Protein AF-A0ABD3PXM9-F1 (afdb_monomer_lite)

InterPro domains:
  IPR012942 SRR1-like domain [PF07985] (111-359)
  IPR040044 SRR1-like protein [PTHR28626] (2-364)

Secondary structure (DSSP, 8-state):
--------------------------------------------------STTTT--HHHHHHHHHHHHHHHHHHHHHHHHHT-HHHHHHHHHHHHHTT----TTS-----EEEEEEE---PPPSSTT-HHHHHHHHHHHHHHHHH-S-HHHHHT---S--SHHHHHHHHHHHHHHHHHSPEEEE-TT--HHHHHHHHHTS--EE-S--GGGT--HHHHHHHHHHHS---SS----TTGGG-EEEEEETT--HHHHHHHHHHTHHHHS----S----SS---------------EEEEEE-HHHHHHH---HHHHH-TT-HHHHHGGGEEEEE----TT-TT--GGGTTHHHHSTTEEEEEE--TTSPPPPPPPPP---SSTTTTTT--

Sequence (389 aa):
MSELWTFVSRGGATKNNRRNRNRNTAGECPSLYQSANSFEYRTHHKGTRRRDHQDMDESRVKELIERAVLECLDSLECQFQSGEGFAFRLSEALATSTHMFPSKSEGRCLSIREIVVYGIGNFSDEPHSAPMLQLAGALLLRKLATTSKLSDIINECGEDAINCHKNSINNAFWRDQQETPIFYYEPCILPLEKEMLEKVFCVHVLEGNDSGKLKVEDMRKQWYSKSSPPSANPTEHNLHQTHTLFYMPHCPMRLYCNILWSHWEHFAPFVLTRTQNNGSSERVEENGSVSSNPIIIFGNSFHAYDERTISSEQRLDPTNGIFRIVHFANETSVYIAAENKNAGDALKMLERAFNDCNVISFSMNGCLVPDKPGEYFPSEDPQENGELL

Organism: NCBI:txid29204

Foldseek 3Di:
DDDDDDDPDDDDDDDDDDDDDDDDDDDDDDDDPPDPDDPDPPPPPPDDDDPPPVPPPLVVLLVQLLVLLVVLLVLLVVCCVVCHFLNVLVLVQQLVQLVVDPPPDFDSARLAQEEEEDDLDEDDSDGLDLSSNLVSSVLNNLVSNPCRDPVVVVPPDDDDDDPVVQVVQQVSLLSSCVRYAYEYEDPPYDPSNVCCCCRRNVHHYDPDCPLQQRDPVVVVVVVCVPPDHDPDDPPPPPPQRGAYEYEAQDAFQLSVLNNCQNLVCLQDVDPPPDPPDDDDDDPPPPPPPPRRRHYKYWYAQLVVVVVVVPDPVQLPQLSRSSNQFVVQKDWADSDGDPPPVVRPPSCPCVCVNRPRITIIGGDPPPHDRGDRGDDDDADPDPVRNSRSD

Radius of gyration: 24.19 Å; chains: 1; bounding box: 64×58×81 Å

Structure (mmCIF, N/CA/C/O backbone):
data_AF-A0ABD3PXM9-F1
#
_entry.id   AF-A0ABD3PXM9-F1
#
loop_
_atom_site.group_PDB
_atom_site.id
_atom_site.type_symbol
_atom_site.label_atom_id
_atom_site.label_alt_id
_atom_site.label_comp_id
_atom_site.label_asym_id
_atom_site.label_entity_id
_atom_site.label_seq_id
_atom_site.pdbx_PDB_ins_code
_atom_site.Cartn_x
_atom_site.Cartn_y
_atom_site.Cartn_z
_atom_site.occupancy
_atom_site.B_iso_or_equiv
_atom_site.auth_seq_id
_atom_site.auth_comp_id
_atom_site.auth_asym_id
_atom_site.auth_atom_id
_atom_site.pdbx_PDB_model_num
ATOM 1 N N . MET A 1 1 ? -2.706 -14.762 -30.714 1.00 26.08 1 MET A N 1
ATOM 2 C CA . MET A 1 1 ? -3.961 -15.212 -30.090 1.00 26.08 1 MET A CA 1
ATOM 3 C C . MET A 1 1 ? -3.671 -15.367 -28.603 1.00 26.08 1 MET A C 1
ATOM 5 O O . MET A 1 1 ? -3.441 -16.478 -28.157 1.00 26.08 1 MET A O 1
ATOM 9 N N . SER A 1 2 ? -3.311 -14.326 -27.844 1.00 28.95 2 SER A N 1
ATOM 10 C CA . SER A 1 2 ? -3.955 -13.016 -27.616 1.00 28.95 2 SER A CA 1
ATOM 11 C C . SER A 1 2 ? -5.387 -13.155 -27.094 1.00 28.95 2 SER A C 1
ATOM 13 O O . SER A 1 2 ? -6.222 -13.707 -27.800 1.00 28.95 2 SER A O 1
ATOM 15 N N . GLU A 1 3 ? -5.574 -12.620 -25.878 1.00 34.69 3 GLU A N 1
ATOM 16 C CA . GLU A 1 3 ? -6.817 -12.348 -25.135 1.00 34.69 3 GLU A CA 1
ATOM 17 C C . GLU A 1 3 ? -7.537 -13.529 -24.467 1.00 34.69 3 GLU A C 1
ATOM 19 O O . GLU A 1 3 ? -8.269 -14.270 -25.109 1.00 34.69 3 GLU A O 1
ATOM 24 N N . LEU A 1 4 ? -7.396 -13.627 -23.137 1.00 23.41 4 LEU A N 1
ATOM 25 C CA . LEU A 1 4 ? -8.507 -13.961 -22.237 1.00 23.41 4 LEU A CA 1
ATOM 26 C C . LEU A 1 4 ? -8.170 -13.496 -20.806 1.00 23.41 4 LEU A C 1
ATOM 28 O O . LEU A 1 4 ? -7.697 -14.256 -19.970 1.00 23.41 4 LEU A O 1
ATOM 32 N N . TRP A 1 5 ? -8.388 -12.205 -20.558 1.00 28.34 5 TRP A N 1
ATOM 33 C CA . TRP A 1 5 ? -8.635 -11.671 -19.220 1.00 28.34 5 TRP A CA 1
ATOM 34 C C . TRP A 1 5 ? -10.094 -1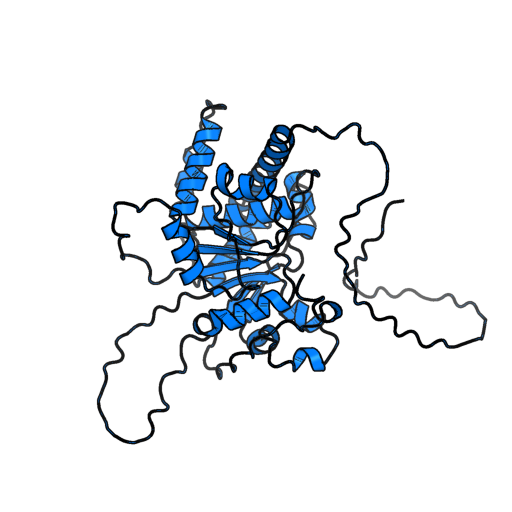1.237 -19.211 1.00 28.34 5 TRP A C 1
ATOM 36 O O . TRP A 1 5 ? -10.497 -10.393 -20.014 1.00 28.34 5 TRP A O 1
ATOM 46 N N . THR A 1 6 ? -10.905 -11.856 -18.363 1.00 24.20 6 THR A N 1
ATOM 47 C CA . THR A 1 6 ? -12.323 -11.530 -18.242 1.00 24.20 6 THR A CA 1
ATOM 48 C C . THR A 1 6 ? -12.457 -10.200 -17.506 1.00 24.20 6 THR A C 1
ATOM 50 O O . THR A 1 6 ? -12.534 -10.145 -16.284 1.00 24.20 6 THR A O 1
ATOM 53 N N . PHE A 1 7 ? -12.481 -9.105 -18.264 1.00 27.97 7 PHE A N 1
ATOM 54 C CA . PHE A 1 7 ? -13.093 -7.865 -17.807 1.00 27.97 7 PHE A CA 1
ATOM 55 C C . PHE A 1 7 ? -14.599 -8.105 -17.687 1.00 27.97 7 PHE A C 1
ATOM 57 O O . PHE A 1 7 ? -15.268 -8.352 -18.690 1.00 27.97 7 PHE A O 1
ATOM 64 N N . VAL A 1 8 ? -15.154 -7.998 -16.480 1.00 28.42 8 VAL A N 1
ATOM 65 C CA . VAL A 1 8 ? -16.590 -7.745 -16.336 1.00 28.42 8 VAL A CA 1
ATOM 66 C C . VAL A 1 8 ? -16.763 -6.236 -16.420 1.00 28.42 8 VAL A C 1
ATOM 68 O O . VAL A 1 8 ? -16.488 -5.499 -15.477 1.00 28.42 8 VAL A O 1
ATOM 71 N N . SER A 1 9 ? -17.145 -5.770 -17.607 1.00 26.97 9 SER A N 1
ATOM 72 C CA . SER A 1 9 ? -17.477 -4.372 -17.857 1.00 26.97 9 SER A CA 1
ATOM 73 C C . SER A 1 9 ? -18.556 -3.913 -16.873 1.00 26.97 9 SER A C 1
ATOM 75 O O . SER A 1 9 ? -19.607 -4.548 -16.769 1.00 26.97 9 SER A O 1
ATOM 77 N N . ARG A 1 10 ? -18.329 -2.786 -16.183 1.00 32.09 10 ARG A N 1
ATOM 78 C CA . ARG A 1 10 ? -19.396 -2.075 -15.465 1.00 32.09 10 ARG A CA 1
ATOM 79 C C . ARG A 1 10 ? -20.542 -1.809 -16.447 1.00 32.09 10 ARG A C 1
ATOM 81 O O . ARG A 1 10 ? -20.310 -1.329 -17.557 1.00 32.09 10 ARG A O 1
ATOM 88 N N . GLY A 1 11 ? -21.763 -2.166 -16.048 1.00 30.53 11 GLY A N 1
ATOM 89 C CA . GLY A 1 11 ? -22.971 -2.041 -16.858 1.00 30.53 11 GLY A CA 1
ATOM 90 C C . GLY A 1 11 ? -23.134 -0.632 -17.425 1.00 30.53 11 GLY A C 1
ATOM 91 O O . GLY A 1 11 ? -23.455 0.311 -16.706 1.00 30.53 11 GLY A O 1
ATOM 92 N N . GLY A 1 12 ? -22.909 -0.500 -18.731 1.00 31.22 12 GLY A N 1
ATOM 93 C CA . GLY A 1 12 ? -23.207 0.713 -19.476 1.00 31.22 12 GLY A CA 1
ATOM 94 C C . GLY A 1 12 ? -24.715 0.950 -19.535 1.00 31.22 12 GLY A C 1
ATOM 95 O O . GLY A 1 12 ? -25.497 0.026 -19.760 1.00 31.22 12 GLY A O 1
ATOM 96 N N . ALA A 1 13 ? -25.103 2.209 -19.337 1.00 35.78 13 ALA A N 1
ATOM 97 C CA . ALA A 1 13 ? -26.471 2.700 -19.399 1.00 35.78 13 ALA A CA 1
ATOM 98 C C . ALA A 1 13 ? -27.267 2.133 -20.591 1.00 35.78 13 ALA A C 1
ATOM 100 O O . ALA A 1 13 ? -26.819 2.125 -21.741 1.00 35.78 13 ALA A O 1
ATOM 101 N N . THR A 1 14 ? -28.490 1.699 -20.297 1.00 32.56 14 THR A N 1
ATOM 102 C CA . THR A 1 14 ? -29.473 1.138 -21.222 1.00 32.56 14 THR A CA 1
ATOM 103 C C . THR A 1 14 ? -29.800 2.099 -22.368 1.00 32.56 14 THR A C 1
ATOM 105 O O . THR A 1 14 ? -30.637 2.993 -22.253 1.00 32.56 14 THR A O 1
ATOM 108 N N . LYS A 1 15 ? -29.200 1.871 -23.541 1.00 35.69 15 LYS A N 1
ATOM 109 C CA . LYS A 1 15 ? -29.751 2.356 -24.811 1.00 35.69 15 LYS A CA 1
ATOM 110 C C . LYS A 1 15 ? -30.625 1.268 -25.423 1.00 35.69 15 LYS A C 1
ATOM 112 O O . LYS A 1 15 ? -30.142 0.262 -25.932 1.00 35.69 15 LYS A O 1
ATOM 117 N N . ASN A 1 16 ? -31.932 1.515 -25.365 1.00 39.41 16 ASN A N 1
ATOM 118 C CA . ASN A 1 16 ? -32.960 0.827 -26.134 1.00 39.41 16 ASN A CA 1
ATOM 119 C C . ASN A 1 16 ? -32.533 0.679 -27.597 1.00 39.41 16 ASN A C 1
ATOM 121 O O . ASN A 1 16 ? -32.395 1.683 -28.297 1.00 39.41 16 ASN A O 1
ATOM 125 N N . ASN A 1 17 ? -32.441 -0.555 -28.094 1.00 33.16 17 ASN A N 1
ATOM 126 C CA . ASN A 1 17 ? -32.658 -0.781 -29.512 1.00 33.16 17 ASN A CA 1
ATOM 127 C C . ASN A 1 17 ? -33.395 -2.086 -29.813 1.00 33.16 17 ASN A C 1
ATOM 129 O O . ASN A 1 17 ? -33.183 -3.140 -29.222 1.00 33.16 17 ASN A O 1
ATOM 133 N N . ARG A 1 18 ? -34.349 -1.921 -30.725 1.00 34.22 18 ARG A N 1
ATOM 134 C CA . ARG A 1 18 ? -35.406 -2.839 -31.134 1.00 34.22 18 ARG A CA 1
ATOM 135 C C . ARG A 1 18 ? -34.874 -4.050 -31.905 1.00 34.22 18 ARG A C 1
ATOM 137 O O . ARG A 1 18 ? -34.073 -3.898 -32.813 1.00 34.22 18 ARG A O 1
ATOM 144 N N . ARG A 1 19 ? -35.531 -5.186 -31.637 1.00 38.19 19 ARG A N 1
ATOM 145 C CA . ARG A 1 19 ? -35.969 -6.248 -32.569 1.00 38.19 19 ARG A CA 1
ATOM 146 C C . ARG A 1 19 ? -34.971 -6.694 -33.653 1.00 38.19 19 ARG A C 1
ATOM 148 O O . ARG A 1 19 ? -34.876 -6.056 -34.692 1.00 38.19 19 ARG A O 1
ATOM 155 N N . ASN A 1 20 ? -34.574 -7.966 -33.580 1.00 35.00 20 ASN A N 1
ATOM 156 C CA . ASN A 1 20 ? -35.061 -8.905 -34.593 1.00 35.00 20 ASN A CA 1
ATOM 157 C C . ASN A 1 20 ? -35.188 -10.333 -34.041 1.00 35.00 20 ASN A C 1
ATOM 159 O O . ASN A 1 20 ? -34.258 -10.881 -33.463 1.00 35.00 20 ASN A O 1
ATOM 163 N N . ARG A 1 21 ? -36.387 -10.903 -34.199 1.00 40.50 21 ARG A N 1
ATOM 164 C CA . ARG A 1 21 ? -36.728 -12.295 -33.883 1.00 40.50 21 ARG A CA 1
ATOM 165 C C . ARG A 1 21 ? -36.207 -13.179 -35.010 1.00 40.50 21 ARG A C 1
ATOM 167 O O . ARG A 1 21 ? -36.576 -12.941 -36.156 1.00 40.50 21 ARG A O 1
ATOM 174 N N . ASN A 1 22 ? -35.516 -14.266 -34.682 1.00 40.72 22 ASN A N 1
ATOM 175 C CA . ASN A 1 22 ? -35.680 -15.479 -35.469 1.00 40.72 22 ASN A CA 1
ATOM 176 C C . ASN A 1 22 ? -35.558 -16.743 -34.612 1.00 40.72 22 ASN A C 1
ATOM 178 O O . ASN A 1 22 ? -35.037 -16.726 -33.504 1.00 40.72 22 ASN A O 1
ATOM 182 N N . ARG A 1 23 ? -36.217 -17.774 -35.125 1.00 39.19 23 ARG A N 1
ATOM 183 C CA . ARG A 1 23 ? -36.885 -18.893 -34.460 1.00 39.19 23 ARG A CA 1
ATOM 184 C C . ARG A 1 23 ? -36.003 -20.144 -34.334 1.00 39.19 23 ARG A C 1
ATOM 186 O O . ARG A 1 23 ? -35.173 -20.385 -35.198 1.00 39.19 23 ARG A O 1
ATOM 193 N N . ASN A 1 24 ? -36.415 -20.991 -33.384 1.00 36.03 24 ASN A N 1
ATOM 194 C CA . ASN A 1 24 ? -36.295 -22.457 -33.326 1.00 36.03 24 ASN A CA 1
ATOM 195 C C . ASN A 1 24 ? -34.919 -23.058 -33.001 1.00 36.03 24 ASN A C 1
ATOM 197 O O . ASN A 1 24 ? -34.058 -23.103 -33.863 1.00 36.03 24 ASN A O 1
ATOM 201 N N . THR A 1 25 ? -34.803 -23.681 -31.822 1.00 38.25 25 THR A N 1
ATOM 202 C CA . THR A 1 25 ? -34.880 -25.151 -31.664 1.00 38.25 25 THR A CA 1
ATOM 203 C C . THR A 1 25 ? -35.002 -25.518 -30.185 1.00 38.25 25 THR A C 1
ATOM 205 O O . THR A 1 25 ? -34.367 -24.912 -29.329 1.00 38.25 25 THR A O 1
ATOM 208 N N . ALA A 1 26 ? -35.879 -26.479 -29.909 1.00 38.88 26 ALA A N 1
ATOM 209 C CA . ALA A 1 26 ? -36.092 -27.098 -28.612 1.00 38.88 26 ALA A CA 1
ATOM 210 C C . ALA A 1 26 ? -35.006 -28.145 -28.331 1.00 38.88 26 ALA A C 1
ATOM 212 O O . ALA A 1 26 ? -34.559 -28.808 -29.265 1.00 38.88 26 ALA A O 1
ATOM 213 N N . GLY A 1 27 ? -34.674 -28.343 -27.057 1.00 34.69 27 GLY A N 1
ATOM 214 C CA . GLY A 1 27 ? -33.972 -29.540 -26.606 1.00 34.69 27 GLY A CA 1
ATOM 215 C C . GLY A 1 27 ? -32.951 -29.270 -25.512 1.00 34.69 27 GLY A C 1
ATOM 216 O O . GLY A 1 27 ? -31.923 -28.665 -25.775 1.00 34.69 27 GLY A O 1
ATOM 217 N N . GLU A 1 28 ? -33.254 -29.811 -24.333 1.00 32.06 28 GLU A N 1
ATOM 218 C CA . GLU A 1 28 ? -32.300 -30.254 -23.307 1.00 32.06 28 GLU A CA 1
ATOM 219 C C . GLU A 1 28 ? -31.739 -29.192 -22.346 1.00 32.06 28 GLU A C 1
ATOM 221 O O . GLU A 1 28 ? -30.912 -28.347 -22.672 1.00 32.06 28 GLU A O 1
ATOM 226 N N . CYS A 1 29 ? -32.203 -29.296 -21.096 1.00 41.78 29 CYS A N 1
ATOM 227 C CA . CYS A 1 29 ? -31.565 -28.746 -19.907 1.00 41.78 29 CYS A CA 1
ATOM 228 C C . CYS A 1 29 ? -30.334 -29.582 -19.531 1.00 41.78 29 CYS A C 1
ATOM 230 O O . CYS A 1 29 ? -30.489 -30.773 -19.254 1.00 41.78 29 CYS A O 1
ATOM 232 N N . PRO A 1 30 ? -29.177 -28.940 -19.319 1.00 35.66 30 PRO A N 1
ATOM 233 C CA . PRO A 1 30 ? -28.212 -29.391 -18.335 1.00 35.66 30 PRO A CA 1
ATOM 234 C C . PRO A 1 30 ? -28.099 -28.362 -17.205 1.00 35.66 30 PRO A C 1
ATOM 236 O O . PRO A 1 30 ? -27.943 -27.161 -17.434 1.00 35.66 30 PRO A O 1
ATOM 239 N N . SER A 1 31 ? -28.170 -28.842 -15.963 1.00 37.69 31 SER A N 1
ATOM 240 C CA . SER A 1 31 ? -27.843 -28.056 -14.777 1.00 37.69 31 SER A CA 1
ATOM 241 C C . SER A 1 31 ? -26.373 -27.629 -14.834 1.00 37.69 31 SER A C 1
ATOM 243 O O . SER A 1 31 ? -25.474 -28.453 -14.672 1.00 37.69 31 SER A O 1
ATOM 245 N N . LEU A 1 32 ? -26.134 -26.340 -15.060 1.00 28.09 32 LEU A N 1
ATOM 246 C CA . LEU A 1 32 ? -24.822 -25.704 -15.000 1.00 28.09 32 LEU A CA 1
ATOM 247 C C . LEU A 1 32 ? -24.720 -24.912 -13.693 1.00 28.09 32 LEU A C 1
ATOM 249 O O . LEU A 1 32 ? -25.020 -23.725 -13.651 1.00 28.09 32 LEU A O 1
ATOM 253 N N . TYR A 1 33 ? -24.280 -25.581 -12.630 1.00 29.59 33 TYR A N 1
ATOM 254 C CA . TYR A 1 33 ? -23.502 -24.932 -11.577 1.00 29.59 33 TYR A CA 1
ATOM 255 C C . TYR A 1 33 ? -22.040 -25.295 -11.840 1.00 29.59 33 TYR A C 1
ATOM 257 O O . TYR A 1 33 ? -21.523 -26.281 -11.322 1.00 29.59 33 TYR A O 1
ATOM 265 N N . GLN A 1 34 ? -21.386 -24.535 -12.719 1.00 28.42 34 GLN A N 1
ATOM 266 C CA . GLN A 1 34 ? -19.928 -24.512 -12.773 1.00 28.42 34 GLN A CA 1
ATOM 267 C C . GLN A 1 34 ? -19.461 -23.465 -11.767 1.00 28.42 34 GLN A C 1
ATOM 269 O O . GLN A 1 34 ? -19.572 -22.263 -11.993 1.00 28.42 34 GLN A O 1
ATOM 274 N N . SER A 1 35 ? -19.012 -23.976 -10.622 1.00 28.89 35 SER A N 1
ATOM 275 C CA . SER A 1 35 ? -18.282 -23.246 -9.594 1.00 28.89 35 SER A CA 1
ATOM 276 C C . SER A 1 35 ? -17.087 -22.532 -10.227 1.00 28.89 35 SER A C 1
ATOM 278 O O . SER A 1 35 ? -16.194 -23.168 -10.785 1.00 28.89 35 SER A O 1
ATOM 280 N N . ALA A 1 36 ? -17.097 -21.204 -10.165 1.00 30.20 36 ALA A N 1
ATOM 281 C CA . ALA A 1 36 ? -15.997 -20.346 -10.571 1.00 30.20 36 ALA A CA 1
ATOM 282 C C . ALA A 1 36 ? -15.034 -20.160 -9.391 1.00 30.20 36 ALA A C 1
ATOM 284 O O . ALA A 1 36 ? -14.884 -19.051 -8.909 1.00 30.20 36 ALA A O 1
ATOM 285 N N . ASN A 1 37 ? -14.421 -21.240 -8.903 1.00 31.58 37 ASN A N 1
ATOM 286 C CA . ASN A 1 37 ? -13.432 -21.183 -7.824 1.00 31.58 37 ASN A CA 1
ATOM 287 C C . ASN A 1 37 ? -12.277 -22.144 -8.118 1.00 31.58 37 ASN A C 1
ATOM 289 O O . ASN A 1 37 ? -12.328 -23.318 -7.768 1.00 31.58 37 ASN A O 1
ATOM 293 N N . SER A 1 38 ? -11.248 -21.618 -8.784 1.00 32.06 38 SER A N 1
ATOM 294 C CA . SER A 1 38 ? -9.849 -22.046 -8.655 1.00 32.06 38 SER A CA 1
ATOM 295 C C . SER A 1 38 ? -8.981 -21.047 -9.428 1.00 32.06 38 SER A C 1
ATOM 297 O O . SER A 1 38 ? -8.662 -21.251 -10.603 1.00 32.06 38 SER A O 1
ATOM 299 N N . PHE A 1 39 ? -8.640 -19.922 -8.799 1.00 33.38 39 PHE A N 1
ATOM 300 C CA . PHE A 1 39 ? -7.544 -19.080 -9.271 1.00 33.38 39 PHE A CA 1
ATOM 301 C C . PHE A 1 39 ? -6.237 -19.786 -8.892 1.00 33.38 39 PHE A C 1
ATOM 303 O O . PHE A 1 39 ? -5.629 -19.517 -7.867 1.00 33.38 39 PHE A O 1
ATOM 310 N N . GLU A 1 40 ? -5.808 -20.742 -9.717 1.00 29.02 40 GLU A N 1
ATOM 311 C CA . GLU A 1 40 ? -4.387 -21.067 -9.750 1.00 29.02 40 GLU A CA 1
ATOM 312 C C . GLU A 1 40 ? -3.679 -19.813 -10.275 1.00 29.02 40 GLU A C 1
ATOM 314 O O . GLU A 1 40 ? -3.856 -19.446 -11.443 1.00 29.02 40 GLU A O 1
ATOM 319 N N . TYR A 1 41 ? -2.832 -19.184 -9.456 1.00 33.50 41 TYR A N 1
ATOM 320 C CA . TYR A 1 41 ? -1.676 -18.447 -9.961 1.00 33.50 41 TYR A CA 1
ATOM 321 C C . TYR A 1 41 ? -0.790 -19.446 -10.721 1.00 33.50 41 TYR A C 1
ATOM 323 O O . TYR A 1 41 ? 0.253 -19.898 -10.256 1.00 33.50 41 TYR A O 1
ATOM 331 N N . ARG A 1 42 ? -1.213 -19.832 -11.929 1.00 33.69 42 ARG A N 1
ATOM 332 C CA . ARG A 1 42 ? -0.310 -20.415 -12.907 1.00 33.69 42 ARG A CA 1
ATOM 333 C C . ARG A 1 42 ? 0.612 -19.291 -13.322 1.00 33.69 42 ARG A C 1
ATOM 335 O O . ARG A 1 42 ? 0.313 -18.536 -14.247 1.00 33.69 42 ARG A O 1
ATOM 342 N N . THR A 1 43 ? 1.774 -19.230 -12.679 1.00 36.94 43 THR A N 1
ATOM 343 C CA . THR A 1 43 ? 2.977 -18.804 -13.381 1.00 36.94 43 THR A CA 1
ATOM 344 C C . THR A 1 43 ? 2.944 -19.533 -14.719 1.00 36.94 43 THR A C 1
ATOM 346 O O . THR A 1 43 ? 2.931 -20.764 -14.791 1.00 36.94 43 THR A O 1
ATOM 349 N N . HIS A 1 44 ? 2.756 -18.784 -15.805 1.00 37.50 44 HIS A N 1
ATOM 350 C CA . HIS A 1 44 ? 2.735 -19.351 -17.141 1.00 37.50 44 HIS A CA 1
ATOM 351 C C . HIS A 1 44 ? 4.149 -19.854 -17.452 1.00 37.50 44 HIS A C 1
ATOM 353 O O . HIS A 1 44 ? 4.904 -19.231 -18.194 1.00 37.50 44 HIS A O 1
ATOM 359 N N . HIS A 1 45 ? 4.501 -21.031 -16.935 1.00 40.25 45 HIS A N 1
ATOM 360 C CA . HIS A 1 45 ? 5.542 -21.880 -17.481 1.00 40.25 45 HIS A CA 1
ATOM 361 C C . HIS A 1 45 ? 5.041 -22.389 -18.833 1.00 40.25 45 HIS A C 1
ATOM 363 O O . HIS A 1 45 ? 4.635 -23.538 -19.005 1.00 40.25 45 HIS A O 1
ATOM 369 N N . LYS A 1 46 ? 5.019 -21.489 -19.823 1.00 42.19 46 LYS A N 1
ATOM 370 C CA . LYS A 1 46 ? 4.905 -21.869 -21.225 1.00 42.19 46 LYS A CA 1
ATOM 371 C C . LYS A 1 46 ? 6.088 -22.776 -21.529 1.00 42.19 46 LYS A C 1
ATOM 373 O O . LYS A 1 46 ? 7.243 -22.360 -21.482 1.00 42.19 46 LYS A O 1
ATOM 378 N N . GLY A 1 47 ? 5.760 -24.033 -21.800 1.00 46.84 47 GLY A N 1
ATOM 379 C CA . GLY A 1 47 ? 6.712 -25.074 -22.125 1.00 46.84 47 GLY A CA 1
ATOM 380 C C . GLY A 1 47 ? 7.697 -24.673 -23.226 1.00 46.84 47 GLY A C 1
ATOM 381 O O . GLY A 1 47 ? 7.351 -24.055 -24.233 1.00 46.84 47 GLY A O 1
ATOM 382 N N . THR A 1 48 ? 8.939 -25.097 -22.995 1.00 45.47 48 THR A N 1
ATOM 383 C CA . THR A 1 48 ? 9.843 -25.685 -23.995 1.00 45.47 48 THR A CA 1
ATOM 384 C C . THR A 1 48 ? 10.173 -24.871 -25.247 1.00 45.47 48 THR A C 1
ATOM 386 O O . THR A 1 48 ? 10.365 -25.436 -26.326 1.00 45.47 48 THR A O 1
ATOM 389 N N . ARG A 1 49 ? 10.403 -23.559 -25.115 1.00 46.75 49 ARG A N 1
ATOM 390 C CA . ARG A 1 49 ? 11.195 -22.820 -26.113 1.00 46.75 49 ARG A CA 1
ATOM 391 C C . ARG A 1 49 ? 12.392 -22.090 -25.497 1.00 46.75 49 ARG A C 1
ATOM 393 O O . ARG A 1 49 ? 12.240 -21.039 -24.898 1.00 46.75 49 ARG A O 1
ATOM 400 N N . ARG A 1 50 ? 13.568 -22.662 -25.798 1.00 46.72 50 ARG A N 1
ATOM 401 C CA . ARG A 1 50 ? 14.934 -22.098 -25.800 1.00 46.72 50 ARG A CA 1
ATOM 402 C C . ARG A 1 50 ? 15.591 -21.819 -24.442 1.00 46.72 50 ARG A C 1
ATOM 404 O O . ARG A 1 50 ? 15.435 -20.759 -23.858 1.00 46.72 50 ARG A O 1
ATOM 411 N N . ARG A 1 51 ? 16.456 -22.763 -24.051 1.00 51.72 51 ARG A N 1
ATOM 412 C CA . ARG A 1 51 ? 17.470 -22.675 -22.983 1.00 51.72 51 ARG A CA 1
ATOM 413 C C . ARG A 1 51 ? 18.686 -21.788 -23.335 1.00 51.72 51 ARG A C 1
ATOM 415 O O . ARG A 1 51 ? 19.671 -21.821 -22.617 1.00 51.72 51 ARG A O 1
ATOM 422 N N . ASP A 1 52 ? 18.625 -20.975 -24.391 1.00 53.47 52 ASP A N 1
ATOM 423 C CA . ASP A 1 52 ? 19.797 -20.225 -24.892 1.00 53.47 52 ASP A CA 1
ATOM 424 C C . ASP A 1 52 ? 19.806 -18.733 -24.486 1.00 53.47 52 ASP A C 1
ATOM 426 O O . ASP A 1 52 ? 20.557 -17.932 -25.038 1.00 53.47 52 ASP A O 1
ATOM 430 N N . HIS A 1 53 ? 18.970 -18.333 -23.523 1.00 55.00 53 HIS A N 1
ATOM 431 C CA . HIS A 1 53 ? 18.942 -16.970 -22.958 1.00 55.00 53 HIS A CA 1
ATOM 432 C C . HIS A 1 53 ? 19.163 -16.940 -21.440 1.00 55.00 53 HIS A C 1
ATOM 434 O O . HIS A 1 53 ? 18.819 -15.964 -20.783 1.00 55.00 53 HIS A O 1
ATOM 440 N N . GLN A 1 54 ? 19.719 -18.012 -20.872 1.00 55.06 54 GLN A N 1
ATOM 441 C CA . GLN A 1 54 ? 19.649 -18.250 -19.430 1.00 55.06 54 GLN A CA 1
ATOM 442 C C . GLN A 1 54 ? 20.642 -17.446 -18.572 1.00 55.06 54 GLN A C 1
ATOM 444 O O . GLN A 1 54 ? 20.583 -17.563 -17.359 1.00 55.06 54 GLN A O 1
ATOM 449 N N . ASP A 1 55 ? 21.436 -16.562 -19.177 1.00 61.28 55 ASP A N 1
ATOM 450 C CA . ASP A 1 55 ? 22.226 -15.558 -18.461 1.00 61.28 55 ASP A CA 1
ATOM 451 C C . ASP A 1 55 ? 21.910 -14.163 -19.020 1.00 61.28 55 ASP A C 1
ATOM 453 O O . ASP A 1 55 ? 22.793 -13.417 -19.449 1.00 61.28 55 ASP A O 1
ATOM 457 N N . MET A 1 56 ? 20.625 -13.786 -19.072 1.00 66.19 56 MET A N 1
ATOM 458 C CA . MET A 1 56 ? 20.345 -12.358 -18.941 1.00 66.19 56 MET A CA 1
ATOM 459 C C . MET A 1 56 ? 20.957 -11.940 -17.614 1.00 66.19 56 MET A C 1
ATOM 461 O O . MET A 1 56 ? 20.497 -12.380 -16.564 1.00 66.19 56 MET A O 1
ATOM 465 N N . ASP A 1 57 ? 22.032 -11.163 -17.712 1.00 89.12 57 ASP A N 1
ATOM 466 C CA . ASP A 1 57 ? 22.775 -10.638 -16.581 1.00 89.12 57 ASP A CA 1
ATOM 467 C C . ASP A 1 57 ? 21.782 -10.112 -15.542 1.00 89.12 57 ASP A C 1
ATOM 469 O O . ASP A 1 57 ? 21.017 -9.183 -15.814 1.00 89.12 57 ASP A O 1
ATOM 473 N N . GLU A 1 58 ? 21.750 -10.753 -14.375 1.00 91.06 58 GLU A N 1
ATOM 474 C CA . GLU A 1 58 ? 20.872 -10.393 -13.265 1.00 91.06 58 GLU A CA 1
ATOM 475 C C . GLU A 1 58 ? 21.006 -8.896 -12.941 1.00 91.06 58 GLU A C 1
ATOM 477 O O . GLU A 1 58 ? 20.013 -8.233 -12.641 1.00 91.06 58 GLU A O 1
ATOM 482 N N . SER A 1 59 ? 22.210 -8.333 -13.121 1.00 91.81 59 SER A N 1
ATOM 483 C CA . SER A 1 59 ? 22.476 -6.898 -12.997 1.00 91.81 59 SER A CA 1
ATOM 484 C C . SER A 1 59 ? 21.628 -6.062 -13.955 1.00 91.81 59 SER A C 1
ATOM 486 O O . SER A 1 59 ? 21.065 -5.042 -13.565 1.00 91.81 59 SER A O 1
ATOM 488 N N . ARG A 1 60 ? 21.465 -6.506 -15.204 1.00 92.69 60 ARG A N 1
ATOM 489 C CA . ARG A 1 60 ? 20.650 -5.805 -16.201 1.00 92.69 60 ARG A CA 1
ATOM 490 C C . ARG A 1 60 ? 19.167 -5.836 -15.841 1.00 92.69 60 ARG A C 1
ATOM 492 O O . ARG A 1 60 ? 18.471 -4.855 -16.083 1.00 92.69 60 ARG A O 1
ATOM 499 N N . VAL A 1 61 ? 18.677 -6.940 -15.275 1.00 92.44 61 VAL A N 1
ATOM 500 C CA . VAL A 1 61 ? 17.280 -7.030 -14.818 1.00 92.44 61 VAL A CA 1
ATOM 501 C C . VAL A 1 61 ? 17.054 -6.092 -13.632 1.00 92.44 61 VAL A C 1
ATOM 503 O O . VAL A 1 61 ? 16.094 -5.324 -13.662 1.00 92.44 61 VAL A O 1
ATOM 506 N N . LYS A 1 62 ? 17.978 -6.065 -12.657 1.00 93.88 62 LYS A N 1
ATOM 507 C CA . LYS A 1 62 ? 17.950 -5.107 -11.534 1.00 93.88 62 LYS A CA 1
ATOM 508 C C . LYS A 1 62 ? 17.861 -3.669 -12.033 1.00 93.88 62 LYS A C 1
ATOM 510 O O . LYS A 1 62 ? 16.965 -2.938 -11.629 1.00 93.88 62 LYS A O 1
ATOM 515 N N . GLU A 1 63 ? 18.735 -3.292 -12.965 1.00 93.81 63 GLU A N 1
ATOM 516 C CA . GLU A 1 63 ? 18.760 -1.944 -13.541 1.00 93.81 63 GLU A CA 1
ATOM 517 C C . GLU A 1 63 ? 17.469 -1.578 -14.284 1.00 93.81 63 GLU A C 1
ATOM 519 O O . GLU A 1 63 ? 17.054 -0.419 -14.262 1.00 93.81 63 GLU A O 1
ATOM 524 N N . LEU A 1 64 ? 16.839 -2.537 -14.971 1.00 94.44 64 LEU A N 1
ATOM 525 C CA . LEU A 1 64 ? 15.576 -2.306 -15.674 1.00 94.44 64 LEU A CA 1
ATOM 526 C C . LEU A 1 64 ? 14.425 -2.071 -14.697 1.00 94.44 64 LEU A C 1
ATOM 528 O O . LEU A 1 64 ? 13.674 -1.114 -14.882 1.00 94.44 64 LEU A O 1
ATOM 532 N N . ILE A 1 65 ? 14.309 -2.904 -13.660 1.00 95.06 65 ILE A N 1
ATOM 533 C CA . ILE A 1 65 ? 13.281 -2.747 -12.625 1.00 95.06 65 ILE A CA 1
ATOM 534 C C . ILE A 1 65 ? 13.517 -1.436 -11.859 1.00 95.06 65 ILE A C 1
ATOM 536 O O . ILE A 1 65 ? 12.580 -0.661 -11.687 1.00 95.06 65 ILE A O 1
ATOM 540 N N . GLU A 1 66 ? 14.761 -1.148 -11.456 1.00 95.44 66 GLU A N 1
ATOM 541 C CA . GLU A 1 66 ? 15.137 0.093 -10.763 1.00 95.44 66 GLU A CA 1
ATOM 542 C C . GLU A 1 66 ? 14.718 1.313 -11.582 1.00 95.44 66 GLU A C 1
ATOM 544 O O . GLU A 1 66 ? 13.983 2.171 -11.091 1.00 95.44 66 GLU A O 1
ATOM 549 N N . ARG A 1 67 ? 15.123 1.358 -12.857 1.00 95.12 67 ARG A N 1
ATOM 550 C CA . ARG A 1 67 ? 14.773 2.452 -13.763 1.00 95.12 67 ARG A CA 1
ATOM 551 C C . ARG A 1 67 ? 13.261 2.601 -13.909 1.00 95.12 67 ARG A C 1
ATOM 553 O O . ARG A 1 67 ? 12.761 3.712 -13.795 1.00 95.12 67 ARG A O 1
ATOM 560 N N . ALA A 1 68 ? 12.534 1.506 -14.126 1.00 95.50 68 ALA A N 1
ATOM 561 C CA . ALA A 1 68 ? 11.089 1.554 -14.326 1.00 95.50 68 ALA A CA 1
ATOM 562 C C . ALA A 1 68 ? 10.340 2.064 -13.083 1.00 95.50 68 ALA A C 1
ATOM 564 O O . ALA A 1 68 ? 9.411 2.860 -13.219 1.00 95.50 68 ALA A O 1
ATOM 565 N N . VAL A 1 69 ? 10.750 1.653 -11.877 1.00 96.38 69 VAL A N 1
ATOM 566 C CA . VAL A 1 69 ? 10.165 2.144 -10.617 1.00 96.38 69 VAL A CA 1
ATOM 567 C C . VAL A 1 69 ? 10.458 3.632 -10.425 1.00 96.38 69 VAL A C 1
ATOM 569 O O . VAL A 1 69 ? 9.549 4.382 -10.077 1.00 96.38 69 VAL A O 1
ATOM 572 N N . LEU A 1 70 ? 11.690 4.078 -10.692 1.00 95.38 70 LEU A N 1
ATOM 573 C CA . LEU A 1 70 ? 12.062 5.493 -10.583 1.00 95.38 70 LEU A CA 1
ATOM 574 C C . LEU A 1 70 ? 11.326 6.371 -11.606 1.00 95.38 70 LEU A C 1
ATOM 576 O O . LEU A 1 70 ? 10.855 7.444 -11.247 1.00 95.38 70 LEU A O 1
ATOM 580 N N . GLU A 1 71 ? 11.150 5.906 -12.845 1.00 94.88 71 GLU A N 1
ATOM 581 C CA . GLU A 1 71 ? 10.347 6.604 -13.862 1.00 94.88 71 GLU A CA 1
ATOM 582 C C . GLU A 1 71 ? 8.865 6.704 -13.458 1.00 94.88 71 GLU A C 1
ATOM 584 O O . GLU A 1 71 ? 8.226 7.740 -13.667 1.00 94.88 71 GLU A O 1
ATOM 589 N N . CYS A 1 72 ? 8.308 5.648 -12.852 1.00 95.75 72 CYS A N 1
ATOM 590 C CA . CYS A 1 72 ? 6.956 5.682 -12.290 1.00 95.75 72 CYS A CA 1
ATOM 591 C C . CYS A 1 72 ? 6.857 6.688 -11.139 1.00 95.75 72 CYS A C 1
ATOM 593 O O . CYS A 1 72 ? 5.901 7.460 -11.092 1.00 95.75 72 CYS A O 1
ATOM 595 N N . LEU A 1 73 ? 7.836 6.689 -10.230 1.00 95.88 73 LEU A N 1
ATOM 596 C CA . LEU A 1 73 ? 7.886 7.597 -9.087 1.00 95.88 73 LEU A CA 1
ATOM 597 C C . LEU A 1 73 ? 7.949 9.056 -9.546 1.00 95.88 73 LEU A C 1
ATOM 599 O O . LEU A 1 73 ? 7.108 9.846 -9.133 1.00 95.88 73 LEU A O 1
ATOM 603 N N . ASP A 1 74 ? 8.863 9.389 -10.456 1.00 93.56 74 ASP A N 1
ATOM 604 C CA . ASP A 1 74 ? 8.998 10.733 -11.031 1.00 93.56 74 ASP A CA 1
ATOM 605 C C . ASP A 1 74 ? 7.699 11.197 -11.715 1.00 93.56 74 ASP A C 1
ATOM 607 O O . ASP A 1 74 ? 7.199 12.300 -11.485 1.00 93.56 74 ASP A O 1
ATOM 611 N N . SER A 1 75 ? 7.063 10.301 -12.476 1.00 93.56 75 SER A N 1
ATOM 612 C CA . SER A 1 75 ? 5.781 10.590 -13.125 1.00 93.56 75 SER A CA 1
ATOM 613 C C . SER A 1 75 ? 4.651 10.840 -12.115 1.00 93.56 75 SER A C 1
ATOM 615 O O . SER A 1 75 ? 3.803 11.713 -12.329 1.00 93.56 75 SER A O 1
ATOM 617 N N . LEU A 1 76 ? 4.613 10.084 -11.012 1.00 94.44 76 LEU A N 1
ATOM 618 C CA . LEU A 1 76 ? 3.656 10.293 -9.923 1.00 94.44 76 LEU A CA 1
ATOM 619 C C . LEU A 1 76 ? 3.939 11.601 -9.166 1.00 94.44 76 LEU A C 1
ATOM 621 O O . LEU A 1 76 ? 2.996 12.312 -8.816 1.00 94.44 76 LEU A O 1
ATOM 625 N N . GLU A 1 77 ? 5.208 11.953 -8.954 1.00 93.25 77 GLU A N 1
ATOM 626 C CA . GLU A 1 77 ? 5.616 13.226 -8.348 1.00 93.25 77 GLU A CA 1
ATOM 627 C C . GLU A 1 77 ? 5.182 14.416 -9.205 1.00 93.25 77 GLU A C 1
ATOM 629 O O . GLU A 1 77 ? 4.595 15.367 -8.687 1.00 93.25 77 GLU A O 1
ATOM 634 N N . CYS A 1 78 ? 5.364 14.331 -10.522 1.00 91.25 78 CYS A N 1
ATOM 635 C CA . CYS A 1 78 ? 4.881 15.334 -11.465 1.00 91.25 78 CYS A CA 1
ATOM 636 C C . CYS A 1 78 ? 3.351 15.498 -11.409 1.00 91.25 78 CYS A C 1
ATOM 638 O O . CYS A 1 78 ? 2.857 16.627 -11.383 1.00 91.25 78 CYS A O 1
ATOM 640 N N . GLN A 1 79 ? 2.581 14.399 -11.330 1.00 91.75 79 GLN A N 1
ATOM 641 C CA . GLN A 1 79 ? 1.130 14.491 -11.106 1.00 91.75 79 GLN A CA 1
ATOM 642 C C . GLN A 1 79 ? 0.818 15.204 -9.789 1.00 91.75 79 GLN A C 1
ATOM 644 O O . GLN A 1 79 ? 0.049 16.163 -9.777 1.00 91.75 79 GLN A O 1
ATOM 649 N N . PHE A 1 80 ? 1.460 14.796 -8.695 1.00 91.25 80 PHE A N 1
ATOM 650 C CA . PHE A 1 80 ? 1.260 15.421 -7.392 1.00 91.25 80 PHE A CA 1
ATOM 651 C C . PHE A 1 80 ? 1.525 16.938 -7.423 1.00 91.25 80 PHE A C 1
ATOM 653 O O . PHE A 1 80 ? 0.684 17.717 -6.976 1.00 91.25 80 PHE A O 1
ATOM 660 N N . GLN A 1 81 ? 2.646 17.363 -8.014 1.00 89.50 81 GLN A N 1
ATOM 661 C CA . GLN A 1 81 ? 3.027 18.774 -8.141 1.00 89.50 81 GLN A CA 1
ATOM 662 C C . GLN A 1 81 ? 2.077 19.576 -9.037 1.00 89.50 81 GLN A C 1
ATOM 664 O O . GLN A 1 81 ? 1.836 20.753 -8.773 1.00 89.50 81 GLN A O 1
ATOM 669 N N . SER A 1 82 ? 1.508 18.949 -10.070 1.00 90.31 82 SER A N 1
ATOM 670 C CA . SER A 1 82 ? 0.533 19.600 -10.953 1.00 90.31 82 SER A CA 1
ATOM 671 C C . SER A 1 82 ? -0.794 19.941 -10.262 1.00 90.31 82 SER A C 1
ATOM 673 O O . SER A 1 82 ? -1.587 20.700 -10.813 1.00 90.31 82 SER A O 1
ATOM 675 N N . GLY A 1 83 ? -1.044 19.401 -9.061 1.00 90.19 83 GLY A N 1
ATOM 676 C CA . GLY A 1 83 ? -2.322 19.558 -8.366 1.00 90.19 83 GLY A CA 1
ATOM 677 C C . GLY A 1 83 ? -3.448 18.710 -8.966 1.00 90.19 83 GLY A C 1
ATOM 678 O O . GLY A 1 83 ? -4.619 18.934 -8.668 1.00 90.19 83 GLY A O 1
ATOM 679 N N . GLU A 1 84 ? -3.112 17.751 -9.831 1.00 90.88 84 GLU A N 1
ATOM 680 C CA . GLU A 1 84 ? -4.065 16.915 -10.556 1.00 90.88 84 GLU A CA 1
ATOM 681 C C . GLU A 1 84 ? -3.597 15.448 -10.622 1.00 90.88 84 GLU A C 1
ATOM 683 O O . GLU A 1 84 ? -2.532 15.063 -10.145 1.00 90.88 84 GLU A O 1
ATOM 688 N N . GLY A 1 85 ? -4.421 14.575 -11.203 1.00 92.00 85 GLY A N 1
ATOM 689 C CA . GLY A 1 85 ? -4.078 13.161 -11.376 1.00 92.00 85 GLY A CA 1
ATOM 690 C C . GLY A 1 85 ? -4.263 12.297 -10.125 1.00 92.00 85 GLY A C 1
ATOM 691 O O . GLY A 1 85 ? -4.914 12.681 -9.153 1.00 92.00 85 GLY A O 1
ATOM 692 N N . PHE A 1 86 ? -3.745 11.072 -10.199 1.00 94.31 86 PHE A N 1
ATOM 693 C CA . PHE A 1 86 ? -3.941 10.039 -9.182 1.00 94.31 86 PHE A CA 1
ATOM 694 C C . PHE A 1 86 ? -3.183 10.371 -7.894 1.00 94.31 86 PHE A C 1
ATOM 696 O O . PHE A 1 86 ? -3.773 10.362 -6.817 1.00 94.31 86 PHE A O 1
ATOM 703 N N . ALA A 1 87 ? -1.900 10.725 -8.010 1.00 94.62 87 ALA A N 1
ATOM 704 C CA . ALA A 1 87 ? -1.032 10.993 -6.866 1.00 94.62 87 ALA A CA 1
ATOM 705 C C . ALA A 1 87 ? -1.541 12.150 -5.988 1.00 94.62 87 ALA A C 1
ATOM 707 O O . ALA A 1 87 ? -1.582 12.037 -4.762 1.00 94.62 87 ALA A O 1
ATOM 708 N N . PHE A 1 88 ? -1.996 13.241 -6.613 1.00 93.00 88 PHE A N 1
ATOM 709 C CA . PHE A 1 88 ? -2.604 14.366 -5.903 1.00 93.00 88 PHE A CA 1
ATOM 710 C C . PHE A 1 88 ? -3.874 13.951 -5.150 1.00 93.00 88 PHE A C 1
ATOM 712 O O . PHE A 1 88 ? -3.993 14.202 -3.952 1.00 93.00 88 PHE A O 1
ATOM 719 N N . ARG A 1 89 ? -4.799 13.250 -5.822 1.00 94.69 89 ARG A N 1
ATOM 720 C CA . ARG A 1 89 ? -6.058 12.781 -5.214 1.00 94.69 89 ARG A CA 1
ATOM 721 C C . ARG A 1 89 ? -5.823 11.801 -4.071 1.00 94.69 89 ARG A C 1
ATOM 723 O O . ARG A 1 89 ? -6.524 11.868 -3.068 1.00 94.69 89 ARG A O 1
ATOM 730 N N . LEU A 1 90 ? -4.840 10.912 -4.213 1.00 96.00 90 LEU A N 1
ATOM 731 C CA . LEU A 1 90 ? -4.435 9.986 -3.159 1.00 96.00 90 LEU A CA 1
ATOM 732 C C . LEU A 1 90 ? -3.973 10.752 -1.916 1.00 96.00 90 LEU A C 1
ATOM 734 O O . LEU A 1 90 ? -4.427 10.468 -0.810 1.00 96.00 90 LEU A O 1
ATOM 738 N N . SER A 1 91 ? -3.119 11.759 -2.104 1.00 94.31 91 SER A N 1
ATOM 739 C CA . SER A 1 91 ? -2.669 12.618 -1.009 1.00 94.31 91 SER A CA 1
ATOM 740 C C . SER A 1 91 ? -3.824 13.395 -0.364 1.00 94.31 91 SER A C 1
ATOM 742 O O . SER A 1 91 ? -3.908 13.435 0.861 1.00 94.31 91 SER A O 1
ATOM 744 N N . GLU A 1 92 ? -4.759 13.951 -1.145 1.00 93.00 92 GLU A N 1
ATOM 745 C CA . GLU A 1 92 ? -5.943 14.635 -0.596 1.00 93.00 92 GLU A CA 1
ATOM 746 C C . GLU A 1 92 ? -6.852 13.701 0.207 1.00 93.00 92 GLU A C 1
ATOM 748 O O . GLU A 1 92 ? -7.327 14.068 1.286 1.00 93.00 92 GLU A O 1
ATOM 753 N N . ALA A 1 93 ? -7.073 12.484 -0.290 1.00 95.00 93 ALA A N 1
ATOM 754 C CA . ALA A 1 93 ? -7.861 11.471 0.398 1.00 95.00 93 ALA A CA 1
ATOM 755 C C . ALA A 1 93 ? -7.209 11.048 1.728 1.00 95.00 93 ALA A C 1
ATOM 757 O O . ALA A 1 93 ? -7.898 10.934 2.747 1.00 95.00 93 ALA A O 1
ATOM 758 N N . LEU A 1 94 ? -5.881 10.886 1.748 1.00 94.56 94 LEU A N 1
ATOM 759 C CA . LEU A 1 94 ? -5.119 10.607 2.968 1.00 94.56 94 LEU A CA 1
ATOM 760 C C . LEU A 1 94 ? -5.171 11.778 3.953 1.00 94.56 94 LEU A C 1
ATOM 762 O O . LEU A 1 94 ? -5.493 11.561 5.116 1.00 94.56 94 LEU A O 1
ATOM 766 N N . ALA A 1 95 ? -4.937 13.010 3.498 1.00 91.50 95 ALA A N 1
ATOM 767 C CA . ALA A 1 95 ? -4.995 14.203 4.345 1.00 91.50 95 ALA A CA 1
ATOM 768 C C . ALA A 1 95 ? -6.387 14.415 4.970 1.00 91.50 95 ALA A C 1
ATOM 770 O O . ALA A 1 95 ? -6.510 14.828 6.122 1.00 91.50 95 ALA A O 1
ATOM 771 N N . THR A 1 96 ? -7.445 14.090 4.221 1.00 90.81 96 THR A N 1
ATOM 772 C CA . THR A 1 96 ? -8.825 14.111 4.731 1.00 90.81 96 THR A CA 1
ATOM 773 C C . THR A 1 96 ? -9.024 13.055 5.820 1.00 90.81 96 THR A C 1
ATOM 775 O O . THR A 1 96 ? -9.638 13.331 6.850 1.00 90.81 96 THR A O 1
ATOM 778 N N . SER A 1 97 ? -8.471 11.859 5.612 1.00 90.94 97 SER A N 1
ATOM 779 C CA . SER A 1 97 ? -8.593 10.718 6.528 1.00 90.94 97 SER A CA 1
ATOM 780 C C . SER A 1 97 ? -7.785 10.880 7.817 1.00 90.94 97 SER A C 1
ATOM 782 O O . SER A 1 97 ? -8.175 10.344 8.847 1.00 90.94 97 SER A O 1
ATOM 784 N N . THR A 1 98 ? -6.692 11.646 7.794 1.00 87.69 98 THR A N 1
ATOM 785 C CA . THR A 1 98 ? -5.879 11.947 8.984 1.00 87.69 98 THR A CA 1
ATOM 786 C C . THR A 1 98 ? -6.441 13.097 9.830 1.00 87.69 98 THR A C 1
ATOM 788 O O . THR A 1 98 ? -5.788 13.527 10.780 1.00 87.69 98 THR A O 1
ATOM 791 N N . HIS A 1 99 ? -7.631 13.625 9.500 1.00 76.94 99 HIS A N 1
ATOM 792 C CA . HIS A 1 99 ? -8.248 14.794 10.146 1.00 76.94 99 HIS A CA 1
ATOM 793 C C . HIS A 1 99 ? -7.346 16.038 10.200 1.00 76.94 99 HIS A C 1
ATOM 795 O O . HIS A 1 99 ? -7.541 16.928 11.035 1.00 76.94 99 HIS A O 1
ATOM 801 N N . MET A 1 100 ? -6.377 16.147 9.289 1.00 59.78 100 MET A N 1
ATOM 802 C CA . MET A 1 100 ? -5.591 17.362 9.150 1.00 59.78 100 MET A CA 1
ATOM 803 C C . MET A 1 100 ? -6.474 18.419 8.498 1.00 59.78 100 MET A C 1
ATOM 805 O O . MET A 1 100 ? -6.631 18.469 7.279 1.00 59.78 100 MET A O 1
ATOM 809 N N . PHE A 1 101 ? -7.099 19.260 9.328 1.00 53.62 101 PHE A N 1
ATOM 810 C CA . PHE A 1 101 ? -7.791 20.440 8.830 1.00 53.62 101 PHE A CA 1
ATOM 811 C C . PHE A 1 101 ? -6.794 21.245 7.992 1.00 53.62 101 PHE A C 1
ATOM 813 O O . PHE A 1 101 ? -5.725 21.581 8.507 1.00 53.62 101 PHE A O 1
ATOM 820 N N . PRO A 1 102 ? -7.108 21.561 6.724 1.00 54.25 102 PRO A N 1
ATOM 821 C CA . PRO A 1 102 ? -6.216 22.344 5.891 1.00 54.25 102 PRO A CA 1
ATOM 822 C C . PRO A 1 102 ? -6.107 23.745 6.496 1.00 54.25 102 PRO A C 1
ATOM 824 O O . PRO A 1 102 ? -6.956 24.612 6.268 1.00 54.25 102 PRO A O 1
ATOM 827 N N . SER A 1 103 ? -5.061 23.977 7.291 1.00 53.91 103 SER A N 1
ATOM 828 C CA . SER A 1 103 ? -4.620 25.334 7.569 1.00 53.91 103 SER A CA 1
ATOM 829 C C . SER A 1 103 ? -4.196 25.904 6.212 1.00 53.91 103 SER A C 1
ATOM 831 O O . SER A 1 103 ? -3.495 25.262 5.431 1.00 53.91 103 SER A O 1
ATOM 833 N N . LYS A 1 104 ? -4.729 27.071 5.846 1.00 59.19 104 LYS A N 1
ATOM 834 C CA . LYS A 1 104 ? -4.658 27.604 4.473 1.00 59.19 104 LYS A CA 1
ATOM 835 C C . LYS A 1 104 ? -3.238 27.969 3.996 1.00 59.19 104 LYS A C 1
ATOM 837 O O . LYS A 1 104 ? -3.118 28.546 2.920 1.00 59.19 104 LYS A O 1
ATOM 842 N N . SER A 1 105 ? -2.182 27.694 4.763 1.00 54.69 105 SER A N 1
ATOM 843 C CA . SER A 1 105 ? -0.847 28.243 4.494 1.00 54.69 105 SER A CA 1
ATOM 844 C C . SER A 1 105 ? 0.345 27.361 4.861 1.00 54.69 105 SER A C 1
ATOM 846 O O . SER A 1 105 ? 1.464 27.754 4.545 1.00 54.69 105 SER A O 1
ATOM 848 N N . GLU A 1 106 ? 0.164 26.206 5.499 1.00 59.59 106 GLU A N 1
ATOM 849 C CA . GLU A 1 106 ? 1.290 25.344 5.882 1.00 59.59 106 GLU A CA 1
ATOM 850 C C . GLU A 1 106 ? 1.205 24.015 5.129 1.00 59.59 106 GLU A C 1
ATOM 852 O O . GLU A 1 106 ? 0.120 23.471 4.927 1.00 59.59 106 GLU A O 1
ATOM 857 N N . GLY A 1 107 ? 2.347 23.558 4.607 1.00 64.88 107 GLY A N 1
ATOM 858 C CA . GLY A 1 107 ? 2.439 22.424 3.689 1.00 64.88 107 GLY A CA 1
ATOM 859 C C . GLY A 1 107 ? 1.684 21.189 4.184 1.00 64.88 107 GLY A C 1
ATOM 860 O O . GLY A 1 107 ? 1.684 20.872 5.371 1.00 64.88 107 GLY A O 1
ATOM 861 N N . ARG A 1 108 ? 1.037 20.483 3.252 1.00 66.38 108 ARG A N 1
ATOM 862 C CA . ARG A 1 108 ? 0.311 19.237 3.520 1.00 66.38 108 ARG A CA 1
ATOM 863 C C . ARG A 1 108 ? 1.312 18.107 3.798 1.00 66.38 108 ARG A C 1
ATOM 865 O O . ARG A 1 108 ? 1.640 17.354 2.890 1.00 66.38 108 ARG A O 1
ATOM 872 N N . CYS A 1 109 ? 1.825 18.017 5.021 1.00 75.69 109 CYS A N 1
ATOM 873 C CA . CYS A 1 109 ? 2.574 16.844 5.468 1.00 75.69 109 CYS A CA 1
ATOM 874 C C . CYS A 1 109 ? 1.580 15.751 5.874 1.00 75.69 109 CYS A C 1
ATOM 876 O O . CYS A 1 109 ? 0.621 16.037 6.590 1.00 75.69 109 CYS A O 1
ATOM 878 N N . LEU A 1 110 ? 1.769 14.516 5.407 1.00 85.88 110 LEU A N 1
ATOM 879 C CA . LEU A 1 110 ? 0.936 13.398 5.846 1.00 85.88 110 LEU A CA 1
ATOM 880 C C . LEU A 1 110 ? 1.419 12.931 7.224 1.00 85.88 110 LEU A C 1
ATOM 882 O O . LEU A 1 110 ? 2.557 12.498 7.355 1.00 85.88 110 LEU A O 1
ATOM 886 N N . SER A 1 111 ? 0.555 12.961 8.244 1.00 89.75 111 SER A N 1
ATOM 887 C CA . SER A 1 111 ? 0.879 12.423 9.577 1.00 89.75 111 SER A CA 1
ATOM 888 C C . SER A 1 111 ? 0.856 10.885 9.590 1.00 89.75 111 SER A C 1
ATOM 890 O O . SER A 1 111 ? -0.006 10.259 10.217 1.00 89.75 111 SER A O 1
ATOM 892 N N . ILE A 1 112 ? 1.775 10.272 8.844 1.00 92.62 112 ILE A N 1
ATOM 893 C CA . ILE A 1 112 ? 1.968 8.825 8.732 1.00 92.62 112 ILE A CA 1
ATOM 894 C C . ILE A 1 112 ? 3.270 8.470 9.442 1.00 92.62 112 ILE A C 1
ATOM 896 O O . ILE A 1 112 ? 4.331 8.997 9.130 1.00 92.62 112 ILE A O 1
ATOM 900 N N . ARG A 1 113 ? 3.178 7.559 10.406 1.00 92.81 113 ARG A N 1
ATOM 901 C CA . ARG A 1 113 ? 4.322 7.057 11.164 1.00 92.81 113 ARG A CA 1
ATOM 902 C C . ARG A 1 113 ? 5.121 6.048 10.365 1.00 92.81 113 ARG A C 1
ATOM 904 O O . ARG A 1 113 ? 6.341 6.066 10.368 1.00 92.81 113 ARG A O 1
ATOM 911 N N . GLU A 1 114 ? 4.402 5.104 9.780 1.00 95.31 114 GLU A N 1
ATOM 912 C CA . GLU A 1 114 ? 4.942 3.908 9.160 1.00 95.31 114 GLU A CA 1
ATOM 913 C C . GLU A 1 114 ? 3.938 3.373 8.142 1.00 95.31 114 GLU A C 1
ATOM 915 O O . GLU A 1 114 ? 2.724 3.591 8.263 1.00 95.31 114 GLU A O 1
ATOM 920 N N . ILE A 1 115 ? 4.460 2.688 7.130 1.00 97.44 115 ILE A N 1
ATOM 921 C CA . ILE A 1 115 ? 3.680 2.118 6.037 1.00 97.44 115 ILE A CA 1
ATOM 922 C C . ILE A 1 115 ? 3.908 0.609 6.029 1.00 97.44 115 ILE A C 1
ATOM 924 O O . ILE A 1 115 ? 5.046 0.148 5.993 1.00 97.44 115 ILE A O 1
ATOM 928 N N . VAL A 1 116 ? 2.830 -0.166 6.037 1.00 97.56 116 VAL A N 1
ATOM 929 C CA . VAL A 1 116 ? 2.870 -1.625 5.925 1.00 97.56 116 VAL A CA 1
ATOM 930 C C . VAL A 1 116 ? 2.317 -2.014 4.561 1.00 97.56 116 VAL A C 1
ATOM 932 O O . VAL A 1 116 ? 1.160 -1.735 4.261 1.00 97.56 116 VAL A O 1
ATOM 935 N N . VAL A 1 117 ? 3.145 -2.619 3.718 1.00 98.00 117 VAL A N 1
ATOM 936 C CA . VAL A 1 117 ? 2.848 -2.904 2.312 1.00 98.00 117 VAL A CA 1
ATOM 937 C C . VAL A 1 117 ? 2.588 -4.392 2.110 1.00 98.00 117 VAL A C 1
ATOM 939 O O . VAL A 1 117 ? 3.414 -5.228 2.487 1.00 98.00 117 VAL A O 1
ATOM 942 N N . TYR A 1 118 ? 1.471 -4.699 1.450 1.00 97.00 118 TYR A N 1
ATOM 943 C CA . TYR A 1 118 ? 1.075 -6.048 1.053 1.00 97.00 118 TYR A CA 1
ATOM 944 C C . TYR A 1 118 ? 0.551 -6.088 -0.389 1.00 97.00 118 TYR A C 1
ATOM 946 O O . TYR A 1 118 ? -0.027 -5.115 -0.877 1.00 97.00 118 TYR A O 1
ATOM 954 N N . GLY A 1 119 ? 0.684 -7.248 -1.041 1.00 90.94 119 GLY A N 1
ATOM 955 C CA . GLY A 1 119 ? -0.033 -7.567 -2.282 1.00 90.94 119 GLY A CA 1
ATOM 956 C C . GLY A 1 119 ? 0.366 -6.719 -3.489 1.00 90.94 119 GLY A C 1
ATOM 957 O O . GLY A 1 119 ? -0.490 -6.379 -4.305 1.00 90.94 119 GLY A O 1
ATOM 958 N N . ILE A 1 120 ? 1.648 -6.354 -3.587 1.00 93.75 120 ILE A N 1
ATOM 959 C CA . ILE A 1 120 ? 2.211 -5.748 -4.803 1.00 93.75 120 ILE A CA 1
ATOM 960 C C . ILE A 1 120 ? 2.498 -6.832 -5.858 1.00 93.75 120 ILE A C 1
ATOM 962 O O . ILE A 1 120 ? 2.409 -6.568 -7.056 1.00 93.75 120 ILE A O 1
ATOM 966 N N . GLY A 1 121 ? 2.764 -8.074 -5.435 1.00 91.50 121 GLY A N 1
ATOM 967 C CA . GLY A 1 121 ? 3.134 -9.166 -6.329 1.00 91.50 121 GLY A CA 1
ATOM 968 C C . GLY A 1 121 ? 4.539 -9.010 -6.917 1.00 91.50 121 GLY A C 1
ATOM 969 O O . GLY A 1 121 ? 5.297 -8.105 -6.569 1.00 91.50 121 GLY A O 1
ATOM 970 N N . ASN A 1 122 ? 4.885 -9.921 -7.824 1.00 92.88 122 ASN A N 1
ATOM 971 C CA . ASN A 1 122 ? 6.238 -10.023 -8.370 1.00 92.88 122 ASN A CA 1
ATOM 972 C C . ASN A 1 122 ? 6.477 -9.017 -9.504 1.00 92.88 122 ASN A C 1
ATOM 974 O O . ASN A 1 122 ? 5.609 -8.785 -10.352 1.00 92.88 122 ASN A O 1
ATOM 978 N N . PHE A 1 123 ? 7.683 -8.463 -9.564 1.00 93.38 123 PHE A N 1
ATOM 979 C CA . PHE A 1 123 ? 8.129 -7.582 -10.631 1.00 93.38 123 PHE A CA 1
ATOM 980 C C . PHE A 1 123 ? 8.325 -8.386 -11.919 1.00 93.38 123 PHE A C 1
ATOM 982 O O . PHE A 1 123 ? 9.054 -9.378 -11.968 1.00 93.38 123 PHE A O 1
ATOM 989 N N . SER A 1 124 ? 7.663 -7.952 -12.989 1.00 88.12 124 SER A N 1
ATOM 990 C CA . SER A 1 124 ? 7.863 -8.522 -14.320 1.00 88.12 124 SER A CA 1
ATOM 991 C C . SER A 1 124 ? 9.082 -7.922 -15.018 1.00 88.12 124 SER A C 1
ATOM 993 O O . SER A 1 124 ? 9.572 -6.853 -14.663 1.00 88.12 124 SER A O 1
ATOM 995 N N . ASP A 1 125 ? 9.516 -8.580 -16.087 1.00 85.44 125 ASP A N 1
ATOM 996 C CA . ASP A 1 125 ? 10.442 -8.034 -17.080 1.00 85.44 125 ASP A CA 1
ATOM 997 C C . ASP A 1 125 ? 9.806 -6.935 -17.953 1.00 85.44 125 ASP A C 1
ATOM 999 O O . ASP A 1 125 ? 10.519 -6.144 -18.574 1.00 85.44 125 ASP A O 1
ATOM 1003 N N . GLU A 1 126 ? 8.472 -6.854 -17.984 1.00 90.31 126 GLU A N 1
ATOM 1004 C CA . GLU A 1 126 ? 7.752 -5.750 -18.618 1.00 90.31 126 GLU A CA 1
ATOM 1005 C C . GLU A 1 126 ? 7.945 -4.439 -17.824 1.00 90.31 126 GLU A C 1
ATOM 1007 O O . GLU A 1 126 ? 7.638 -4.400 -16.625 1.00 90.31 126 GLU A O 1
ATOM 1012 N N . PRO A 1 127 ? 8.426 -3.358 -18.470 1.00 89.88 127 PRO A N 1
ATOM 1013 C CA . PRO A 1 127 ? 8.564 -2.058 -17.827 1.00 89.88 127 PRO A CA 1
ATOM 1014 C C . PRO A 1 127 ? 7.193 -1.491 -17.449 1.00 89.88 127 PRO A C 1
ATOM 1016 O O . PRO A 1 127 ? 6.199 -1.719 -18.141 1.00 89.88 127 PRO A O 1
ATOM 1019 N N . HIS A 1 128 ? 7.158 -0.730 -16.351 1.00 90.50 128 HIS A N 1
ATOM 1020 C CA . HIS A 1 128 ? 5.959 -0.030 -15.862 1.00 90.50 128 HIS A CA 1
ATOM 1021 C C . HIS A 1 128 ? 4.770 -0.961 -15.588 1.00 90.50 128 HIS A C 1
ATOM 1023 O O . HIS A 1 128 ? 3.602 -0.589 -15.733 1.00 90.50 128 HIS A O 1
ATOM 1029 N N . SER A 1 129 ? 5.065 -2.197 -15.190 1.00 94.69 129 SER A N 1
ATOM 1030 C CA . SER A 1 129 ? 4.049 -3.144 -14.750 1.00 94.69 129 SER A CA 1
ATOM 1031 C C . SER A 1 129 ? 3.303 -2.629 -13.514 1.00 94.69 129 SER A C 1
ATOM 1033 O O . SER A 1 129 ? 3.787 -1.767 -12.776 1.00 94.69 129 SER A O 1
ATOM 1035 N N . ALA A 1 130 ? 2.103 -3.165 -13.273 1.00 94.94 130 ALA A N 1
ATOM 1036 C CA . ALA A 1 130 ? 1.298 -2.777 -12.116 1.00 94.94 130 ALA A CA 1
ATOM 1037 C C . ALA A 1 130 ? 2.063 -2.893 -10.774 1.00 94.94 130 ALA A C 1
ATOM 1039 O O . ALA A 1 130 ? 2.029 -1.918 -10.024 1.00 94.94 130 ALA A O 1
ATOM 1040 N N . PRO A 1 131 ? 2.832 -3.970 -10.503 1.00 96.25 131 PRO A N 1
ATOM 1041 C CA . PRO A 1 131 ? 3.662 -4.071 -9.299 1.00 96.25 131 PRO A CA 1
ATOM 1042 C C . PRO A 1 131 ? 4.690 -2.937 -9.144 1.00 96.25 131 PRO A C 1
ATOM 1044 O O . PRO A 1 131 ? 4.863 -2.383 -8.059 1.00 96.25 131 PRO A O 1
ATOM 1047 N N . MET A 1 132 ? 5.344 -2.522 -10.235 1.00 96.56 132 MET A N 1
ATOM 1048 C CA . MET A 1 132 ? 6.308 -1.412 -10.202 1.00 96.56 132 MET A CA 1
ATOM 1049 C C . MET A 1 132 ? 5.625 -0.077 -9.890 1.00 96.56 132 MET A C 1
ATOM 1051 O O . MET A 1 132 ? 6.148 0.715 -9.107 1.00 96.56 132 MET A O 1
ATOM 1055 N N . LEU A 1 133 ? 4.441 0.160 -10.464 1.00 96.31 133 LEU A N 1
ATOM 1056 C CA . LEU A 1 133 ? 3.629 1.345 -10.175 1.00 96.31 133 LEU A CA 1
ATOM 1057 C C . LEU A 1 133 ? 3.129 1.376 -8.732 1.00 96.31 133 LEU A C 1
ATOM 1059 O O . LEU A 1 133 ? 3.117 2.436 -8.109 1.00 96.31 133 LEU A O 1
ATOM 1063 N N . GLN A 1 134 ? 2.729 0.227 -8.195 1.00 97.19 134 GLN A N 1
ATOM 1064 C CA . GLN A 1 134 ? 2.325 0.084 -6.798 1.00 97.19 134 GLN A CA 1
ATOM 1065 C C . GLN A 1 134 ? 3.490 0.360 -5.851 1.00 97.19 134 GLN A C 1
ATOM 1067 O O . GLN A 1 134 ? 3.331 1.110 -4.889 1.00 97.19 134 GLN A O 1
ATOM 1072 N N . LEU A 1 135 ? 4.684 -0.159 -6.152 1.00 97.88 135 LEU A N 1
ATOM 1073 C CA . LEU A 1 135 ? 5.868 0.154 -5.357 1.00 97.88 135 LEU A CA 1
ATOM 1074 C C . LEU A 1 135 ? 6.188 1.651 -5.427 1.00 97.88 135 LEU A C 1
ATOM 1076 O O . LEU A 1 135 ? 6.387 2.279 -4.390 1.00 97.88 135 LEU A O 1
ATOM 1080 N N . ALA A 1 136 ? 6.173 2.241 -6.624 1.00 97.75 136 ALA A N 1
ATOM 1081 C CA . ALA A 1 136 ? 6.379 3.676 -6.800 1.00 97.75 136 ALA A CA 1
ATOM 1082 C C . ALA A 1 136 ? 5.348 4.510 -6.018 1.00 97.75 136 ALA A C 1
ATOM 1084 O O . ALA A 1 136 ? 5.707 5.503 -5.390 1.00 97.75 136 ALA A O 1
ATOM 1085 N N . GLY A 1 137 ? 4.085 4.077 -5.979 1.00 97.62 137 GLY A N 1
ATOM 1086 C CA . GLY A 1 137 ? 3.042 4.694 -5.163 1.00 97.62 137 GLY A CA 1
ATOM 1087 C C . GLY A 1 137 ? 3.353 4.645 -3.664 1.00 97.62 137 GLY A C 1
ATOM 1088 O O . GLY A 1 137 ? 3.243 5.667 -2.991 1.00 97.62 137 GLY A O 1
ATOM 1089 N N . ALA A 1 138 ? 3.788 3.497 -3.139 1.00 98.00 138 ALA A N 1
ATOM 1090 C CA . ALA A 1 138 ? 4.191 3.370 -1.736 1.00 98.00 138 ALA A CA 1
ATOM 1091 C C . ALA A 1 138 ? 5.411 4.250 -1.395 1.00 98.00 138 ALA A C 1
ATOM 1093 O O . ALA A 1 138 ? 5.423 4.919 -0.360 1.00 98.00 138 ALA A O 1
ATOM 1094 N N . LEU A 1 139 ? 6.412 4.300 -2.284 1.00 97.56 139 LEU A N 1
ATOM 1095 C CA . LEU A 1 139 ? 7.599 5.147 -2.126 1.00 97.56 139 LEU A CA 1
ATOM 1096 C C . LEU A 1 139 ? 7.244 6.639 -2.135 1.00 97.56 139 LEU A C 1
ATOM 1098 O O . LEU A 1 139 ? 7.757 7.388 -1.303 1.00 97.56 139 LEU A O 1
ATOM 1102 N N . LEU A 1 140 ? 6.328 7.060 -3.014 1.00 96.38 140 LEU A N 1
ATOM 1103 C CA . LEU A 1 140 ? 5.814 8.427 -3.021 1.00 96.38 140 LEU A CA 1
ATOM 1104 C C . LEU A 1 140 ? 5.145 8.771 -1.687 1.00 96.38 140 LEU A C 1
ATOM 1106 O O . LEU A 1 140 ? 5.416 9.826 -1.122 1.00 96.38 140 LEU A O 1
ATOM 1110 N N . LEU A 1 141 ? 4.287 7.892 -1.160 1.00 96.25 141 LEU A N 1
ATOM 1111 C CA . LEU A 1 141 ? 3.615 8.138 0.118 1.00 96.25 141 LEU A CA 1
ATOM 1112 C C . LEU A 1 141 ? 4.599 8.272 1.280 1.00 96.25 141 LEU A C 1
ATOM 1114 O O . LEU A 1 141 ? 4.406 9.148 2.120 1.00 96.25 141 LEU A O 1
ATOM 1118 N N . ARG A 1 142 ? 5.668 7.462 1.296 1.00 96.06 142 ARG A N 1
ATOM 1119 C CA . ARG A 1 142 ? 6.766 7.621 2.258 1.00 96.06 142 ARG A CA 1
ATOM 1120 C C . ARG A 1 142 ? 7.383 9.014 2.143 1.00 96.06 142 ARG A C 1
ATOM 1122 O O . ARG A 1 142 ? 7.431 9.728 3.135 1.00 96.06 142 ARG A O 1
ATOM 1129 N N . LYS A 1 143 ? 7.759 9.437 0.934 1.00 94.06 143 LYS A N 1
ATOM 1130 C CA . LYS A 1 143 ? 8.333 10.771 0.685 1.00 94.06 143 LYS A CA 1
ATOM 1131 C C . LYS A 1 143 ? 7.402 11.904 1.142 1.00 94.06 143 LYS A C 1
ATOM 1133 O O . LYS A 1 143 ? 7.846 12.884 1.735 1.00 94.06 143 LYS A O 1
ATOM 1138 N N . LEU A 1 144 ? 6.096 11.780 0.896 1.00 91.88 144 LEU A N 1
ATOM 1139 C CA . LEU A 1 144 ? 5.094 12.770 1.316 1.00 91.88 144 LEU A CA 1
ATOM 1140 C C . LEU A 1 144 ? 4.869 12.810 2.839 1.00 91.88 144 LEU A C 1
ATOM 1142 O O . LEU A 1 144 ? 4.409 13.831 3.352 1.00 91.88 144 LEU A O 1
ATOM 1146 N N . ALA A 1 145 ? 5.167 11.724 3.553 1.00 91.62 145 ALA A N 1
ATOM 1147 C CA . ALA A 1 145 ? 5.091 11.665 5.011 1.00 91.62 145 ALA A CA 1
ATOM 1148 C C . ALA A 1 145 ? 6.321 12.283 5.700 1.00 91.62 145 ALA A C 1
ATOM 1150 O O . ALA A 1 145 ? 6.193 12.868 6.772 1.00 91.62 145 ALA A O 1
ATOM 1151 N N . THR A 1 146 ? 7.500 12.204 5.075 1.00 89.69 146 THR A N 1
ATOM 1152 C CA . THR A 1 146 ? 8.764 12.734 5.629 1.00 89.69 146 THR A CA 1
ATOM 1153 C C . THR A 1 146 ? 8.967 14.211 5.307 1.00 89.69 146 THR A C 1
ATOM 1155 O O . THR A 1 146 ? 9.509 14.992 6.096 1.00 89.69 146 THR A O 1
ATOM 1158 N N . THR A 1 147 ? 8.469 14.651 4.151 1.00 81.62 147 THR A N 1
ATOM 1159 C CA . THR A 1 147 ? 8.677 16.016 3.673 1.00 81.62 147 THR A CA 1
ATOM 1160 C C . THR A 1 147 ? 7.843 17.023 4.473 1.00 81.62 147 THR A C 1
ATOM 1162 O O . THR A 1 147 ? 6.742 17.416 4.092 1.00 81.62 147 THR A O 1
ATOM 1165 N N . SER A 1 148 ? 8.423 17.528 5.562 1.00 64.69 148 SER A N 1
ATOM 1166 C CA . SER A 1 148 ? 7.833 18.580 6.403 1.00 64.69 148 SER A CA 1
ATOM 1167 C C . SER A 1 148 ? 7.636 19.911 5.655 1.00 64.69 148 SER A C 1
ATOM 1169 O O . SER A 1 148 ? 6.852 20.759 6.084 1.00 64.69 148 SER A O 1
ATOM 1171 N N . LYS A 1 149 ? 8.342 20.116 4.532 1.00 60.44 149 LYS A N 1
ATOM 1172 C CA . LYS A 1 149 ? 8.259 21.310 3.681 1.00 60.44 149 LYS A CA 1
ATOM 1173 C C . LYS A 1 149 ? 8.417 20.939 2.212 1.00 60.44 149 LYS A C 1
ATOM 1175 O O . LYS A 1 149 ? 9.524 20.813 1.703 1.00 60.44 149 LYS A O 1
ATOM 1180 N N . LEU A 1 150 ? 7.295 20.818 1.506 1.00 55.50 150 LEU A N 1
ATOM 1181 C CA . LEU A 1 150 ? 7.273 20.555 0.061 1.00 55.50 150 LEU A CA 1
ATOM 1182 C C . LEU A 1 150 ? 8.097 21.583 -0.748 1.00 55.50 150 LEU A C 1
ATOM 1184 O O . LEU A 1 150 ? 8.607 21.273 -1.819 1.00 55.50 150 LEU A O 1
ATOM 1188 N N . SER A 1 151 ? 8.268 22.794 -0.209 1.00 57.78 151 SER A N 1
ATOM 1189 C CA . SER A 1 151 ? 9.105 23.852 -0.779 1.00 57.78 151 SER A CA 1
ATOM 1190 C C . SER A 1 151 ? 10.588 23.498 -0.873 1.00 57.78 151 SER A C 1
ATOM 1192 O O . SER A 1 151 ? 11.272 24.029 -1.745 1.00 57.78 151 SER A O 1
ATOM 1194 N N . ASP A 1 152 ? 11.091 22.629 0.005 1.00 62.78 152 ASP A N 1
ATOM 1195 C CA . ASP A 1 152 ? 12.520 22.314 0.071 1.00 62.78 152 ASP A CA 1
ATOM 1196 C C . ASP A 1 152 ? 12.912 21.354 -1.066 1.00 62.78 152 ASP A C 1
ATOM 1198 O O . ASP A 1 152 ? 14.005 21.463 -1.611 1.00 62.78 152 ASP A O 1
ATOM 1202 N N . ILE A 1 153 ? 11.971 20.521 -1.533 1.00 57.91 153 ILE A N 1
ATOM 1203 C CA . ILE A 1 153 ? 12.154 19.648 -2.706 1.00 57.91 153 ILE A CA 1
ATOM 1204 C C . ILE A 1 153 ? 12.336 20.465 -3.996 1.00 57.91 153 ILE A C 1
ATOM 1206 O O . ILE A 1 153 ? 13.135 20.103 -4.856 1.00 57.91 153 ILE A O 1
ATOM 1210 N N . ILE A 1 154 ? 11.605 21.573 -4.147 1.00 56.47 154 ILE A N 1
ATOM 1211 C CA . ILE A 1 154 ? 11.546 22.332 -5.409 1.00 56.47 154 ILE A CA 1
ATOM 1212 C C . ILE A 1 154 ? 12.858 23.093 -5.684 1.00 56.47 154 ILE A C 1
ATOM 1214 O O . ILE A 1 154 ? 13.188 23.352 -6.839 1.00 56.47 154 ILE A O 1
ATOM 1218 N N . ASN A 1 155 ? 13.634 23.424 -4.649 1.00 58.91 155 ASN A N 1
ATOM 1219 C CA . ASN A 1 155 ? 14.811 24.287 -4.785 1.00 58.91 155 ASN A CA 1
ATOM 1220 C C . ASN A 1 155 ? 16.134 23.542 -5.055 1.00 58.91 155 ASN A C 1
ATOM 1222 O O . ASN A 1 155 ? 17.135 24.200 -5.333 1.00 58.91 155 ASN A O 1
ATOM 1226 N N . GLU A 1 156 ? 16.174 22.205 -4.996 1.00 60.94 156 GLU A N 1
ATOM 1227 C CA . GLU A 1 156 ? 17.431 21.435 -5.107 1.00 60.94 156 GLU A CA 1
ATOM 1228 C C . GLU A 1 156 ? 17.770 20.919 -6.526 1.00 60.94 156 GLU A C 1
ATOM 1230 O O . GLU A 1 156 ? 18.827 20.318 -6.721 1.00 60.94 156 GLU A O 1
ATOM 1235 N N . CYS A 1 157 ? 16.951 21.181 -7.553 1.00 50.53 157 CYS A N 1
ATOM 1236 C CA . CYS A 1 157 ? 17.231 20.726 -8.926 1.00 50.53 157 CYS A CA 1
ATOM 1237 C C . CYS A 1 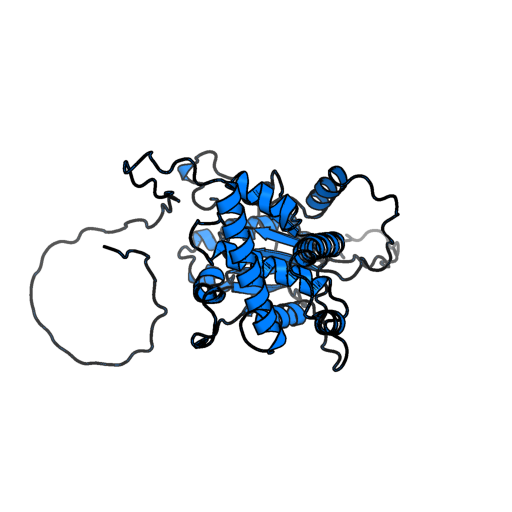157 ? 18.122 21.707 -9.721 1.00 50.53 157 CYS A C 1
ATOM 1239 O O . CYS A 1 157 ? 17.631 22.493 -10.529 1.00 50.53 157 CYS A O 1
ATOM 1241 N N . GLY A 1 158 ? 19.441 21.653 -9.504 1.00 56.34 158 GLY A N 1
ATOM 1242 C CA . GLY A 1 158 ? 20.462 22.259 -10.379 1.00 56.34 158 GLY A CA 1
ATOM 1243 C C . GLY A 1 158 ? 21.066 21.246 -11.372 1.00 56.34 158 GLY A C 1
ATOM 1244 O O . GLY A 1 158 ? 21.226 20.078 -11.033 1.00 56.34 158 GLY A O 1
ATOM 1245 N N . GLU A 1 159 ? 21.409 21.689 -12.590 1.00 53.81 159 GLU A N 1
ATOM 1246 C CA . GLU A 1 159 ? 21.632 20.853 -13.795 1.00 53.81 159 GLU A CA 1
ATOM 1247 C C . GLU A 1 159 ? 22.933 20.008 -13.867 1.00 53.81 159 GLU A C 1
ATOM 1249 O O . GLU A 1 159 ? 23.077 19.202 -14.785 1.00 53.81 159 GLU A O 1
ATOM 1254 N N . ASP A 1 160 ? 23.867 20.093 -12.916 1.00 52.16 160 ASP A N 1
ATOM 1255 C CA . ASP A 1 160 ? 25.202 19.477 -13.061 1.00 52.16 160 ASP A CA 1
ATOM 1256 C C . ASP A 1 160 ? 25.437 18.254 -12.148 1.00 52.16 160 ASP A C 1
ATOM 1258 O O . ASP A 1 160 ? 26.177 18.357 -11.169 1.00 52.16 160 ASP A O 1
ATOM 1262 N N . ALA A 1 161 ? 24.858 17.072 -12.435 1.00 50.44 161 ALA A N 1
ATOM 1263 C CA . ALA A 1 161 ? 25.250 15.820 -11.748 1.00 50.44 161 ALA A CA 1
ATOM 1264 C C . ALA A 1 161 ? 24.521 14.540 -12.217 1.00 50.44 161 ALA A C 1
ATOM 1266 O O . ALA A 1 161 ? 23.442 14.233 -11.728 1.00 50.44 161 ALA A O 1
ATOM 1267 N N . ILE A 1 162 ? 25.152 13.682 -13.031 1.00 56.19 162 ILE A N 1
ATOM 1268 C CA . ILE A 1 162 ? 24.605 12.331 -13.311 1.00 56.19 162 ILE A CA 1
ATOM 1269 C C . ILE A 1 162 ? 25.148 11.281 -12.320 1.00 56.19 162 ILE A C 1
ATOM 1271 O O . ILE A 1 162 ? 24.389 10.475 -11.791 1.00 56.19 162 ILE A O 1
ATOM 1275 N N . ASN A 1 163 ? 26.443 11.320 -11.972 1.00 57.25 163 ASN A N 1
ATOM 1276 C CA . ASN A 1 163 ? 27.027 10.350 -11.024 1.00 57.25 163 ASN A CA 1
ATOM 1277 C C . ASN A 1 163 ? 26.835 10.717 -9.542 1.00 57.25 163 ASN A C 1
ATOM 1279 O O . ASN A 1 163 ? 26.811 9.826 -8.698 1.00 57.25 163 ASN A O 1
ATOM 1283 N N . CYS A 1 164 ? 26.644 11.997 -9.206 1.00 62.03 164 CYS A N 1
ATOM 1284 C CA . CYS A 1 164 ? 26.242 12.393 -7.847 1.00 62.03 164 CYS A CA 1
ATOM 1285 C C . CYS A 1 164 ? 24.788 11.965 -7.548 1.00 62.03 164 CYS A C 1
ATOM 1287 O O . CYS A 1 164 ? 24.419 11.751 -6.395 1.00 62.03 164 CYS A O 1
ATOM 1289 N N . HIS A 1 165 ? 23.977 11.765 -8.593 1.00 71.19 165 HIS A N 1
ATOM 1290 C CA . HIS A 1 165 ? 22.543 11.522 -8.478 1.00 71.19 165 HIS A CA 1
ATOM 1291 C C . HIS A 1 165 ? 22.204 10.185 -7.803 1.00 71.19 165 HIS A C 1
ATOM 1293 O O . HIS A 1 165 ? 21.374 10.165 -6.902 1.00 71.19 165 HIS A O 1
ATOM 1299 N N . LYS A 1 166 ? 22.892 9.081 -8.143 1.00 74.38 166 LYS A N 1
ATOM 1300 C CA . LYS A 1 166 ? 22.600 7.757 -7.548 1.00 74.38 166 LYS A CA 1
ATOM 1301 C C . LYS A 1 166 ? 22.854 7.706 -6.040 1.00 74.38 166 LYS A C 1
ATOM 1303 O O . LYS A 1 166 ? 22.011 7.234 -5.285 1.00 74.38 166 LYS A O 1
ATOM 1308 N N . ASN A 1 167 ? 24.000 8.224 -5.593 1.00 77.19 167 ASN A N 1
ATOM 1309 C CA . ASN A 1 167 ? 24.302 8.298 -4.162 1.00 77.19 167 ASN A CA 1
ATOM 1310 C C . ASN A 1 167 ? 23.329 9.239 -3.443 1.00 77.19 167 ASN A C 1
ATOM 1312 O O . ASN A 1 167 ? 22.935 8.957 -2.316 1.00 77.19 167 ASN A O 1
ATOM 1316 N N . SER A 1 168 ? 22.919 10.329 -4.101 1.00 84.12 168 SER A N 1
ATOM 1317 C CA . SER A 1 168 ? 21.915 11.248 -3.564 1.00 84.12 168 SER A CA 1
ATOM 1318 C C . SER A 1 168 ? 20.561 10.558 -3.364 1.00 84.12 168 SER A C 1
ATOM 1320 O O . SER A 1 168 ? 20.009 10.622 -2.268 1.00 84.12 168 SER A O 1
ATOM 1322 N N . ILE A 1 169 ? 20.075 9.819 -4.369 1.00 85.19 169 ILE A N 1
ATOM 1323 C CA . ILE A 1 169 ? 18.802 9.085 -4.305 1.00 85.19 169 ILE A CA 1
ATOM 1324 C C . ILE A 1 169 ? 18.826 8.039 -3.187 1.00 85.19 169 ILE A C 1
ATOM 1326 O O . ILE A 1 169 ? 17.918 8.010 -2.360 1.00 85.19 169 ILE A O 1
ATOM 1330 N N . ASN A 1 170 ? 19.875 7.217 -3.110 1.00 85.06 170 ASN A N 1
ATOM 1331 C CA . ASN A 1 170 ? 19.969 6.191 -2.067 1.00 85.06 170 ASN A CA 1
ATOM 1332 C C . ASN A 1 170 ? 20.002 6.811 -0.663 1.00 85.06 170 ASN A C 1
ATOM 1334 O O . ASN A 1 170 ? 19.348 6.316 0.252 1.00 85.06 170 ASN A O 1
ATOM 1338 N N . ASN A 1 171 ? 20.717 7.927 -0.492 1.00 86.25 171 ASN A N 1
ATOM 1339 C CA . ASN A 1 171 ? 20.730 8.657 0.773 1.00 86.25 171 ASN A CA 1
ATOM 1340 C C . ASN A 1 171 ? 19.356 9.256 1.107 1.00 86.25 171 ASN A C 1
ATOM 1342 O O . ASN A 1 171 ? 18.981 9.278 2.279 1.00 86.25 171 ASN A O 1
ATOM 1346 N N . ALA A 1 172 ? 18.609 9.724 0.102 1.00 89.25 172 ALA A N 1
ATOM 1347 C CA . ALA A 1 172 ? 17.247 10.215 0.277 1.00 89.25 172 ALA A CA 1
ATOM 1348 C C . ALA A 1 172 ? 16.312 9.086 0.730 1.00 89.25 172 ALA A C 1
ATOM 1350 O O . ALA A 1 172 ? 15.678 9.222 1.770 1.00 89.25 172 ALA A O 1
ATOM 1351 N N . PHE A 1 173 ? 16.318 7.932 0.054 1.00 91.75 173 PHE A N 1
ATOM 1352 C CA . PHE A 1 173 ? 15.516 6.779 0.474 1.00 91.75 173 PHE A CA 1
ATOM 1353 C C . PHE A 1 173 ? 15.882 6.268 1.862 1.00 91.75 173 PHE A C 1
ATOM 1355 O O . PHE A 1 173 ? 14.997 5.882 2.624 1.00 91.75 173 PHE A O 1
ATOM 1362 N N . TRP A 1 174 ? 17.169 6.274 2.212 1.00 92.38 174 TRP A N 1
ATOM 1363 C CA . TRP A 1 174 ? 17.597 5.871 3.543 1.00 92.38 174 TRP A CA 1
ATOM 1364 C C . TRP A 1 174 ? 17.097 6.842 4.614 1.00 92.38 174 TRP A C 1
ATOM 1366 O O . TRP A 1 174 ? 16.566 6.394 5.628 1.00 92.38 174 TRP A O 1
ATOM 1376 N N . ARG A 1 175 ? 17.217 8.157 4.380 1.00 90.25 175 ARG A N 1
ATOM 1377 C CA . ARG A 1 175 ? 16.668 9.193 5.268 1.00 90.25 175 ARG A CA 1
ATOM 1378 C C . ARG A 1 175 ? 15.160 9.028 5.421 1.00 90.25 175 ARG A C 1
ATOM 1380 O O . ARG A 1 175 ? 14.676 8.951 6.546 1.00 90.25 175 ARG A O 1
ATOM 1387 N N . ASP A 1 176 ? 14.456 8.881 4.303 1.00 92.12 176 ASP A N 1
ATOM 1388 C CA . ASP A 1 176 ? 13.011 8.697 4.290 1.00 92.12 176 ASP A CA 1
ATOM 1389 C C . ASP A 1 176 ? 12.598 7.451 5.083 1.00 92.12 176 ASP A C 1
ATOM 1391 O O . ASP A 1 176 ? 11.638 7.486 5.846 1.00 92.12 176 ASP A O 1
ATOM 1395 N N . GLN A 1 177 ? 13.348 6.352 4.962 1.00 92.75 177 GLN A N 1
ATOM 1396 C CA . GLN A 1 177 ? 13.095 5.127 5.721 1.00 92.75 177 GLN A CA 1
ATOM 1397 C C . GLN A 1 177 ? 13.320 5.297 7.232 1.00 92.75 177 GLN A C 1
ATOM 1399 O O . GLN A 1 177 ? 12.651 4.624 8.014 1.00 92.75 177 GLN A O 1
ATOM 1404 N N . GLN A 1 178 ? 14.259 6.147 7.664 1.00 89.69 178 GLN A N 1
ATOM 1405 C CA . GLN A 1 178 ? 14.463 6.415 9.095 1.00 89.69 178 GLN A CA 1
ATOM 1406 C C . GLN A 1 178 ? 13.295 7.198 9.704 1.00 89.69 178 GLN A C 1
ATOM 1408 O O . GLN A 1 178 ? 12.972 6.996 10.874 1.00 89.69 178 GLN A O 1
ATOM 1413 N N . GLU A 1 179 ? 12.676 8.082 8.923 1.00 90.06 179 GLU A N 1
ATOM 1414 C CA . GLU A 1 179 ? 11.572 8.933 9.373 1.00 90.06 179 GLU A CA 1
ATOM 1415 C C . GLU A 1 179 ? 10.209 8.239 9.245 1.00 90.06 179 GLU A C 1
ATOM 1417 O O . GLU A 1 179 ? 9.415 8.259 10.186 1.00 90.06 179 GLU A O 1
ATOM 1422 N N . THR A 1 180 ? 9.948 7.580 8.114 1.00 93.19 180 THR A N 1
ATOM 1423 C CA . THR A 1 180 ? 8.718 6.824 7.850 1.00 93.19 180 THR A CA 1
ATOM 1424 C C . THR A 1 180 ? 9.073 5.453 7.271 1.00 93.19 180 THR A C 1
ATOM 1426 O O . THR A 1 180 ? 9.176 5.290 6.051 1.00 93.19 180 THR A O 1
ATOM 1429 N N . PRO A 1 181 ? 9.276 4.427 8.114 1.00 95.62 181 PRO A N 1
ATOM 1430 C CA . PRO A 1 181 ? 9.655 3.112 7.628 1.00 95.62 181 PRO A CA 1
ATOM 1431 C C . PRO A 1 181 ? 8.540 2.463 6.803 1.00 95.62 181 PRO A C 1
ATOM 1433 O O . PRO A 1 181 ? 7.369 2.466 7.190 1.00 95.62 181 PRO A O 1
ATOM 1436 N N . ILE A 1 182 ? 8.930 1.845 5.686 1.00 97.56 182 ILE A N 1
ATOM 1437 C CA . ILE A 1 182 ? 8.117 0.856 4.977 1.00 97.56 182 ILE A CA 1
ATOM 1438 C C . ILE A 1 182 ? 8.489 -0.545 5.472 1.00 97.56 182 ILE A C 1
ATOM 1440 O O . ILE A 1 182 ? 9.652 -0.951 5.362 1.00 97.56 182 ILE A O 1
ATOM 1444 N N . PHE A 1 183 ? 7.488 -1.279 5.954 1.00 97.31 183 PHE A N 1
ATOM 1445 C CA . PHE A 1 183 ? 7.523 -2.719 6.197 1.00 97.31 183 PHE A CA 1
ATOM 1446 C C . PHE A 1 183 ? 6.825 -3.426 5.040 1.00 97.31 183 PHE A C 1
ATOM 1448 O O . PHE A 1 183 ? 5.662 -3.153 4.763 1.00 97.31 183 PHE A O 1
ATOM 1455 N N . TYR A 1 184 ? 7.521 -4.323 4.355 1.00 97.44 184 TYR A N 1
ATOM 1456 C CA . TYR A 1 184 ? 7.013 -5.004 3.169 1.00 97.44 184 TYR A CA 1
ATOM 1457 C C . TYR A 1 184 ? 6.934 -6.505 3.409 1.00 97.44 184 TYR A C 1
ATOM 1459 O O . TYR A 1 184 ? 7.896 -7.108 3.889 1.00 97.44 184 TYR A O 1
ATOM 1467 N N . TYR A 1 185 ? 5.817 -7.123 3.036 1.00 96.19 185 TYR A N 1
ATOM 1468 C CA . TYR A 1 185 ? 5.682 -8.574 3.054 1.00 96.19 185 TYR A CA 1
ATOM 1469 C C . TYR A 1 185 ? 4.971 -9.076 1.803 1.00 96.19 185 TYR A C 1
ATOM 1471 O O . TYR A 1 185 ? 3.873 -8.634 1.467 1.00 96.19 185 TYR A O 1
ATOM 1479 N N . GLU A 1 186 ? 5.593 -10.062 1.172 1.00 93.94 186 GLU A N 1
ATOM 1480 C CA . GLU A 1 186 ? 5.069 -10.791 0.026 1.00 93.94 186 GLU A CA 1
ATOM 1481 C C . GLU A 1 186 ? 5.532 -12.250 0.173 1.00 93.94 186 GLU A C 1
ATOM 1483 O O . GLU A 1 186 ? 6.744 -12.496 0.162 1.00 93.94 186 GLU A O 1
ATOM 1488 N N . PRO A 1 187 ? 4.623 -13.224 0.373 1.00 88.81 187 PRO A N 1
ATOM 1489 C CA . PRO A 1 187 ? 4.994 -14.622 0.611 1.00 88.81 187 PRO A CA 1
ATOM 1490 C C . PRO A 1 187 ? 5.797 -15.246 -0.535 1.00 88.81 187 PRO A C 1
ATOM 1492 O O . PRO A 1 187 ? 6.552 -16.191 -0.308 1.00 88.81 187 PRO A O 1
ATOM 1495 N N . CYS A 1 188 ? 5.635 -14.742 -1.758 1.00 90.56 188 CYS A N 1
ATOM 1496 C CA . CYS A 1 188 ? 6.290 -15.268 -2.954 1.00 90.56 188 CYS A CA 1
ATOM 1497 C C . CYS A 1 188 ? 7.383 -14.345 -3.514 1.00 90.56 188 CYS A C 1
ATOM 1499 O O . CYS A 1 188 ? 7.724 -14.469 -4.694 1.00 90.56 188 CYS A O 1
ATOM 1501 N N . ILE A 1 189 ? 7.951 -13.465 -2.677 1.00 94.25 189 ILE A N 1
ATOM 1502 C CA . ILE A 1 189 ? 9.010 -12.543 -3.094 1.00 94.25 189 ILE A CA 1
ATOM 1503 C C . ILE A 1 189 ? 10.234 -13.294 -3.625 1.00 94.25 189 ILE A C 1
ATOM 1505 O O . ILE A 1 189 ? 10.768 -14.210 -2.989 1.00 94.25 189 ILE A O 1
ATOM 1509 N N . LEU A 1 190 ? 10.715 -12.890 -4.796 1.00 94.69 190 LEU A N 1
ATOM 1510 C CA . LEU A 1 190 ? 11.923 -13.457 -5.379 1.00 94.69 190 LEU A CA 1
ATOM 1511 C C . LEU A 1 190 ? 13.174 -12.884 -4.687 1.00 94.69 190 LEU A C 1
ATOM 1513 O O . LEU A 1 190 ? 13.186 -11.710 -4.309 1.00 94.69 190 LEU A O 1
ATOM 1517 N N . PRO A 1 191 ? 14.282 -13.647 -4.574 1.00 95.56 191 PRO A N 1
ATOM 1518 C CA . PRO A 1 191 ? 15.523 -13.151 -3.966 1.00 95.56 191 PRO A CA 1
ATOM 1519 C C . PRO A 1 191 ? 16.035 -11.848 -4.594 1.00 95.56 191 PRO A C 1
ATOM 1521 O O . PRO A 1 191 ? 16.496 -10.953 -3.889 1.00 95.56 191 PRO A O 1
ATOM 1524 N N . LEU A 1 192 ? 15.888 -11.738 -5.916 1.00 95.19 192 LEU A N 1
ATOM 1525 C CA . LEU A 1 192 ? 16.201 -10.553 -6.707 1.00 95.19 192 LEU A CA 1
ATOM 1526 C C . LEU A 1 192 ? 15.427 -9.313 -6.230 1.00 95.19 192 LEU A C 1
ATOM 1528 O O . LEU A 1 192 ? 16.007 -8.250 -6.017 1.00 95.19 192 LEU A O 1
ATOM 1532 N N . GLU A 1 193 ? 14.115 -9.461 -6.057 1.00 95.50 193 GLU A N 1
ATOM 1533 C CA . GLU A 1 193 ? 13.199 -8.390 -5.658 1.00 95.50 193 GLU A CA 1
ATOM 1534 C C . GLU A 1 193 ? 13.448 -7.982 -4.211 1.00 95.50 193 GLU A C 1
ATOM 1536 O O . GLU A 1 193 ? 13.515 -6.791 -3.911 1.00 95.50 193 GLU A O 1
ATOM 1541 N N . LYS A 1 194 ? 13.663 -8.967 -3.328 1.00 96.50 194 LYS A N 1
ATOM 1542 C CA . LYS A 1 194 ? 14.038 -8.731 -1.933 1.00 96.50 194 LYS A CA 1
ATOM 1543 C C . LYS A 1 194 ? 15.311 -7.901 -1.845 1.00 96.50 194 LYS A C 1
ATOM 1545 O O . LYS A 1 194 ? 15.332 -6.885 -1.156 1.00 96.50 194 LYS A O 1
ATOM 1550 N N . GLU A 1 195 ? 16.349 -8.296 -2.581 1.00 95.88 195 GLU A N 1
ATOM 1551 C CA . GLU A 1 195 ? 17.605 -7.553 -2.612 1.00 95.88 195 GLU A CA 1
ATOM 1552 C C . GLU A 1 195 ? 17.401 -6.116 -3.102 1.00 95.88 195 GLU A C 1
ATOM 1554 O O . GLU A 1 195 ? 17.949 -5.184 -2.513 1.00 95.88 195 GLU A O 1
ATOM 1559 N N . MET A 1 196 ? 16.610 -5.923 -4.158 1.00 96.00 196 MET A N 1
ATOM 1560 C CA . MET A 1 196 ? 16.302 -4.593 -4.675 1.00 96.00 196 MET A CA 1
ATOM 1561 C C . MET A 1 196 ? 15.560 -3.720 -3.660 1.00 96.00 196 MET A C 1
ATOM 1563 O O . MET A 1 196 ? 15.956 -2.577 -3.430 1.00 96.00 196 MET A O 1
ATOM 1567 N N . LEU A 1 197 ? 14.506 -4.249 -3.038 1.00 96.88 197 LEU A N 1
ATOM 1568 C CA . LEU A 1 197 ? 13.744 -3.539 -2.013 1.00 96.88 197 LEU A CA 1
ATOM 1569 C C . LEU A 1 197 ? 14.651 -3.107 -0.859 1.00 96.88 197 LEU A C 1
ATOM 1571 O O . LEU A 1 197 ? 14.649 -1.934 -0.493 1.00 96.88 197 LEU A O 1
ATOM 1575 N N . GLU A 1 198 ? 15.472 -4.017 -0.335 1.00 95.44 198 GLU A N 1
ATOM 1576 C CA . GLU A 1 198 ? 16.329 -3.745 0.821 1.00 95.44 198 GLU A CA 1
ATOM 1577 C C . GLU A 1 198 ? 17.497 -2.805 0.487 1.00 95.44 198 GLU A C 1
ATOM 1579 O O . GLU A 1 198 ? 17.768 -1.866 1.239 1.00 95.44 198 GLU A O 1
ATOM 1584 N N . LYS A 1 199 ? 18.203 -3.038 -0.628 1.00 95.31 199 LYS A N 1
ATOM 1585 C CA . LYS A 1 199 ? 19.457 -2.330 -0.938 1.00 95.31 199 LYS A CA 1
ATOM 1586 C C . LYS A 1 199 ? 19.271 -1.054 -1.747 1.00 95.31 199 LYS A C 1
ATOM 1588 O O . LYS A 1 199 ? 20.058 -0.129 -1.570 1.00 95.31 199 LYS A O 1
ATOM 1593 N N . VAL A 1 200 ? 18.287 -1.016 -2.646 1.00 94.88 200 VAL A N 1
ATOM 1594 C CA . VAL A 1 200 ? 18.082 0.116 -3.564 1.00 94.88 200 VAL A CA 1
ATOM 1595 C C . VAL A 1 200 ? 17.036 1.069 -2.998 1.00 94.88 200 VAL A C 1
ATOM 1597 O O . VAL A 1 200 ? 17.296 2.258 -2.859 1.00 94.88 200 VAL A O 1
ATOM 1600 N N . PHE A 1 201 ? 15.873 0.550 -2.600 1.00 96.12 201 PHE A N 1
ATOM 1601 C CA . PHE A 1 201 ? 14.757 1.381 -2.128 1.00 96.12 201 PHE A CA 1
ATOM 1602 C C . PHE A 1 201 ? 14.701 1.553 -0.603 1.00 96.12 201 PHE A C 1
ATOM 1604 O O . PHE A 1 201 ? 13.813 2.244 -0.086 1.00 96.12 201 PHE A O 1
ATOM 1611 N N . CYS A 1 202 ? 15.646 0.939 0.115 1.00 95.75 202 CYS A N 1
ATOM 1612 C CA . CYS A 1 202 ? 15.744 0.949 1.574 1.00 95.75 202 CYS A CA 1
ATOM 1613 C C . CYS A 1 202 ? 14.430 0.539 2.258 1.00 95.75 202 CYS A C 1
ATOM 1615 O O . CYS A 1 202 ? 14.005 1.172 3.215 1.00 95.75 202 CYS A O 1
ATOM 1617 N N . VAL A 1 203 ? 13.751 -0.486 1.749 1.00 96.00 203 VAL A N 1
ATOM 1618 C CA . VAL A 1 203 ? 12.505 -1.031 2.303 1.00 96.00 203 VAL A CA 1
ATOM 1619 C C . VAL A 1 203 ? 12.823 -2.212 3.220 1.00 96.00 203 VAL A C 1
ATOM 1621 O O . VAL A 1 203 ? 13.655 -3.055 2.888 1.00 96.00 203 VAL A O 1
ATOM 1624 N N . HIS A 1 204 ? 12.159 -2.304 4.375 1.00 96.25 204 HIS A N 1
ATOM 1625 C CA . HIS A 1 204 ? 12.350 -3.430 5.286 1.00 96.25 204 HIS A CA 1
ATOM 1626 C C . HIS A 1 204 ? 11.4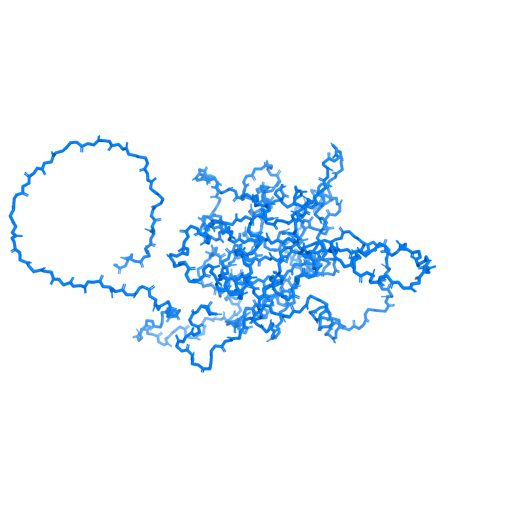60 -4.608 4.886 1.00 96.25 204 HIS A C 1
ATOM 1628 O O . HIS A 1 204 ? 10.248 -4.571 5.102 1.00 96.25 204 HIS A O 1
ATOM 1634 N N . VAL A 1 205 ? 12.057 -5.664 4.333 1.00 96.38 205 VAL A N 1
ATOM 1635 C CA . VAL A 1 205 ? 11.329 -6.885 3.969 1.00 96.38 205 VAL A CA 1
ATOM 1636 C C . VAL A 1 205 ? 11.207 -7.809 5.183 1.00 96.38 205 VAL A C 1
ATOM 1638 O O . VAL A 1 205 ? 12.200 -8.205 5.799 1.00 96.38 205 VAL A O 1
ATOM 1641 N N . LEU A 1 206 ? 9.968 -8.150 5.531 1.00 95.25 206 LEU A N 1
ATOM 1642 C CA . LEU A 1 206 ? 9.634 -9.070 6.613 1.00 95.25 206 LEU A CA 1
ATOM 1643 C C . LEU A 1 206 ? 9.834 -10.519 6.152 1.00 95.25 206 LEU A C 1
ATOM 1645 O O . LEU A 1 206 ? 9.394 -10.898 5.070 1.00 95.25 206 LEU A O 1
ATOM 1649 N N . GLU A 1 207 ? 10.454 -11.350 6.992 1.00 91.81 207 GLU A N 1
ATOM 1650 C CA . GLU A 1 207 ? 10.626 -12.788 6.697 1.00 91.81 207 GLU A CA 1
ATOM 1651 C C . GLU A 1 207 ? 9.319 -13.578 6.871 1.00 91.81 207 GLU A C 1
ATOM 1653 O O . GLU A 1 207 ? 9.128 -14.638 6.282 1.00 91.81 207 GLU A O 1
ATOM 1658 N N . GLY A 1 208 ? 8.418 -13.066 7.707 1.00 91.62 208 GLY A N 1
ATOM 1659 C CA . GLY A 1 208 ? 7.144 -13.676 8.055 1.00 91.62 208 GLY A CA 1
ATOM 1660 C C . GLY A 1 208 ? 6.184 -12.615 8.578 1.00 91.62 208 GLY A C 1
ATOM 1661 O O . GLY A 1 208 ? 6.612 -11.588 9.102 1.00 91.62 208 GLY A O 1
ATOM 1662 N N . ASN A 1 209 ? 4.887 -12.854 8.407 1.00 88.75 209 ASN A N 1
ATOM 1663 C CA . ASN A 1 209 ? 3.840 -11.901 8.783 1.00 88.75 209 ASN A CA 1
ATOM 1664 C C . ASN A 1 209 ? 2.553 -12.592 9.274 1.00 88.75 209 ASN A C 1
ATOM 1666 O O . ASN A 1 209 ? 1.509 -11.956 9.415 1.00 88.75 209 ASN A O 1
ATOM 1670 N N . ASP A 1 210 ? 2.602 -13.909 9.487 1.00 88.94 210 ASP A N 1
ATOM 1671 C CA . ASP A 1 210 ? 1.479 -14.711 9.984 1.00 88.94 210 ASP A CA 1
ATOM 1672 C C . ASP A 1 210 ? 0.166 -14.436 9.229 1.00 88.94 210 ASP A C 1
ATOM 1674 O O . ASP A 1 210 ? -0.904 -14.296 9.814 1.00 88.94 210 ASP A O 1
ATOM 1678 N N . SER A 1 211 ? 0.250 -14.313 7.898 1.00 87.31 211 SER A N 1
ATOM 1679 C CA . SER A 1 211 ? -0.884 -13.984 7.016 1.00 87.31 211 SER A CA 1
ATOM 1680 C C . SER A 1 211 ? -1.582 -12.645 7.328 1.00 87.31 211 SER A C 1
ATOM 1682 O O . SER A 1 211 ? -2.797 -12.540 7.187 1.00 87.31 211 SER A O 1
ATOM 1684 N N . GLY A 1 212 ? -0.851 -11.614 7.765 1.00 88.19 212 GLY A N 1
ATOM 1685 C CA . GLY A 1 212 ? -1.415 -10.300 8.129 1.00 88.19 212 GLY A CA 1
ATOM 1686 C C . GLY A 1 212 ? -1.681 -10.125 9.622 1.00 88.19 212 GLY A C 1
ATOM 1687 O O . GLY A 1 212 ? -2.248 -9.113 10.036 1.00 88.19 212 GLY A O 1
ATOM 1688 N N . LYS A 1 213 ? -1.305 -11.113 10.440 1.00 90.19 213 LYS A N 1
ATOM 1689 C CA . LYS A 1 213 ? -1.550 -11.095 11.885 1.00 90.19 213 LYS A CA 1
ATOM 1690 C C . LYS A 1 213 ? -0.400 -10.516 12.700 1.00 90.19 213 LYS A C 1
ATOM 1692 O O . LYS A 1 213 ? -0.604 -10.216 13.875 1.00 90.19 213 LYS A O 1
ATOM 1697 N N . LEU A 1 214 ? 0.783 -10.358 12.106 1.00 90.56 214 LEU A N 1
ATOM 1698 C CA . LEU A 1 214 ? 1.912 -9.749 12.797 1.00 90.56 214 LEU A CA 1
ATOM 1699 C C . LEU A 1 214 ? 1.566 -8.305 13.176 1.00 90.56 214 LEU A C 1
ATOM 1701 O O . LEU A 1 214 ? 1.105 -7.525 12.343 1.00 90.56 214 LEU A O 1
ATOM 1705 N N . LYS A 1 215 ? 1.793 -7.955 14.443 1.00 91.25 215 LYS A N 1
ATOM 1706 C CA . LYS A 1 215 ? 1.567 -6.597 14.931 1.00 91.25 215 LYS A CA 1
ATOM 1707 C C . LYS A 1 215 ? 2.691 -5.673 14.496 1.00 91.25 215 LYS A C 1
ATOM 1709 O O . LYS A 1 215 ? 3.862 -6.059 14.459 1.00 91.25 215 LYS A O 1
ATOM 1714 N N . VAL A 1 216 ? 2.343 -4.417 14.257 1.00 88.50 216 VAL A N 1
ATOM 1715 C CA . VAL A 1 216 ? 3.291 -3.372 13.856 1.00 88.50 216 VAL A CA 1
ATOM 1716 C C . VAL A 1 216 ? 4.402 -3.176 14.898 1.00 88.50 216 VAL A C 1
ATOM 1718 O O . VAL A 1 216 ? 5.565 -2.978 14.551 1.00 88.50 216 VAL A O 1
ATOM 1721 N N . GLU A 1 217 ? 4.097 -3.314 16.191 1.00 90.50 217 GLU A N 1
ATOM 1722 C CA . GLU A 1 217 ? 5.097 -3.273 17.265 1.00 90.50 217 GLU A CA 1
ATOM 1723 C C . GLU A 1 217 ? 6.168 -4.351 17.098 1.00 90.50 217 GLU A C 1
ATOM 1725 O O . GLU A 1 217 ? 7.344 -4.102 17.368 1.00 90.50 217 GLU A O 1
ATOM 1730 N N . ASP A 1 218 ? 5.775 -5.543 16.660 1.00 91.88 218 ASP A N 1
ATOM 1731 C CA . ASP A 1 218 ? 6.694 -6.657 16.470 1.00 91.88 218 ASP A CA 1
ATOM 1732 C C . ASP A 1 218 ? 7.510 -6.484 15.186 1.00 91.88 218 ASP A C 1
ATOM 1734 O O . ASP A 1 218 ? 8.710 -6.762 15.197 1.00 91.88 218 ASP A O 1
ATOM 1738 N N . MET A 1 219 ? 6.922 -5.913 14.128 1.00 92.06 219 MET A N 1
ATOM 1739 C CA . MET A 1 219 ? 7.665 -5.485 12.931 1.00 92.06 219 MET A CA 1
ATOM 1740 C C . MET A 1 219 ? 8.758 -4.468 13.288 1.00 92.06 219 MET A C 1
ATOM 1742 O O . MET A 1 219 ? 9.916 -4.630 12.896 1.00 92.06 219 MET A O 1
ATOM 1746 N N . ARG A 1 220 ? 8.433 -3.462 14.113 1.00 90.25 220 ARG A N 1
ATOM 1747 C CA . ARG A 1 220 ? 9.415 -2.487 14.612 1.00 90.25 220 ARG A CA 1
ATOM 1748 C C . ARG A 1 220 ? 10.537 -3.158 15.399 1.00 90.25 220 ARG A C 1
ATOM 1750 O O . ARG A 1 220 ? 11.705 -2.858 15.165 1.00 90.25 220 ARG A O 1
ATOM 1757 N N . LYS A 1 221 ? 10.215 -4.084 16.310 1.00 90.50 221 LYS A N 1
ATOM 1758 C CA . LYS A 1 221 ? 11.234 -4.839 17.067 1.00 90.50 221 LYS A CA 1
ATOM 1759 C C . LYS A 1 221 ? 12.162 -5.622 16.138 1.00 90.50 221 LYS A C 1
ATOM 1761 O O . LYS A 1 221 ? 13.375 -5.603 16.348 1.00 90.50 221 LYS A O 1
ATOM 1766 N N . GLN A 1 222 ? 11.617 -6.277 15.109 1.00 90.31 222 GLN A N 1
ATOM 1767 C CA . GLN A 1 222 ? 12.424 -6.978 14.106 1.00 90.31 222 GLN A CA 1
ATOM 1768 C C . GLN A 1 222 ? 13.372 -6.013 13.389 1.00 90.31 222 GLN A C 1
ATOM 1770 O O . GLN A 1 222 ? 14.565 -6.300 13.276 1.00 90.31 222 GLN A O 1
ATOM 1775 N N . TRP A 1 223 ? 12.885 -4.843 12.976 1.00 88.62 223 TRP A N 1
ATOM 1776 C CA . TRP A 1 223 ? 13.720 -3.837 12.327 1.00 88.62 223 TRP A CA 1
ATOM 1777 C C . TRP A 1 223 ? 14.842 -3.326 13.235 1.00 88.62 223 TRP A C 1
ATOM 1779 O O . TRP A 1 223 ? 16.007 -3.396 12.837 1.00 88.62 223 TRP A O 1
ATOM 1789 N N . TYR A 1 224 ? 14.525 -2.941 14.475 1.00 87.12 224 TYR A N 1
ATOM 1790 C CA . TYR A 1 224 ? 15.524 -2.478 15.444 1.00 87.12 224 TYR A CA 1
ATOM 1791 C C . TYR A 1 224 ? 16.580 -3.533 15.780 1.00 87.12 224 TYR A C 1
ATOM 1793 O O . TYR A 1 224 ? 17.712 -3.181 16.091 1.00 87.12 224 TYR A O 1
ATOM 1801 N N . SER A 1 225 ? 16.241 -4.823 15.701 1.00 87.94 225 SER A N 1
ATOM 1802 C CA . SER A 1 225 ? 17.216 -5.898 15.914 1.00 87.94 225 SER A CA 1
ATOM 1803 C C . SER A 1 225 ? 18.227 -6.039 14.767 1.00 87.94 225 SER A C 1
ATOM 1805 O O . SER A 1 225 ? 19.357 -6.465 15.004 1.00 87.94 225 SER A O 1
ATOM 1807 N N . LYS A 1 226 ? 17.840 -5.672 13.534 1.00 85.00 226 LYS A N 1
ATOM 1808 C CA . LYS A 1 226 ? 18.704 -5.733 12.342 1.00 85.00 226 LYS A CA 1
ATOM 1809 C C . LYS A 1 226 ? 19.506 -4.444 12.138 1.00 85.00 226 LYS A C 1
ATOM 1811 O O . LYS A 1 226 ? 20.631 -4.501 11.647 1.00 85.00 226 LYS A O 1
ATOM 1816 N N . SER A 1 227 ? 18.949 -3.283 12.487 1.00 80.25 227 SER A N 1
ATOM 1817 C CA . SER A 1 227 ? 19.676 -2.013 12.437 1.00 80.25 227 SER A CA 1
ATOM 1818 C C . SER A 1 227 ? 20.608 -1.909 13.643 1.00 80.25 227 SER A C 1
ATOM 1820 O O . SER A 1 227 ? 20.129 -1.869 14.774 1.00 80.25 227 SER A O 1
ATOM 1822 N N . SER A 1 228 ? 21.926 -1.856 13.419 1.00 65.75 228 SER A N 1
ATOM 1823 C CA . SER A 1 228 ? 22.915 -1.585 14.474 1.00 65.75 228 SER A CA 1
ATOM 1824 C C . SER A 1 228 ? 22.424 -0.451 15.384 1.00 65.75 228 SER A C 1
ATOM 1826 O O . SER A 1 228 ? 21.961 0.561 14.853 1.00 65.75 228 SER A O 1
ATOM 1828 N N . PRO A 1 229 ? 22.491 -0.606 16.720 1.00 55.12 229 PRO A N 1
ATOM 1829 C CA . PRO A 1 229 ? 21.789 0.265 17.650 1.00 55.12 229 PRO A CA 1
ATOM 1830 C C . PRO A 1 229 ? 22.168 1.727 17.389 1.00 55.12 229 PRO A C 1
ATOM 1832 O O . PRO A 1 229 ? 23.351 2.073 17.489 1.00 55.12 229 PRO A O 1
ATOM 1835 N N . PRO A 1 230 ? 21.203 2.599 17.050 1.00 55.25 230 PRO A N 1
ATOM 1836 C CA . PRO A 1 230 ? 21.478 4.016 16.987 1.00 55.25 230 PRO A CA 1
ATOM 1837 C C . PRO A 1 230 ? 21.827 4.479 18.403 1.00 55.25 230 PRO A C 1
ATOM 1839 O O . PRO A 1 230 ? 21.065 4.316 19.350 1.00 55.25 230 PRO A O 1
ATOM 1842 N N . SER A 1 231 ? 23.013 5.067 18.537 1.00 55.66 231 SER A N 1
ATOM 1843 C CA . SER A 1 231 ? 23.575 5.657 19.761 1.00 55.66 231 SER A CA 1
ATOM 1844 C C . SER A 1 231 ? 22.778 6.867 20.294 1.00 55.66 231 SER A C 1
ATOM 1846 O O . SER A 1 231 ? 23.279 7.620 21.129 1.00 55.66 231 SER A O 1
ATOM 1848 N N . ALA A 1 232 ? 21.555 7.092 19.825 1.00 57.88 232 ALA A N 1
ATOM 1849 C CA . ALA A 1 232 ? 20.712 8.200 20.228 1.00 57.88 232 ALA A CA 1
ATOM 1850 C C . ALA A 1 232 ? 19.379 7.644 20.722 1.00 57.88 232 ALA A C 1
ATOM 1852 O O . ALA A 1 232 ? 18.670 6.970 19.977 1.00 57.88 232 ALA A O 1
ATOM 1853 N N . ASN A 1 233 ? 19.050 7.936 21.982 1.00 60.22 233 ASN A N 1
ATOM 1854 C CA . ASN A 1 233 ? 17.706 7.737 22.506 1.00 60.22 233 ASN A CA 1
ATOM 1855 C C . ASN A 1 233 ? 16.725 8.397 21.525 1.00 60.22 233 ASN A C 1
ATOM 1857 O O . ASN A 1 233 ? 16.878 9.599 21.287 1.00 60.22 233 ASN A O 1
ATOM 1861 N N . PRO A 1 234 ? 15.773 7.657 20.927 1.00 58.94 234 PRO A N 1
ATOM 1862 C CA . PRO A 1 234 ? 14.768 8.256 20.068 1.00 58.94 234 PRO A CA 1
ATOM 1863 C C . PRO A 1 234 ? 14.043 9.296 20.909 1.00 58.94 234 PRO A C 1
ATOM 1865 O O . PRO A 1 234 ? 13.417 8.970 21.915 1.00 58.94 234 PRO A O 1
ATOM 1868 N N . THR A 1 235 ? 14.231 10.563 20.557 1.00 57.38 235 THR A N 1
ATOM 1869 C CA . THR A 1 235 ? 13.633 11.696 21.246 1.00 57.38 235 THR A CA 1
ATOM 1870 C C . THR A 1 235 ? 12.125 11.448 21.262 1.00 57.38 235 THR A C 1
ATOM 1872 O O . THR A 1 235 ? 11.493 11.511 20.212 1.00 57.38 235 THR A O 1
ATOM 1875 N N . GLU A 1 236 ? 11.545 11.134 22.425 1.00 62.03 236 GLU A N 1
ATOM 1876 C CA . GLU A 1 236 ? 10.128 10.752 22.626 1.00 62.03 236 GLU A CA 1
ATOM 1877 C C . GLU A 1 236 ? 9.107 11.822 22.172 1.00 62.03 236 GLU A C 1
ATOM 1879 O O . GLU A 1 236 ? 7.903 11.699 22.379 1.00 62.03 236 GLU A O 1
ATOM 1884 N N . HIS A 1 237 ? 9.558 12.905 21.546 1.00 49.22 237 HIS A N 1
ATOM 1885 C CA . HIS A 1 237 ? 8.901 14.196 21.597 1.00 49.22 237 HIS A CA 1
ATOM 1886 C C . HIS A 1 237 ? 7.774 14.451 20.586 1.00 49.22 237 HIS A C 1
ATOM 1888 O O . HIS A 1 237 ? 7.241 15.551 20.613 1.00 49.22 237 HIS A O 1
ATOM 1894 N N . ASN A 1 238 ? 7.345 13.499 19.747 1.00 56.41 238 ASN A N 1
ATOM 1895 C CA . ASN A 1 238 ? 6.174 13.707 18.865 1.00 56.41 238 ASN A CA 1
ATOM 1896 C C . ASN A 1 238 ? 5.432 12.417 18.456 1.00 56.41 238 ASN A C 1
ATOM 1898 O O . ASN A 1 238 ? 4.791 12.351 17.411 1.00 56.41 238 ASN A O 1
ATOM 1902 N N . LEU A 1 239 ? 5.482 11.370 19.282 1.00 58.72 239 LEU A N 1
ATOM 1903 C CA . LEU A 1 239 ? 4.885 10.067 18.949 1.00 58.72 239 LEU A CA 1
ATOM 1904 C C . LEU A 1 239 ? 3.346 10.032 18.969 1.00 58.72 239 LEU A C 1
ATOM 1906 O O . LEU A 1 239 ? 2.766 9.025 18.578 1.00 58.72 239 LEU A O 1
ATOM 1910 N N . HIS A 1 240 ? 2.668 11.088 19.423 1.00 57.66 240 HIS A N 1
ATOM 1911 C CA . HIS A 1 240 ? 1.282 10.961 19.881 1.00 57.66 240 HIS A CA 1
ATOM 1912 C C . HIS A 1 240 ? 0.174 11.107 18.827 1.00 57.66 240 HIS A C 1
ATOM 1914 O O . HIS A 1 240 ? -0.989 10.926 19.186 1.00 57.66 240 HIS A O 1
ATOM 1920 N N . GLN A 1 241 ? 0.475 11.414 17.559 1.00 63.62 241 GLN A N 1
ATOM 1921 C CA . GLN A 1 241 ? -0.570 11.687 16.550 1.00 63.62 241 GLN A CA 1
ATOM 1922 C C . GLN A 1 241 ? -0.256 11.171 15.140 1.00 63.62 241 GLN A C 1
ATOM 1924 O O . GLN A 1 241 ? -0.698 11.754 14.147 1.00 63.62 241 GLN A O 1
ATOM 1929 N N . THR A 1 242 ? 0.514 10.093 15.026 1.00 84.06 242 THR A N 1
ATOM 1930 C CA . THR A 1 242 ? 0.892 9.548 13.717 1.00 84.06 242 THR A CA 1
ATOM 1931 C C . THR A 1 242 ? 0.126 8.259 13.414 1.00 84.06 242 THR A C 1
ATOM 1933 O O . THR A 1 242 ? -0.137 7.445 14.298 1.00 84.06 242 THR A O 1
ATOM 1936 N N . HIS A 1 243 ? -0.289 8.106 12.158 1.00 92.12 243 HIS A N 1
ATOM 1937 C CA . HIS A 1 243 ? -1.113 6.990 11.696 1.00 92.12 243 HIS A CA 1
ATOM 1938 C C . HIS A 1 243 ? -0.241 5.849 11.180 1.00 92.12 243 HIS A C 1
ATOM 1940 O O . HIS A 1 243 ? 0.830 6.090 10.622 1.00 92.12 243 HIS A O 1
ATOM 1946 N N . THR A 1 244 ? -0.725 4.615 11.285 1.00 94.69 244 THR A N 1
ATOM 1947 C CA . THR A 1 244 ? -0.160 3.501 10.513 1.00 94.69 244 THR A CA 1
ATOM 1948 C C . THR A 1 244 ? -0.962 3.348 9.229 1.00 94.69 244 THR A C 1
ATOM 1950 O O . THR A 1 244 ? -2.183 3.181 9.277 1.00 94.69 244 THR A O 1
ATOM 1953 N N . LEU A 1 245 ? -0.281 3.404 8.084 1.00 97.25 245 LEU A N 1
ATOM 1954 C CA . LEU A 1 245 ? -0.902 3.187 6.781 1.00 97.25 245 LEU A CA 1
ATOM 1955 C C . LEU A 1 245 ? -0.676 1.745 6.320 1.00 97.25 245 LEU A C 1
ATOM 1957 O O . LEU A 1 245 ? 0.456 1.350 6.058 1.00 97.25 245 LEU A O 1
ATOM 1961 N N . PHE A 1 246 ? -1.748 0.984 6.131 1.00 97.81 246 PHE A N 1
ATOM 1962 C CA . PHE A 1 246 ? -1.703 -0.292 5.421 1.00 97.81 246 PHE A CA 1
ATOM 1963 C C . PHE A 1 246 ? -1.933 -0.058 3.928 1.00 97.81 246 PHE A C 1
ATOM 1965 O O . PHE A 1 246 ? -3.015 0.350 3.512 1.00 97.81 246 PHE A O 1
ATOM 1972 N N . TYR A 1 247 ? -0.910 -0.302 3.120 1.00 98.19 247 TYR A N 1
ATOM 1973 C CA . TYR A 1 247 ? -0.910 -0.141 1.672 1.00 98.19 247 TYR A CA 1
ATOM 1974 C C . TYR A 1 247 ? -1.145 -1.498 0.996 1.00 98.19 247 TYR A C 1
ATOM 1976 O O . TYR A 1 247 ? -0.287 -2.378 1.020 1.00 98.19 247 TYR A O 1
ATOM 1984 N N . MET A 1 248 ? -2.335 -1.672 0.431 1.00 97.50 248 MET A N 1
ATOM 1985 C CA . MET A 1 248 ? -2.914 -2.955 0.032 1.00 97.50 248 MET A CA 1
ATOM 1986 C C . MET A 1 248 ? -3.720 -2.836 -1.276 1.00 97.50 248 MET A C 1
ATOM 1988 O O . MET A 1 248 ? -4.924 -3.094 -1.272 1.00 97.50 248 MET A O 1
ATOM 1992 N N . PRO A 1 249 ? -3.124 -2.405 -2.401 1.00 94.75 249 PRO A N 1
ATOM 1993 C CA . PRO A 1 249 ? -3.878 -2.074 -3.612 1.00 94.75 249 PRO A CA 1
ATOM 1994 C C . PRO A 1 249 ? -4.606 -3.269 -4.252 1.00 94.75 249 PRO A C 1
ATOM 1996 O O . PRO A 1 249 ? -5.656 -3.067 -4.855 1.00 94.75 249 PRO A O 1
ATOM 1999 N N . HIS A 1 250 ? -4.092 -4.500 -4.114 1.00 89.81 250 HIS A N 1
ATOM 2000 C CA . HIS A 1 250 ? -4.698 -5.727 -4.659 1.00 89.81 250 HIS A CA 1
ATOM 2001 C C . HIS A 1 250 ? -4.577 -6.911 -3.699 1.00 89.81 250 HIS A C 1
ATOM 2003 O O . HIS A 1 250 ? -3.972 -7.935 -4.007 1.00 89.81 250 HIS A O 1
ATOM 2009 N N . CYS A 1 251 ? -5.142 -6.771 -2.508 1.00 93.50 251 CYS A N 1
ATOM 2010 C CA . CYS A 1 251 ? -5.125 -7.848 -1.523 1.00 93.50 251 CYS A CA 1
ATOM 2011 C C . CYS A 1 251 ? -6.434 -8.644 -1.546 1.00 93.50 251 CYS A C 1
ATOM 2013 O O . CYS A 1 251 ? -7.483 -8.058 -1.798 1.00 93.50 251 CYS A O 1
ATOM 2015 N N . PRO A 1 252 ? -6.426 -9.953 -1.245 1.00 92.25 252 PRO A N 1
ATOM 2016 C CA . PRO A 1 252 ? -7.661 -10.704 -1.055 1.00 92.25 252 PRO A CA 1
ATOM 2017 C C . PRO A 1 252 ? -8.397 -10.238 0.209 1.00 92.25 252 PRO A C 1
ATOM 2019 O O . PRO A 1 252 ? -7.778 -9.817 1.191 1.00 92.25 252 PRO A O 1
ATOM 2022 N N . MET A 1 253 ? -9.728 -10.386 0.221 1.00 92.31 253 MET A N 1
ATOM 2023 C CA . MET A 1 253 ? -10.599 -10.037 1.357 1.00 92.31 253 MET A CA 1
ATOM 2024 C C . MET A 1 253 ? -10.084 -10.610 2.687 1.00 92.31 253 MET A C 1
ATOM 2026 O O . MET A 1 253 ? -10.101 -9.939 3.719 1.00 92.31 253 MET A O 1
ATOM 2030 N N . ARG A 1 254 ? -9.575 -11.847 2.654 1.00 92.38 254 ARG A N 1
ATOM 2031 C CA . ARG A 1 254 ? -9.071 -12.551 3.834 1.00 92.38 254 ARG A CA 1
ATOM 2032 C C . ARG A 1 254 ? -7.911 -11.823 4.515 1.00 92.38 254 ARG A C 1
ATOM 2034 O O . ARG A 1 254 ? -7.861 -11.796 5.744 1.00 92.38 254 ARG A O 1
ATOM 2041 N N . LEU A 1 255 ? -7.019 -11.194 3.748 1.00 93.88 255 LEU A N 1
ATOM 2042 C CA . LEU A 1 255 ? -5.894 -10.449 4.312 1.00 93.88 255 LEU A CA 1
ATOM 2043 C C . LEU A 1 255 ? -6.370 -9.199 5.066 1.00 93.88 255 LEU A C 1
ATOM 2045 O O . LEU A 1 255 ? -5.877 -8.927 6.160 1.00 93.88 255 LEU A O 1
ATOM 2049 N N . TYR A 1 256 ? -7.385 -8.495 4.550 1.00 95.44 256 TYR A N 1
ATOM 2050 C CA . TYR A 1 256 ? -8.021 -7.400 5.290 1.00 95.44 256 TYR A CA 1
ATOM 2051 C C . TYR A 1 256 ? -8.622 -7.903 6.602 1.00 95.44 256 TYR A C 1
ATOM 2053 O O . TYR A 1 256 ? -8.361 -7.315 7.644 1.00 95.44 256 TYR A O 1
ATOM 2061 N N . CYS A 1 257 ? -9.368 -9.014 6.590 1.00 94.88 257 CYS A N 1
ATOM 2062 C CA . CYS A 1 257 ? -9.935 -9.590 7.814 1.00 94.88 257 CYS A CA 1
ATOM 2063 C C . CYS A 1 257 ? -8.860 -9.887 8.872 1.00 94.88 257 CYS A C 1
ATOM 2065 O O . CYS A 1 257 ? -9.064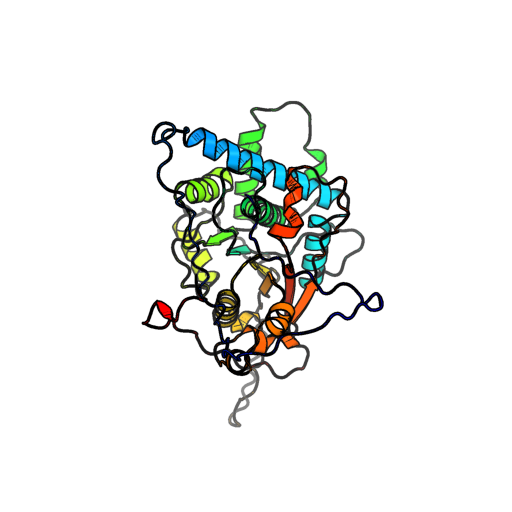 -9.576 10.045 1.00 94.88 257 CYS A O 1
ATOM 2067 N N . ASN A 1 258 ? -7.708 -10.428 8.464 1.00 95.38 258 ASN A N 1
ATOM 2068 C CA . ASN A 1 258 ? -6.603 -10.717 9.378 1.00 95.38 258 ASN A CA 1
ATOM 2069 C C . ASN A 1 258 ? -5.988 -9.444 9.973 1.00 95.38 258 ASN A C 1
ATOM 2071 O O . ASN A 1 258 ? -5.754 -9.409 11.179 1.00 95.38 258 ASN A O 1
ATOM 2075 N N . ILE A 1 259 ? -5.787 -8.397 9.166 1.00 95.19 259 ILE A N 1
ATOM 2076 C CA . ILE A 1 259 ? -5.268 -7.098 9.632 1.00 95.19 259 ILE A CA 1
ATOM 2077 C C . ILE A 1 259 ? -6.251 -6.425 10.590 1.00 95.19 259 ILE A C 1
ATOM 2079 O O . ILE A 1 259 ? -5.854 -5.932 11.647 1.00 95.19 259 ILE A O 1
ATOM 2083 N N . LEU A 1 260 ? -7.543 -6.444 10.251 1.00 94.75 260 LEU A N 1
ATOM 2084 C CA . LEU A 1 260 ? -8.607 -5.919 11.104 1.00 94.75 260 LEU A CA 1
ATOM 2085 C C . LEU A 1 260 ? -8.640 -6.649 12.448 1.00 94.75 260 LEU A C 1
ATOM 2087 O O . LEU A 1 260 ? -8.728 -6.022 13.500 1.00 94.75 260 LEU A O 1
ATOM 2091 N N . TRP A 1 261 ? -8.519 -7.975 12.427 1.00 94.69 261 TRP A N 1
ATOM 2092 C CA . TRP A 1 261 ? -8.481 -8.792 13.632 1.00 94.69 261 TRP A CA 1
ATOM 2093 C C . TRP A 1 261 ? -7.243 -8.523 14.505 1.00 94.69 261 TRP A C 1
ATOM 2095 O O . TRP A 1 261 ? -7.372 -8.383 15.728 1.00 94.69 261 TRP A O 1
ATOM 2105 N N . SER A 1 262 ? -6.051 -8.449 13.907 1.00 93.50 262 SER A N 1
ATOM 2106 C CA . SER A 1 262 ? -4.788 -8.291 14.641 1.00 93.50 262 SER A CA 1
ATOM 2107 C C . SER A 1 262 ? -4.615 -6.901 15.244 1.00 93.50 262 SER A C 1
ATOM 2109 O O . SER A 1 262 ? -3.952 -6.776 16.274 1.00 93.50 262 SER A O 1
ATOM 2111 N N . HIS A 1 263 ? -5.272 -5.898 14.658 1.00 92.81 263 HIS A N 1
ATOM 2112 C CA . HIS A 1 263 ? -5.194 -4.504 15.082 1.00 92.81 263 HIS A CA 1
ATOM 2113 C C . HIS A 1 263 ? -6.535 -3.936 15.571 1.00 92.81 263 HIS A C 1
ATOM 2115 O O . HIS A 1 263 ? -6.742 -2.723 15.546 1.00 92.81 263 HIS A O 1
ATOM 2121 N N . TRP A 1 264 ? -7.456 -4.792 16.024 1.00 91.62 264 TRP A N 1
ATOM 2122 C CA . TRP A 1 264 ? -8.810 -4.395 16.437 1.00 91.62 264 TRP A CA 1
ATOM 2123 C C . TRP A 1 264 ? -8.832 -3.223 17.432 1.00 91.62 264 TRP A C 1
ATOM 2125 O O . TRP A 1 264 ? -9.647 -2.306 17.323 1.00 91.62 264 TRP A O 1
ATOM 2135 N N . GLU A 1 265 ? -7.889 -3.225 18.373 1.00 88.12 265 GLU A N 1
ATOM 2136 C CA . GLU A 1 265 ? -7.699 -2.184 19.385 1.00 88.12 265 GLU A CA 1
ATOM 2137 C C . GLU A 1 265 ? -7.406 -0.785 18.812 1.00 88.12 265 GLU A C 1
ATOM 2139 O O . GLU A 1 265 ? -7.691 0.213 19.472 1.00 88.12 265 GLU A O 1
ATOM 2144 N N . HIS A 1 266 ? -6.884 -0.698 17.587 1.00 86.75 266 HIS A N 1
ATOM 2145 C CA . HIS A 1 266 ? -6.582 0.564 16.907 1.00 86.75 266 HIS A CA 1
ATOM 2146 C C . HIS A 1 266 ? -7.777 1.115 16.116 1.00 86.75 266 HIS A C 1
ATOM 2148 O O . HIS A 1 266 ? -7.819 2.311 15.832 1.00 86.75 266 HIS A O 1
ATOM 2154 N N . PHE A 1 267 ? -8.753 0.266 15.774 1.00 81.38 267 PHE A N 1
ATOM 2155 C CA . PHE A 1 267 ? -9.984 0.667 15.077 1.00 81.38 267 PHE A CA 1
ATOM 2156 C C . PHE A 1 267 ? -11.090 1.090 16.040 1.00 81.38 267 PHE A C 1
ATOM 2158 O O . PHE A 1 267 ? -11.871 1.991 15.739 1.00 81.38 267 PHE A O 1
ATOM 2165 N N . ALA A 1 268 ? -11.149 0.439 17.202 1.00 71.94 268 ALA A N 1
ATOM 2166 C CA . ALA A 1 268 ? -12.108 0.728 18.258 1.00 71.94 268 ALA A CA 1
ATOM 2167 C C . ALA A 1 268 ? -11.398 1.153 19.554 1.00 71.94 268 ALA A C 1
ATOM 2169 O O . ALA A 1 268 ? -11.537 0.481 20.586 1.00 71.94 268 ALA A O 1
ATOM 2170 N N . PRO A 1 269 ? -10.632 2.261 19.535 1.00 65.50 269 PRO A N 1
ATOM 2171 C CA . PRO A 1 269 ? -10.088 2.811 20.757 1.00 65.50 269 PRO A CA 1
ATOM 2172 C C . PRO A 1 269 ? -11.269 3.322 21.592 1.00 65.50 269 PRO A C 1
ATOM 2174 O O . PRO A 1 269 ? -11.818 4.379 21.310 1.00 65.50 269 PRO A O 1
ATOM 2177 N N . PHE A 1 270 ? -11.648 2.554 22.616 1.00 58.12 270 PHE A N 1
ATOM 2178 C CA . PHE A 1 270 ? -12.576 2.890 23.709 1.00 58.12 270 PHE A CA 1
ATOM 2179 C C . PHE A 1 270 ? -14.075 2.575 23.571 1.00 58.12 270 PHE A C 1
ATOM 2181 O O . PHE A 1 270 ? -14.882 3.442 23.256 1.00 58.12 270 PHE A O 1
ATOM 2188 N N . VAL A 1 271 ? -14.450 1.396 24.095 1.00 52.19 271 VAL A N 1
ATOM 2189 C CA . VAL A 1 271 ? -15.541 1.233 25.092 1.00 52.19 271 VAL A CA 1
ATOM 2190 C C . VAL A 1 271 ? -15.083 0.252 26.192 1.00 52.19 271 VAL A C 1
ATOM 2192 O O . VAL A 1 271 ? -15.746 -0.730 26.499 1.00 52.19 271 VAL A O 1
ATOM 2195 N N . LEU A 1 272 ? -13.893 0.451 26.776 1.00 54.19 272 LEU A N 1
ATOM 2196 C CA . LEU A 1 272 ? -13.479 -0.300 27.983 1.00 54.19 272 LEU A CA 1
ATOM 2197 C C . LEU A 1 272 ? -13.819 0.436 29.288 1.00 54.19 272 LEU A C 1
ATOM 2199 O O . LEU A 1 272 ? -13.584 -0.079 30.380 1.00 54.19 272 LEU A O 1
ATOM 2203 N N . THR A 1 273 ? -14.419 1.622 29.204 1.00 51.38 273 THR A N 1
ATOM 2204 C CA . THR A 1 273 ? -14.890 2.365 30.370 1.00 51.38 273 THR A CA 1
ATOM 2205 C C . THR A 1 273 ? -16.335 1.973 30.699 1.00 51.38 273 THR A C 1
ATOM 2207 O O . THR A 1 273 ? -17.253 2.179 29.914 1.00 51.38 273 THR A O 1
ATOM 2210 N N . ARG A 1 274 ? -16.528 1.451 31.918 1.00 48.53 274 ARG A N 1
ATOM 2211 C CA . ARG A 1 274 ? -17.805 1.165 32.611 1.00 48.53 274 ARG A CA 1
ATOM 2212 C C . ARG A 1 274 ? -18.518 -0.163 32.332 1.00 48.53 274 ARG A C 1
ATOM 2214 O O . ARG A 1 274 ? -19.708 -0.204 32.042 1.00 48.53 274 ARG A O 1
ATOM 2221 N N . THR A 1 275 ? -17.877 -1.241 32.757 1.00 52.62 275 THR A N 1
ATOM 2222 C CA . THR A 1 275 ? -18.572 -2.245 33.586 1.00 52.62 275 THR A CA 1
ATOM 2223 C C . THR A 1 275 ? -17.861 -2.374 34.930 1.00 52.62 275 THR A C 1
ATOM 2225 O O . THR A 1 275 ? -17.454 -3.450 35.355 1.00 52.62 275 THR A O 1
ATOM 2228 N N . GLN A 1 276 ? -17.696 -1.250 35.641 1.00 54.09 276 GLN A N 1
ATOM 2229 C CA . GLN A 1 276 ? -17.485 -1.327 37.085 1.00 54.09 276 GLN A CA 1
ATOM 2230 C C . GLN A 1 276 ? -18.813 -1.740 37.717 1.00 54.09 276 GLN A C 1
ATOM 2232 O O . GLN A 1 276 ? -19.700 -0.920 37.952 1.00 54.09 276 GLN A O 1
ATOM 2237 N N . ASN A 1 277 ? -18.950 -3.045 37.941 1.00 54.25 277 ASN A N 1
ATOM 2238 C CA . ASN A 1 277 ? -19.956 -3.593 38.832 1.00 54.25 277 ASN A CA 1
ATOM 2239 C C . ASN A 1 277 ? -19.827 -2.905 40.199 1.00 54.25 277 ASN A C 1
ATOM 2241 O O . ASN A 1 277 ? -18.759 -2.906 40.807 1.00 54.25 277 ASN A O 1
ATOM 2245 N N . ASN A 1 278 ? -20.933 -2.295 40.626 1.00 61.22 278 ASN A N 1
ATOM 2246 C CA . ASN A 1 278 ? -21.188 -1.682 41.927 1.00 61.22 278 ASN A CA 1
ATOM 2247 C C . ASN A 1 278 ? -20.332 -2.269 43.062 1.00 61.22 278 ASN A C 1
ATOM 2249 O O . ASN A 1 278 ? -20.553 -3.417 43.448 1.00 61.22 278 ASN A O 1
ATOM 2253 N N . GLY A 1 279 ? -19.413 -1.489 43.646 1.00 64.12 279 GLY A N 1
ATOM 2254 C CA . GLY A 1 279 ? -18.703 -2.006 44.816 1.00 64.12 279 GLY A CA 1
ATOM 2255 C C . GLY A 1 279 ? -17.718 -1.133 45.581 1.00 64.12 279 GLY A C 1
ATOM 2256 O O . GLY A 1 279 ? -17.538 -1.430 46.748 1.00 64.12 279 GLY A O 1
ATOM 2257 N N . SER A 1 280 ? -17.100 -0.083 45.036 1.00 61.44 280 SER A N 1
ATOM 2258 C CA . SER A 1 280 ? -16.293 0.845 45.857 1.00 61.44 280 SER A CA 1
ATOM 2259 C C . SER A 1 280 ? -15.816 2.038 45.040 1.00 61.44 280 SER A C 1
ATOM 2261 O O . SER A 1 280 ? -15.138 1.895 44.029 1.00 61.44 280 SER A O 1
ATOM 2263 N N . SER A 1 281 ? -16.195 3.223 45.504 1.00 55.12 281 SER A N 1
ATOM 2264 C CA . SER A 1 281 ? -15.906 4.527 44.918 1.00 55.12 281 SER A CA 1
ATOM 2265 C C . SER A 1 281 ? -14.445 4.941 45.154 1.00 55.12 281 SER A C 1
ATOM 2267 O O . SER A 1 281 ? -14.189 5.815 45.978 1.00 55.12 281 SER A O 1
ATOM 2269 N N . GLU A 1 282 ? -13.488 4.360 44.432 1.00 65.62 282 GLU A N 1
ATOM 2270 C CA . GLU A 1 282 ? -12.158 4.965 44.278 1.00 65.62 282 GLU A CA 1
ATOM 2271 C C . GLU A 1 282 ? -12.086 5.688 42.931 1.00 65.62 282 GLU A C 1
ATOM 2273 O O . GLU A 1 282 ? -12.150 5.085 41.861 1.00 65.62 282 GLU A O 1
ATOM 2278 N N . ARG A 1 283 ? -12.008 7.023 43.000 1.00 57.06 283 ARG A N 1
ATOM 2279 C CA . ARG A 1 283 ? -11.753 7.899 41.854 1.00 57.06 283 ARG A CA 1
ATOM 2280 C C . ARG A 1 283 ? -10.324 7.655 41.371 1.00 57.06 283 ARG A C 1
ATOM 2282 O O . ARG A 1 283 ? -9.401 8.309 41.841 1.00 57.06 283 ARG A O 1
ATOM 2289 N N . VAL A 1 284 ? -10.140 6.715 40.453 1.00 62.22 284 VAL A N 1
ATOM 2290 C CA . VAL A 1 284 ? -8.906 6.638 39.668 1.00 62.22 284 VAL A CA 1
ATOM 2291 C C . VAL A 1 284 ? -9.001 7.736 38.613 1.00 62.22 284 VAL A C 1
ATOM 2293 O O . VAL A 1 284 ? -9.890 7.707 37.766 1.00 62.22 284 VAL A O 1
ATOM 2296 N N . GLU A 1 285 ? -8.150 8.755 38.724 1.00 56.56 285 GLU A N 1
ATOM 2297 C CA . GLU A 1 285 ? -8.071 9.846 37.754 1.00 56.56 285 GLU A CA 1
ATOM 2298 C C . GLU A 1 285 ? -7.658 9.291 36.379 1.00 56.56 285 GLU A C 1
ATOM 2300 O O . GLU A 1 285 ? -6.511 8.905 36.158 1.00 56.56 285 GLU A O 1
ATOM 2305 N N . GLU A 1 286 ? -8.619 9.247 35.453 1.00 54.75 286 GLU A N 1
ATOM 2306 C CA . GLU A 1 286 ? -8.487 8.866 34.039 1.00 54.75 286 GLU A CA 1
ATOM 2307 C C . GLU A 1 286 ? -7.713 9.924 33.219 1.00 54.75 286 GLU A C 1
ATOM 2309 O O . GLU A 1 286 ? -8.179 10.396 32.187 1.00 54.75 286 GLU A O 1
ATOM 2314 N N . ASN A 1 287 ? -6.512 10.315 33.651 1.00 53.91 287 ASN A N 1
ATOM 2315 C CA . ASN A 1 287 ? -5.664 11.259 32.902 1.00 53.91 287 ASN A CA 1
ATOM 2316 C C . ASN A 1 287 ? -4.748 10.576 31.866 1.00 53.91 287 ASN A C 1
ATOM 2318 O O . ASN A 1 287 ? -3.908 11.224 31.241 1.00 53.91 287 ASN A O 1
ATOM 2322 N N . GLY A 1 288 ? -4.906 9.269 31.650 1.00 58.38 288 GLY A N 1
ATOM 2323 C CA . GLY A 1 288 ? -4.212 8.542 30.593 1.00 58.38 288 GLY A CA 1
ATOM 2324 C C . GLY A 1 288 ? -4.914 8.730 29.254 1.00 58.38 288 GLY A C 1
ATOM 2325 O O . GLY A 1 288 ? -5.756 7.916 28.887 1.00 58.38 288 GLY A O 1
ATOM 2326 N N . SER A 1 289 ? -4.558 9.780 28.511 1.00 62.06 289 SER A N 1
ATOM 2327 C CA . SER A 1 289 ? -4.849 9.873 27.077 1.00 62.06 289 SER A CA 1
ATOM 2328 C C . SER A 1 289 ? -4.192 8.679 26.381 1.00 62.06 289 SER A C 1
ATOM 2330 O O . SER A 1 289 ? -3.014 8.745 26.027 1.00 62.06 289 SER A O 1
ATOM 2332 N N . VAL A 1 290 ? -4.911 7.565 26.216 1.00 61.19 290 VAL A N 1
ATOM 2333 C CA . VAL A 1 290 ? -4.419 6.450 25.402 1.00 61.19 290 VAL A CA 1
ATOM 2334 C C . VAL A 1 290 ? -4.330 6.987 23.983 1.00 61.19 290 VAL A C 1
ATOM 2336 O O . VAL A 1 290 ? -5.336 7.235 23.324 1.00 61.19 290 VAL A O 1
ATOM 2339 N N . SER A 1 291 ? -3.098 7.241 23.562 1.00 59.09 291 SER A N 1
ATOM 2340 C CA . SER A 1 291 ? -2.747 7.638 22.209 1.00 59.09 291 SER A CA 1
ATOM 2341 C C . SER A 1 291 ? -3.102 6.472 21.291 1.00 59.09 291 SER A C 1
ATOM 2343 O O . SER A 1 291 ? -2.337 5.524 21.130 1.00 59.09 291 SER A O 1
ATOM 2345 N N . SER A 1 292 ? -4.323 6.485 20.761 1.00 67.56 292 SER A N 1
ATOM 2346 C CA . SER A 1 292 ? -4.730 5.548 19.729 1.00 67.56 292 SER A CA 1
ATOM 2347 C C . SER A 1 292 ? -4.088 6.006 18.429 1.00 67.56 292 SER A C 1
ATOM 2349 O O . SER A 1 292 ? -4.542 6.982 17.837 1.00 67.56 292 SER A O 1
ATOM 2351 N N . ASN A 1 293 ? -3.016 5.334 18.011 1.00 72.25 293 ASN A N 1
ATOM 2352 C CA . ASN A 1 293 ? -2.467 5.502 16.667 1.00 72.25 293 ASN A CA 1
ATOM 2353 C C . ASN A 1 293 ? -3.508 4.957 15.685 1.00 72.25 293 ASN A C 1
ATOM 2355 O O . ASN A 1 293 ? -3.709 3.735 15.670 1.00 72.25 293 ASN A O 1
ATOM 2359 N N . PRO A 1 294 ? -4.219 5.814 14.934 1.00 87.00 294 PRO A N 1
ATOM 2360 C CA . PRO A 1 294 ? -5.320 5.352 14.114 1.00 87.00 294 PRO A CA 1
ATOM 2361 C C . PRO A 1 294 ? -4.757 4.646 12.886 1.00 87.00 294 PRO A C 1
ATOM 2363 O O . PRO A 1 294 ? -3.720 5.033 12.335 1.00 87.00 294 PRO A O 1
ATOM 2366 N N . ILE A 1 295 ? -5.457 3.607 12.454 1.00 92.81 295 ILE A N 1
ATOM 2367 C CA . ILE A 1 295 ? -5.110 2.887 11.237 1.00 92.81 295 ILE A CA 1
ATOM 2368 C C . ILE A 1 295 ? -5.832 3.507 10.049 1.00 92.81 295 ILE A C 1
ATOM 2370 O O . ILE A 1 295 ? -7.033 3.774 10.099 1.00 92.81 295 ILE A O 1
ATOM 2374 N N . ILE A 1 296 ? -5.085 3.675 8.963 1.00 95.88 296 ILE A N 1
ATOM 2375 C CA . ILE A 1 296 ? -5.605 4.007 7.641 1.00 95.88 296 ILE A CA 1
ATOM 2376 C C . ILE A 1 296 ? -5.264 2.851 6.707 1.00 95.88 296 ILE A C 1
ATOM 2378 O O . ILE A 1 296 ? -4.179 2.277 6.792 1.00 95.88 296 ILE A O 1
ATOM 2382 N N . ILE A 1 297 ? -6.175 2.513 5.801 1.00 97.38 297 ILE A N 1
ATOM 2383 C CA . ILE A 1 297 ? -5.935 1.510 4.762 1.00 97.38 297 ILE A CA 1
ATOM 2384 C C . ILE A 1 297 ? -6.037 2.201 3.406 1.00 97.38 297 ILE A C 1
ATOM 2386 O O . ILE A 1 297 ? -7.027 2.865 3.127 1.00 97.38 297 ILE A O 1
ATOM 2390 N N . PHE A 1 298 ? -5.038 2.041 2.548 1.00 98.06 298 PHE A N 1
ATOM 2391 C CA . PHE A 1 298 ? -5.172 2.311 1.122 1.00 98.06 298 PHE A CA 1
ATOM 2392 C C . PHE A 1 298 ? -5.285 0.976 0.390 1.00 98.06 298 PHE A C 1
ATOM 2394 O O . PHE A 1 298 ? -4.315 0.227 0.335 1.00 98.06 298 PHE A O 1
ATOM 2401 N N . GLY A 1 299 ? -6.458 0.648 -0.146 1.00 97.38 299 GLY A N 1
ATOM 2402 C CA . GLY A 1 299 ? -6.695 -0.646 -0.785 1.00 97.38 299 GLY A CA 1
ATOM 2403 C C . GLY A 1 299 ? -8.089 -0.778 -1.380 1.00 97.38 299 GLY A C 1
ATOM 2404 O O . GLY A 1 299 ? -8.806 0.211 -1.493 1.00 97.38 299 GLY A O 1
ATOM 2405 N N . ASN A 1 300 ? -8.480 -1.987 -1.776 1.00 95.69 300 ASN A N 1
ATOM 2406 C CA . ASN A 1 300 ? -9.791 -2.269 -2.356 1.00 95.69 300 ASN A CA 1
ATOM 2407 C C . ASN A 1 300 ? -10.946 -1.765 -1.474 1.00 95.69 300 ASN A C 1
ATOM 2409 O O . ASN A 1 300 ? -10.953 -1.977 -0.262 1.00 95.69 300 ASN A O 1
ATOM 2413 N N . SER A 1 301 ? -11.968 -1.190 -2.110 1.00 95.56 301 SER A N 1
ATOM 2414 C CA . SER A 1 301 ? -13.225 -0.827 -1.450 1.00 95.56 301 SER A CA 1
ATOM 2415 C C . SER A 1 301 ? -13.883 -2.018 -0.738 1.00 95.56 301 SER A C 1
ATOM 2417 O O . SER A 1 301 ? -14.173 -3.049 -1.350 1.00 95.56 301 SER A O 1
ATOM 2419 N N . PHE A 1 302 ? -14.208 -1.834 0.540 1.00 94.81 302 PHE A N 1
ATOM 2420 C CA . PHE A 1 302 ? -15.025 -2.732 1.353 1.00 94.81 302 PHE A CA 1
ATOM 2421 C C . PHE A 1 302 ? -16.446 -2.853 0.807 1.00 94.81 302 PHE A C 1
ATOM 2423 O O . PHE A 1 302 ? -16.992 -3.955 0.777 1.00 94.81 302 PHE A O 1
ATOM 2430 N N . HIS A 1 303 ? -17.022 -1.763 0.291 1.00 92.44 303 HIS A N 1
ATOM 2431 C CA . HIS A 1 303 ? -18.315 -1.822 -0.398 1.00 92.44 303 HIS A CA 1
ATOM 2432 C C . HIS A 1 303 ? -18.236 -2.687 -1.654 1.00 92.44 303 HIS A C 1
ATOM 2434 O O . HIS A 1 303 ? -19.133 -3.482 -1.916 1.00 92.44 303 HIS A O 1
ATOM 2440 N N . ALA A 1 304 ? -17.134 -2.608 -2.401 1.00 90.38 304 ALA A N 1
ATOM 2441 C CA . ALA A 1 304 ? -16.962 -3.462 -3.565 1.00 90.38 304 ALA A CA 1
ATOM 2442 C C . ALA A 1 304 ? -16.766 -4.944 -3.192 1.00 90.38 304 ALA A C 1
ATOM 2444 O O . ALA A 1 304 ? -17.039 -5.801 -4.030 1.00 90.38 304 ALA A O 1
ATOM 2445 N N . TYR A 1 305 ? -16.309 -5.277 -1.978 1.00 87.81 305 TYR A N 1
ATOM 2446 C CA . TYR A 1 305 ? -16.396 -6.651 -1.468 1.00 87.81 305 TYR A CA 1
ATOM 2447 C C . TYR A 1 305 ? -17.839 -7.036 -1.158 1.00 87.81 305 TYR A C 1
ATOM 2449 O O . TYR A 1 305 ? -18.270 -8.094 -1.599 1.00 87.81 305 TYR A O 1
ATOM 2457 N N . ASP A 1 306 ? -18.616 -6.168 -0.505 1.00 82.56 306 ASP A N 1
ATOM 2458 C CA . ASP A 1 306 ? -20.040 -6.430 -0.249 1.00 82.56 306 ASP A CA 1
ATOM 2459 C C . ASP A 1 306 ? -20.825 -6.706 -1.531 1.00 82.56 306 ASP A C 1
ATOM 2461 O O . ASP A 1 306 ? -21.557 -7.693 -1.613 1.00 82.56 306 ASP A O 1
ATOM 2465 N N . GLU A 1 307 ? -20.607 -5.906 -2.571 1.00 83.38 307 GLU A N 1
ATOM 2466 C CA . GLU A 1 307 ? -21.249 -6.095 -3.874 1.00 83.38 307 GLU A CA 1
ATOM 2467 C C . GLU A 1 307 ? -20.817 -7.392 -4.577 1.00 83.38 307 GLU A C 1
ATOM 2469 O O . GLU A 1 307 ? -21.604 -7.983 -5.321 1.00 83.38 307 GLU A O 1
ATOM 2474 N N . ARG A 1 308 ? -19.574 -7.843 -4.354 1.00 81.88 308 ARG A N 1
ATOM 2475 C CA . ARG A 1 308 ? -18.990 -9.027 -5.006 1.00 81.88 308 ARG A CA 1
ATOM 2476 C C . ARG A 1 308 ? -19.199 -10.325 -4.228 1.00 81.88 308 ARG A C 1
ATOM 2478 O O . ARG A 1 308 ? -19.145 -11.388 -4.841 1.00 81.88 308 ARG A O 1
ATOM 2485 N N . THR A 1 309 ? -19.432 -10.284 -2.917 1.00 71.38 309 THR A N 1
ATOM 2486 C CA . THR A 1 309 ? -19.646 -11.484 -2.097 1.00 71.38 309 THR A CA 1
ATOM 2487 C C . THR A 1 309 ? -21.081 -11.986 -2.262 1.00 71.38 309 THR A C 1
ATOM 2489 O O . THR A 1 309 ? -22.035 -11.400 -1.751 1.00 71.38 309 THR A O 1
ATOM 2492 N N . ILE A 1 310 ? -21.218 -13.093 -2.999 1.00 58.34 310 ILE A N 1
ATOM 2493 C CA . ILE A 1 310 ? -22.498 -13.598 -3.526 1.00 58.34 310 ILE A CA 1
ATOM 2494 C C . ILE A 1 310 ? -23.274 -14.443 -2.498 1.00 58.34 310 ILE A C 1
ATOM 2496 O O . ILE A 1 310 ? -24.493 -14.565 -2.611 1.00 58.34 310 ILE A O 1
ATOM 2500 N N . SER A 1 311 ? -22.620 -15.014 -1.478 1.00 79.62 311 SER A N 1
ATOM 2501 C CA . SER A 1 311 ? -23.310 -15.854 -0.487 1.00 79.62 311 SER A CA 1
ATOM 2502 C C . SER A 1 311 ? -23.608 -15.105 0.814 1.00 79.62 311 SER A C 1
ATOM 2504 O O . SER A 1 311 ? -22.753 -14.433 1.392 1.00 79.62 311 SER A O 1
ATOM 2506 N N . SER A 1 312 ? -24.831 -15.261 1.323 1.00 81.25 312 SER A N 1
ATOM 2507 C CA . SER A 1 312 ? -25.205 -14.802 2.665 1.00 81.25 312 SER A CA 1
ATOM 2508 C C . SER A 1 312 ? -24.379 -15.479 3.763 1.00 81.25 312 SER A C 1
ATOM 2510 O O . SER A 1 312 ? -24.178 -14.897 4.821 1.00 81.25 312 SER A O 1
ATOM 2512 N N . GLU A 1 313 ? -23.880 -16.690 3.511 1.00 85.94 313 GLU A N 1
ATOM 2513 C CA . GLU A 1 313 ? -23.053 -17.461 4.444 1.00 85.94 313 GLU A CA 1
ATOM 2514 C C . GLU A 1 313 ? -21.701 -16.782 4.699 1.00 85.94 313 GLU A C 1
ATOM 2516 O O . GLU A 1 313 ? -21.349 -16.554 5.853 1.00 85.94 313 GLU A O 1
ATOM 2521 N N . GLN A 1 314 ? -20.992 -16.344 3.650 1.00 83.94 314 GLN A N 1
ATOM 2522 C CA . GLN A 1 314 ? -19.717 -15.619 3.790 1.00 83.94 314 GLN A CA 1
ATOM 2523 C C . GLN A 1 314 ? -19.864 -14.263 4.496 1.00 83.94 314 GLN A C 1
ATOM 2525 O O . GLN A 1 314 ? -18.918 -13.785 5.126 1.00 83.94 314 GLN A O 1
ATOM 2530 N N . ARG A 1 315 ? -21.044 -13.637 4.403 1.00 85.75 315 ARG A N 1
ATOM 2531 C CA . ARG A 1 315 ? -21.350 -12.394 5.128 1.00 85.75 315 ARG A CA 1
ATOM 2532 C C . ARG A 1 315 ? -21.549 -12.624 6.626 1.00 85.75 315 ARG A C 1
ATOM 2534 O O . ARG A 1 315 ? -21.254 -11.738 7.421 1.00 85.75 315 ARG A O 1
ATOM 2541 N N . LEU A 1 316 ? -22.055 -13.800 6.999 1.00 89.25 316 LEU A N 1
ATOM 2542 C CA . LEU A 1 316 ? -22.317 -14.194 8.385 1.00 89.25 316 LEU A CA 1
ATOM 2543 C C . LEU A 1 316 ? -21.128 -14.907 9.047 1.00 89.25 316 LEU A C 1
ATOM 2545 O O . LEU A 1 316 ? -21.193 -15.188 10.245 1.00 89.25 316 LEU A O 1
ATOM 2549 N N . ASP A 1 317 ? -20.054 -15.189 8.300 1.00 90.75 317 ASP A N 1
ATOM 2550 C CA . ASP A 1 317 ? -18.823 -15.777 8.833 1.00 90.75 317 ASP A CA 1
ATOM 2551 C C . ASP A 1 317 ? -18.296 -14.916 9.998 1.00 90.75 317 ASP A C 1
ATOM 2553 O O . ASP A 1 317 ? -17.997 -13.728 9.818 1.00 90.75 317 ASP A O 1
ATOM 2557 N N . PRO A 1 318 ? -18.159 -15.479 11.215 1.00 94.12 318 PRO A N 1
ATOM 2558 C CA . PRO A 1 318 ? -17.724 -14.715 12.371 1.00 94.12 318 PRO A CA 1
ATOM 2559 C C . PRO A 1 318 ? -16.307 -14.149 12.227 1.00 94.12 318 PRO A C 1
ATOM 2561 O O . PRO A 1 318 ? -15.997 -13.163 12.896 1.00 94.12 318 PRO A O 1
ATOM 2564 N N . THR A 1 319 ? -15.476 -14.730 11.360 1.00 94.19 319 THR A N 1
ATOM 2565 C CA . THR A 1 319 ? -14.107 -14.286 11.063 1.00 94.19 319 THR A CA 1
ATOM 2566 C C . THR A 1 319 ? -14.045 -13.158 10.030 1.00 94.19 319 THR A C 1
ATOM 2568 O O . THR A 1 319 ? -12.979 -12.585 9.798 1.00 94.19 319 THR A O 1
ATOM 2571 N N . ASN A 1 320 ? -15.177 -12.794 9.416 1.00 93.06 320 ASN A N 1
ATOM 2572 C CA . ASN A 1 320 ? -15.225 -11.725 8.431 1.00 93.06 320 ASN A CA 1
ATOM 2573 C C . ASN A 1 320 ? -15.221 -10.345 9.108 1.00 93.06 320 ASN A C 1
ATOM 2575 O O . ASN A 1 320 ? -16.251 -9.825 9.542 1.00 93.06 320 ASN A O 1
ATOM 2579 N N . GLY A 1 321 ? -14.032 -9.751 9.210 1.00 92.75 321 GLY A N 1
ATOM 2580 C CA . GLY A 1 321 ? -13.842 -8.426 9.793 1.00 92.75 321 GLY A CA 1
ATOM 2581 C C . GLY A 1 321 ? -14.454 -7.299 8.962 1.00 92.75 321 GLY A C 1
ATOM 2582 O O . GLY A 1 321 ? -14.960 -6.344 9.547 1.00 92.75 321 GLY A O 1
ATOM 2583 N N . ILE A 1 322 ? -14.462 -7.412 7.627 1.00 94.12 322 ILE A N 1
ATOM 2584 C CA . ILE A 1 322 ? -14.928 -6.333 6.741 1.00 94.12 322 ILE A CA 1
ATOM 2585 C C . ILE A 1 322 ? -16.412 -6.048 6.969 1.00 94.12 322 ILE A C 1
ATOM 2587 O O . ILE A 1 322 ? -16.773 -4.911 7.263 1.00 94.12 322 ILE A O 1
ATOM 2591 N N . PHE A 1 323 ? -17.282 -7.061 6.899 1.00 92.31 323 PHE A N 1
ATOM 2592 C CA . PHE A 1 323 ? -18.730 -6.837 7.033 1.00 92.31 323 PHE A CA 1
ATOM 2593 C C . PHE A 1 323 ? -19.153 -6.367 8.422 1.00 92.31 323 PHE A C 1
ATOM 2595 O O . PHE A 1 323 ? -20.181 -5.709 8.565 1.00 92.31 323 PHE A O 1
ATOM 2602 N N . ARG A 1 324 ? -18.338 -6.639 9.445 1.00 91.12 324 ARG A N 1
ATOM 2603 C CA . ARG A 1 324 ? -18.562 -6.120 10.798 1.00 91.12 324 ARG A CA 1
ATOM 2604 C C . ARG A 1 324 ? -18.291 -4.625 10.906 1.00 91.12 324 ARG A C 1
ATOM 2606 O O . ARG A 1 324 ? -18.907 -3.971 11.742 1.00 91.12 324 ARG A O 1
ATOM 2613 N N . ILE A 1 325 ? -17.382 -4.092 10.087 1.00 92.25 325 ILE A N 1
ATOM 2614 C CA . ILE A 1 325 ? -16.933 -2.701 10.200 1.00 92.25 325 ILE A CA 1
ATOM 2615 C C . ILE A 1 325 ? -17.293 -1.816 9.009 1.00 92.25 325 ILE A C 1
ATOM 2617 O O . ILE A 1 325 ? -17.092 -0.611 9.095 1.00 92.25 325 ILE A O 1
ATOM 2621 N N . VAL A 1 326 ? -17.815 -2.366 7.908 1.00 92.88 326 VAL A N 1
ATOM 2622 C CA . VAL A 1 326 ? -18.056 -1.610 6.665 1.00 92.88 326 VAL A CA 1
ATOM 2623 C C . VAL A 1 326 ? -18.935 -0.374 6.886 1.00 92.88 326 VAL A C 1
ATOM 2625 O O . VAL A 1 326 ? -18.663 0.677 6.323 1.00 92.88 326 VAL A O 1
ATOM 2628 N N . HIS A 1 327 ? -19.919 -0.446 7.787 1.00 91.12 327 HIS A N 1
ATOM 2629 C CA . HIS A 1 327 ? -20.776 0.694 8.143 1.00 91.12 327 HIS A CA 1
ATOM 2630 C C . HIS A 1 327 ? -20.075 1.786 8.968 1.00 91.12 327 HIS A C 1
ATOM 2632 O O . HIS A 1 327 ? -20.603 2.886 9.099 1.00 91.12 327 HIS A O 1
ATOM 2638 N N . PHE A 1 328 ? -18.907 1.479 9.526 1.00 91.31 328 PHE A N 1
ATOM 2639 C CA . PHE A 1 328 ? -18.057 2.394 10.291 1.00 91.31 328 PHE A CA 1
ATOM 2640 C C . PHE A 1 328 ? -16.856 2.887 9.470 1.00 91.31 328 PHE A C 1
ATOM 2642 O O . PHE A 1 328 ? -16.083 3.726 9.941 1.00 91.31 328 PHE A O 1
ATOM 2649 N N . ALA A 1 329 ? -16.677 2.343 8.264 1.00 93.69 329 ALA A N 1
ATOM 2650 C CA . ALA A 1 329 ? -15.606 2.693 7.354 1.00 93.69 329 ALA A CA 1
ATOM 2651 C C . ALA A 1 329 ? -15.989 3.937 6.538 1.00 93.69 329 ALA A C 1
ATOM 2653 O O . ALA A 1 329 ? -17.004 3.971 5.843 1.00 93.69 329 ALA A O 1
ATOM 2654 N N . ASN A 1 330 ? -15.137 4.953 6.591 1.00 94.81 330 ASN A N 1
ATOM 2655 C CA . ASN A 1 330 ? -15.184 6.116 5.721 1.00 94.81 330 ASN A CA 1
ATOM 2656 C C . ASN A 1 330 ? -14.265 5.858 4.528 1.00 94.81 330 ASN A C 1
ATOM 2658 O O . ASN A 1 330 ? -13.042 5.967 4.640 1.00 94.81 330 ASN A O 1
ATOM 2662 N N . GLU A 1 331 ? -14.855 5.515 3.386 1.00 96.19 331 GLU A N 1
ATOM 2663 C CA . GLU A 1 331 ? -14.111 5.269 2.154 1.00 96.19 331 GLU A CA 1
ATOM 2664 C C . GLU A 1 331 ? -14.058 6.521 1.277 1.00 96.19 331 GLU A C 1
ATOM 2666 O O . GLU A 1 331 ? -15.079 7.012 0.795 1.00 96.19 331 GLU A O 1
ATOM 2671 N N . THR A 1 332 ? -12.851 7.015 1.022 1.00 96.81 332 THR A N 1
ATOM 2672 C CA . THR A 1 332 ? -12.597 8.087 0.059 1.00 96.81 332 THR A CA 1
ATOM 2673 C C . THR A 1 332 ? -11.993 7.484 -1.199 1.00 96.81 332 THR A C 1
ATOM 2675 O O . THR A 1 332 ? -10.866 6.988 -1.187 1.00 96.81 332 THR A O 1
ATOM 2678 N N . SER A 1 333 ? -12.749 7.510 -2.296 1.00 95.75 333 SER A N 1
ATOM 2679 C CA . SER A 1 333 ? -12.293 6.939 -3.562 1.00 95.75 333 SER A CA 1
ATOM 2680 C C . SER A 1 333 ? -11.156 7.745 -4.180 1.00 95.75 333 SER A C 1
ATOM 2682 O O . SER A 1 333 ? -11.258 8.964 -4.348 1.00 95.75 333 SER A O 1
ATOM 2684 N N . VAL A 1 334 ? -10.092 7.050 -4.582 1.00 94.19 334 VAL A N 1
ATOM 2685 C CA . VAL A 1 334 ? -8.966 7.645 -5.304 1.00 94.19 334 VAL A CA 1
ATOM 2686 C C . VAL A 1 334 ? -9.216 7.472 -6.798 1.00 94.19 334 VAL A C 1
ATOM 2688 O O . VAL A 1 334 ? -8.696 6.577 -7.456 1.00 94.19 334 VAL A O 1
ATOM 2691 N N . TYR A 1 335 ? -10.095 8.317 -7.334 1.00 88.00 335 TYR A N 1
ATOM 2692 C CA . TYR A 1 335 ? -10.527 8.212 -8.725 1.00 88.00 335 TYR A CA 1
ATOM 2693 C C . TYR A 1 335 ? -9.365 8.383 -9.714 1.00 88.00 335 TYR A C 1
ATOM 2695 O O . TYR A 1 335 ? -8.662 9.398 -9.699 1.00 88.00 335 TYR A O 1
ATOM 2703 N N . ILE A 1 336 ? -9.245 7.434 -10.640 1.00 87.00 336 ILE A N 1
ATOM 2704 C CA . ILE A 1 336 ? -8.315 7.481 -11.769 1.00 87.00 336 ILE A CA 1
ATOM 2705 C C . ILE A 1 336 ? -9.084 8.019 -12.971 1.00 87.00 336 ILE A C 1
ATOM 2707 O O . ILE A 1 336 ? -10.051 7.418 -13.436 1.00 87.00 336 ILE A O 1
ATOM 2711 N N . ALA A 1 337 ? -8.684 9.187 -13.470 1.00 85.25 337 ALA A N 1
ATOM 2712 C CA . ALA A 1 337 ? -9.342 9.777 -14.625 1.00 85.25 337 ALA A CA 1
ATOM 2713 C C . ALA A 1 337 ? -9.071 8.959 -15.892 1.00 85.25 337 ALA A C 1
ATOM 2715 O O . ALA A 1 337 ? -7.924 8.821 -16.309 1.00 85.25 337 ALA A O 1
ATOM 2716 N N . ALA A 1 338 ? -10.145 8.498 -16.541 1.00 72.38 338 ALA A N 1
ATOM 2717 C CA . ALA A 1 338 ? -10.089 7.768 -17.811 1.00 72.38 338 ALA A CA 1
ATOM 2718 C C . ALA A 1 338 ? -9.407 8.558 -18.947 1.00 72.38 338 ALA A C 1
ATOM 2720 O O . ALA A 1 338 ? -8.930 7.977 -19.917 1.00 72.38 338 ALA A O 1
ATOM 2721 N N . GLU A 1 339 ? -9.351 9.889 -18.842 1.00 68.75 339 GLU A N 1
ATOM 2722 C CA . GLU A 1 339 ? -8.799 10.776 -19.870 1.00 68.75 339 GLU A CA 1
ATOM 2723 C C . GLU A 1 339 ? -7.416 11.327 -19.526 1.00 68.75 339 GLU A C 1
ATOM 2725 O O . GLU A 1 339 ? -7.102 12.478 -19.828 1.00 68.75 339 GLU A O 1
ATOM 2730 N N . ASN A 1 340 ? -6.544 10.506 -18.947 1.00 67.69 340 ASN A N 1
ATOM 2731 C CA . ASN A 1 340 ? -5.148 10.885 -18.764 1.00 67.69 340 ASN A CA 1
ATOM 2732 C C . ASN A 1 340 ? -4.376 10.769 -20.098 1.00 67.69 340 ASN A C 1
ATOM 2734 O O . ASN A 1 340 ? -3.401 10.038 -20.220 1.00 67.69 340 ASN A O 1
ATOM 2738 N N . LYS A 1 341 ? -4.844 11.471 -21.143 1.00 71.25 341 LYS A N 1
ATOM 2739 C CA . LYS A 1 341 ? -4.290 11.435 -22.515 1.00 71.25 341 LYS A CA 1
ATOM 2740 C C . LYS A 1 341 ? -2.830 11.895 -22.581 1.00 71.25 341 LYS A C 1
ATOM 2742 O O . LYS A 1 341 ? -2.139 11.568 -23.538 1.00 71.25 341 LYS A O 1
ATOM 2747 N N . ASN A 1 342 ? -2.384 12.624 -21.558 1.00 73.06 342 ASN A N 1
ATOM 2748 C CA . ASN A 1 342 ? -1.017 13.114 -21.408 1.00 73.06 342 ASN A CA 1
ATOM 2749 C C . ASN A 1 342 ? -0.196 12.295 -20.401 1.00 73.06 342 ASN A C 1
ATOM 2751 O O . ASN A 1 342 ? 0.943 12.657 -20.119 1.00 73.06 342 ASN A O 1
ATOM 2755 N N . ALA A 1 343 ? -0.757 11.226 -19.828 1.00 76.75 343 ALA A N 1
ATOM 2756 C CA . ALA A 1 343 ? 0.006 10.340 -18.967 1.00 76.75 343 ALA A CA 1
ATOM 2757 C C . ALA A 1 343 ? 1.104 9.679 -19.803 1.00 76.75 343 ALA A C 1
ATOM 2759 O O . ALA A 1 343 ? 0.817 9.003 -20.794 1.00 76.75 343 ALA A O 1
ATOM 2760 N N . GLY A 1 344 ? 2.358 9.906 -19.413 1.00 85.25 344 GLY A N 1
ATOM 2761 C CA . GLY A 1 344 ? 3.498 9.232 -20.018 1.00 85.25 344 GLY A CA 1
ATOM 2762 C C . GLY A 1 344 ? 3.374 7.713 -19.907 1.00 85.25 344 GLY A C 1
ATOM 2763 O O . GLY A 1 344 ? 2.555 7.184 -19.149 1.00 85.25 344 GLY A O 1
ATOM 2764 N N . ASP A 1 345 ? 4.218 7.008 -20.655 1.00 86.69 345 ASP A N 1
ATOM 2765 C CA . ASP A 1 345 ? 4.202 5.546 -20.743 1.00 86.69 345 ASP A CA 1
ATOM 2766 C C . ASP A 1 345 ? 4.230 4.861 -19.373 1.00 86.69 345 ASP A C 1
ATOM 2768 O O . ASP A 1 345 ? 3.499 3.892 -19.163 1.00 86.69 345 ASP A O 1
ATOM 2772 N N . ALA A 1 346 ? 4.954 5.457 -18.422 1.00 89.00 346 ALA A N 1
ATOM 2773 C CA . ALA A 1 346 ? 5.059 4.996 -17.047 1.00 89.00 346 ALA A CA 1
ATOM 2774 C C . ALA A 1 346 ? 3.708 4.851 -16.331 1.00 89.00 346 ALA A C 1
ATOM 2776 O O . ALA A 1 346 ? 3.542 3.970 -15.500 1.00 89.00 346 ALA A O 1
ATOM 2777 N N . LEU A 1 347 ? 2.717 5.680 -16.664 1.00 90.19 347 LEU A N 1
ATOM 2778 C CA . LEU A 1 347 ? 1.436 5.740 -15.959 1.00 90.19 347 LEU A CA 1
ATOM 2779 C C . LEU A 1 347 ? 0.286 5.072 -16.724 1.00 90.19 347 LEU A C 1
ATOM 2781 O O . LEU A 1 347 ? -0.854 5.080 -16.253 1.00 90.19 347 LEU A O 1
ATOM 2785 N N . LYS A 1 348 ? 0.565 4.453 -17.879 1.00 88.25 348 LYS A N 1
ATOM 2786 C CA . LYS A 1 348 ? -0.445 3.757 -18.699 1.00 88.25 348 LYS A CA 1
ATOM 2787 C C . LYS A 1 348 ? -1.177 2.655 -17.934 1.00 88.25 348 LYS A C 1
ATOM 2789 O O . LYS A 1 348 ? -2.329 2.359 -18.231 1.00 88.25 348 LYS A O 1
ATOM 2794 N N . MET A 1 349 ? -0.510 2.062 -16.947 1.00 90.75 349 MET A N 1
ATOM 2795 C CA . MET A 1 349 ? -1.018 0.933 -16.173 1.00 90.75 349 MET A CA 1
ATOM 2796 C C . MET A 1 349 ? -1.649 1.350 -14.836 1.00 90.75 349 MET A C 1
ATOM 2798 O O . MET A 1 349 ? -2.020 0.473 -14.061 1.00 90.75 349 MET A O 1
ATOM 2802 N N . LEU A 1 350 ? -1.827 2.655 -14.570 1.00 92.06 350 LEU A N 1
ATOM 2803 C CA . LEU A 1 350 ? -2.410 3.157 -13.316 1.00 92.06 350 LEU A CA 1
ATOM 2804 C C . LEU A 1 350 ? -3.775 2.544 -13.007 1.00 92.06 350 LEU A C 1
ATOM 2806 O O . LEU A 1 350 ? -3.991 2.073 -11.895 1.00 92.06 350 LEU A O 1
ATOM 2810 N N . GLU A 1 351 ? -4.681 2.526 -13.989 1.00 91.25 351 GLU A N 1
ATOM 2811 C CA . GLU A 1 351 ? -6.017 1.950 -13.802 1.00 91.25 351 GLU A CA 1
ATOM 2812 C C . GLU A 1 351 ? -5.925 0.481 -13.400 1.00 91.25 351 GLU A C 1
ATOM 2814 O O . GLU A 1 351 ? -6.600 0.056 -12.472 1.00 91.25 351 GLU A O 1
ATOM 2819 N N . ARG A 1 352 ? -5.035 -0.285 -14.039 1.00 90.81 352 ARG A N 1
ATOM 2820 C CA . ARG A 1 352 ? -4.826 -1.691 -13.692 1.00 90.81 352 ARG A CA 1
ATOM 2821 C C . ARG A 1 352 ? -4.196 -1.856 -12.313 1.00 90.81 352 ARG A C 1
ATOM 2823 O O . ARG A 1 352 ? -4.561 -2.800 -11.636 1.00 90.81 352 ARG A O 1
ATOM 2830 N N . ALA A 1 353 ? -3.269 -0.980 -11.934 1.00 93.88 353 ALA A N 1
ATOM 2831 C CA . ALA A 1 353 ? -2.509 -1.050 -10.689 1.00 93.88 353 ALA A CA 1
ATOM 2832 C C . ALA A 1 353 ? -3.316 -0.648 -9.445 1.00 93.88 353 ALA A C 1
ATOM 2834 O O . ALA A 1 353 ? -2.989 -1.074 -8.340 1.00 93.88 353 ALA A O 1
ATOM 2835 N N . PHE A 1 354 ? -4.340 0.189 -9.616 1.00 95.00 354 PHE A N 1
ATOM 2836 C CA . PHE A 1 354 ? -5.079 0.799 -8.507 1.00 95.00 354 PHE A CA 1
ATOM 2837 C C . PHE A 1 354 ? -6.595 0.756 -8.702 1.00 95.00 354 PHE A C 1
ATOM 2839 O O . PHE A 1 354 ? -7.326 1.578 -8.144 1.00 95.00 354 PHE A O 1
ATOM 2846 N N . ASN A 1 355 ? -7.086 -0.187 -9.508 1.00 90.94 355 ASN A N 1
ATOM 2847 C CA . ASN A 1 355 ? -8.519 -0.333 -9.720 1.00 90.94 355 ASN A CA 1
ATOM 2848 C C . ASN A 1 355 ? -9.245 -0.550 -8.383 1.00 90.94 355 ASN A C 1
ATOM 2850 O O . ASN A 1 355 ? -8.785 -1.320 -7.542 1.00 90.94 355 ASN A O 1
ATOM 2854 N N . ASP A 1 356 ? -10.388 0.115 -8.212 1.00 91.19 356 ASP A N 1
ATOM 2855 C CA . ASP A 1 356 ? -11.224 0.084 -7.005 1.00 91.19 356 ASP A CA 1
ATOM 2856 C C . ASP A 1 356 ? -10.500 0.453 -5.686 1.00 91.19 356 ASP A C 1
ATOM 2858 O O . ASP A 1 356 ? -11.006 0.135 -4.605 1.00 91.19 356 ASP A O 1
ATOM 2862 N N . CYS A 1 357 ? -9.335 1.112 -5.743 1.00 96.31 357 CYS A N 1
ATOM 2863 C CA . CYS A 1 357 ? -8.609 1.522 -4.543 1.00 96.31 357 CYS A CA 1
ATOM 2864 C C . CYS A 1 357 ? -9.218 2.771 -3.890 1.00 96.31 357 CYS A C 1
ATOM 2866 O O . CYS A 1 357 ? -9.451 3.804 -4.525 1.00 96.31 357 CYS A O 1
ATOM 2868 N N . ASN A 1 358 ? -9.393 2.687 -2.578 1.00 97.69 358 ASN A N 1
ATOM 2869 C CA . ASN A 1 358 ? -9.896 3.732 -1.706 1.00 97.69 358 ASN A CA 1
ATOM 2870 C C . ASN A 1 358 ? -8.901 3.984 -0.571 1.00 97.69 358 ASN A C 1
ATOM 2872 O O . ASN A 1 358 ? -8.146 3.096 -0.175 1.00 97.69 358 ASN A O 1
ATOM 2876 N N . VAL A 1 359 ? -8.949 5.189 -0.010 1.00 97.62 359 VAL A N 1
ATOM 2877 C CA . VAL A 1 359 ? -8.435 5.450 1.335 1.00 97.62 35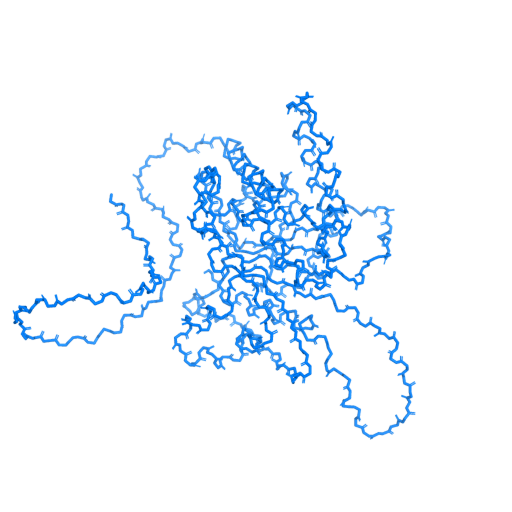9 VAL A CA 1
ATOM 2878 C C . VAL A 1 359 ? -9.570 5.199 2.319 1.00 97.62 359 VAL A C 1
ATOM 2880 O O . VAL A 1 359 ? -10.639 5.794 2.199 1.00 97.62 359 VAL A O 1
ATOM 2883 N N . ILE A 1 360 ? -9.343 4.312 3.275 1.00 96.81 360 ILE A N 1
ATOM 2884 C CA . ILE A 1 360 ? -10.318 3.844 4.249 1.00 96.81 360 ILE A CA 1
ATOM 2885 C C . ILE A 1 360 ? -9.839 4.277 5.630 1.00 96.81 360 ILE A C 1
ATOM 2887 O O . ILE A 1 360 ? -8.749 3.910 6.076 1.00 96.81 360 ILE A O 1
ATOM 2891 N N . SER A 1 361 ? -10.669 5.067 6.297 1.00 94.88 361 SER A N 1
ATOM 2892 C CA . SER A 1 361 ? -10.527 5.427 7.709 1.00 94.88 361 SER A CA 1
ATOM 2893 C C . SER A 1 361 ? -11.751 4.956 8.482 1.00 94.88 361 SER A C 1
ATOM 2895 O O . SER A 1 361 ? -12.744 4.541 7.889 1.00 94.88 361 SER A O 1
ATOM 2897 N N . PHE A 1 362 ? -11.699 5.003 9.808 1.00 91.88 362 PHE A N 1
ATOM 2898 C CA . PHE A 1 362 ? -12.762 4.474 10.657 1.00 91.88 362 PHE A CA 1
ATOM 2899 C C . PHE A 1 362 ? -13.240 5.550 11.619 1.00 91.88 362 PHE A C 1
ATOM 2901 O O . PHE A 1 362 ? -12.432 6.235 12.245 1.00 91.88 362 PHE A O 1
ATOM 2908 N N . SER A 1 363 ? -14.558 5.709 11.737 1.00 86.56 363 SER A N 1
ATOM 2909 C CA . SER A 1 363 ? -15.159 6.649 12.681 1.00 86.56 363 SER A CA 1
ATOM 2910 C C . SER A 1 363 ? -16.271 5.970 13.466 1.00 86.56 363 SER A C 1
ATOM 2912 O O . SER A 1 363 ? -17.293 5.569 12.916 1.00 86.56 363 SER A O 1
ATOM 2914 N N . MET A 1 364 ? -16.073 5.864 14.779 1.00 79.06 364 MET A N 1
ATOM 2915 C CA . MET A 1 364 ? -16.994 5.203 15.710 1.00 79.06 364 MET A CA 1
ATOM 2916 C C . MET A 1 364 ? -17.875 6.219 16.457 1.00 79.06 364 MET A C 1
ATOM 2918 O O . MET A 1 364 ? -18.166 6.050 17.639 1.00 79.06 364 MET A O 1
ATOM 2922 N N . ASN A 1 365 ? -18.281 7.311 15.800 1.00 76.38 365 ASN A N 1
ATOM 2923 C CA . ASN A 1 365 ? -19.000 8.415 16.444 1.00 76.38 365 ASN A CA 1
ATOM 2924 C C . ASN A 1 365 ? -20.359 7.966 17.023 1.00 76.38 365 ASN A C 1
ATOM 2926 O O . ASN A 1 365 ? -21.367 7.921 16.321 1.00 76.38 365 ASN A O 1
ATOM 2930 N N . GLY A 1 366 ? -20.388 7.658 18.325 1.00 70.94 366 GLY A N 1
ATOM 2931 C CA . GLY A 1 366 ? -21.610 7.410 19.101 1.00 70.94 366 GLY A CA 1
ATOM 2932 C C . GLY A 1 366 ? -22.347 6.101 18.796 1.00 70.94 366 GLY A C 1
ATOM 2933 O O . GLY A 1 366 ? -23.466 5.921 19.273 1.00 70.94 366 GLY A O 1
ATOM 2934 N N . CYS A 1 367 ? -21.749 5.197 18.020 1.00 76.44 367 CYS A N 1
ATOM 2935 C CA . CYS A 1 367 ? -22.335 3.896 17.705 1.00 76.44 367 CYS A CA 1
ATOM 2936 C C . CYS A 1 367 ? -21.830 2.808 18.662 1.00 76.44 367 CYS A C 1
ATOM 2938 O O . CYS A 1 367 ? -20.762 2.933 19.260 1.00 76.44 367 CYS A O 1
ATOM 2940 N N . LEU A 1 368 ? -22.603 1.725 18.802 1.00 83.62 368 LEU A N 1
ATOM 2941 C CA . LEU A 1 368 ? -22.136 0.524 19.493 1.00 83.62 368 LEU A CA 1
ATOM 2942 C C . LEU A 1 368 ? -20.905 -0.011 18.757 1.00 83.62 368 LEU A C 1
ATOM 2944 O O . LEU A 1 368 ? -20.971 -0.253 17.551 1.00 83.62 368 LEU A O 1
ATOM 2948 N N . VAL A 1 369 ? -19.795 -0.167 19.480 1.00 83.38 369 VAL A N 1
ATOM 2949 C CA . VAL A 1 369 ? -18.570 -0.752 18.929 1.00 83.38 369 VAL A CA 1
ATOM 2950 C C . VAL A 1 369 ? -18.887 -2.166 18.442 1.00 83.38 369 VAL A C 1
ATOM 2952 O O . VAL A 1 369 ? -19.468 -2.938 19.210 1.00 83.38 369 VAL A O 1
ATOM 2955 N N . PRO A 1 370 ? -18.546 -2.515 17.188 1.00 89.44 370 PRO A N 1
ATOM 2956 C CA . PRO A 1 370 ? -18.770 -3.864 16.697 1.00 89.44 370 PRO A CA 1
ATOM 2957 C C . PRO A 1 370 ? -17.963 -4.874 17.520 1.00 89.44 370 PRO A C 1
ATOM 2959 O O . PRO A 1 370 ? -16.887 -4.567 18.037 1.00 89.44 370 PRO A O 1
ATOM 2962 N N . ASP A 1 371 ? -18.462 -6.104 17.626 1.00 91.62 371 ASP A N 1
ATOM 2963 C CA . ASP A 1 371 ? -17.687 -7.184 18.232 1.00 91.62 371 ASP A CA 1
ATOM 2964 C C . ASP A 1 371 ? -16.446 -7.477 17.388 1.00 91.62 371 ASP A C 1
ATOM 2966 O O . ASP A 1 371 ? -16.527 -7.542 16.153 1.00 91.62 371 ASP A O 1
ATOM 2970 N N . LYS A 1 372 ? -15.317 -7.726 18.064 1.00 93.50 372 LYS A N 1
ATOM 2971 C CA . LYS A 1 372 ? -14.089 -8.194 17.415 1.00 93.50 372 LYS A CA 1
ATOM 2972 C C . LYS A 1 372 ? -14.399 -9.443 16.578 1.00 93.50 372 LYS A C 1
ATOM 2974 O O . LYS A 1 372 ? -15.012 -10.370 17.115 1.00 93.50 372 LYS A O 1
ATOM 2979 N N . PRO A 1 373 ? -14.001 -9.499 15.291 1.00 94.62 373 PRO A N 1
ATOM 2980 C CA . PRO A 1 373 ? -14.159 -10.707 14.494 1.00 94.62 373 PRO A CA 1
ATOM 2981 C C . PRO A 1 373 ? -13.462 -11.895 15.162 1.00 94.62 373 PRO A C 1
ATOM 2983 O O . PRO A 1 373 ? -12.507 -11.736 15.925 1.00 94.62 373 PRO A O 1
ATOM 2986 N N . GLY A 1 374 ? -13.930 -13.101 14.855 1.00 96.00 374 GLY A N 1
ATOM 2987 C CA . GLY A 1 374 ? -13.210 -14.322 15.195 1.00 96.00 374 GLY A CA 1
ATOM 2988 C C . GLY A 1 374 ? -11.852 -14.366 14.494 1.00 96.00 374 GLY A C 1
ATOM 2989 O O . GLY A 1 374 ? -11.685 -13.813 13.407 1.00 96.00 374 GLY A O 1
ATOM 2990 N N . GLU A 1 375 ? -10.879 -15.031 15.110 1.00 95.12 375 GLU A N 1
ATOM 2991 C CA . GLU A 1 375 ? -9.624 -15.323 14.423 1.00 95.12 375 GLU A CA 1
ATOM 2992 C C . GLU A 1 375 ? -9.876 -16.352 13.320 1.00 95.12 375 GLU A C 1
ATOM 2994 O O . GLU A 1 375 ? -10.498 -17.387 13.561 1.00 95.12 375 GLU A O 1
ATOM 2999 N N . TYR A 1 376 ? -9.385 -16.078 12.114 1.00 91.94 376 TYR A N 1
ATOM 3000 C CA . TYR A 1 376 ? -9.392 -17.068 11.048 1.00 91.94 376 TYR A CA 1
ATOM 3001 C C . TYR A 1 376 ? -8.213 -18.030 11.200 1.00 91.94 376 TYR A C 1
ATOM 3003 O O . TYR A 1 376 ? -7.062 -17.598 11.316 1.00 91.94 376 TYR A O 1
ATOM 3011 N N . PHE A 1 377 ? -8.490 -19.326 11.125 1.00 89.12 377 PHE A N 1
ATOM 3012 C CA . PHE A 1 377 ? -7.476 -20.368 11.031 1.00 89.12 377 PHE A CA 1
ATOM 3013 C C . PHE A 1 377 ? -7.573 -21.007 9.645 1.00 89.12 377 PHE A C 1
ATOM 3015 O O . PHE A 1 377 ? -8.675 -21.395 9.256 1.00 89.12 377 PHE A O 1
ATOM 3022 N N . PRO A 1 378 ? -6.461 -21.099 8.893 1.00 83.88 378 PRO A N 1
ATOM 3023 C CA . PRO A 1 378 ? -6.435 -21.870 7.658 1.00 83.88 378 PRO A CA 1
ATOM 3024 C C . PRO A 1 378 ? -6.924 -23.298 7.922 1.00 83.88 378 PRO A C 1
ATOM 3026 O O . PRO A 1 378 ? -6.575 -23.882 8.951 1.00 83.88 378 PRO A O 1
ATOM 3029 N N . SER A 1 379 ? -7.707 -23.853 6.998 1.00 84.00 379 SER A N 1
ATOM 3030 C CA . SER A 1 379 ? -8.057 -25.273 7.027 1.00 84.00 379 SER A CA 1
ATOM 3031 C C . SER A 1 379 ? 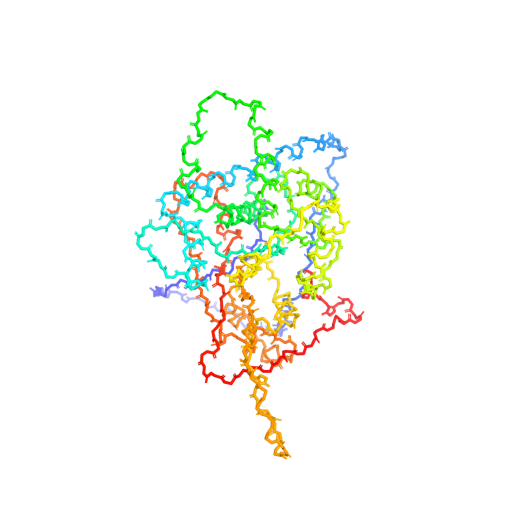-6.780 -26.113 6.947 1.00 84.00 379 SER A C 1
ATOM 3033 O O . SER A 1 379 ? -5.802 -25.720 6.307 1.00 84.00 379 SER A O 1
ATOM 3035 N N . GLU A 1 380 ? -6.763 -27.283 7.583 1.00 85.44 380 GLU A N 1
ATOM 3036 C CA . GLU A 1 380 ? -5.681 -28.249 7.355 1.00 85.44 380 GLU A CA 1
ATOM 3037 C C . GLU A 1 380 ? -5.723 -28.804 5.925 1.00 85.44 380 GLU A C 1
ATOM 3039 O O . GLU A 1 380 ? -4.701 -29.277 5.429 1.00 85.44 380 GLU A O 1
ATOM 3044 N N . ASP A 1 381 ? -6.876 -28.713 5.251 1.00 84.62 381 ASP A N 1
ATOM 3045 C CA . ASP A 1 381 ? -7.017 -29.045 3.840 1.00 84.62 381 ASP A CA 1
ATOM 3046 C C . ASP A 1 381 ? -6.548 -27.868 2.961 1.00 84.62 381 ASP A C 1
ATOM 3048 O O . ASP A 1 381 ? -7.204 -26.820 2.909 1.00 84.62 381 ASP A O 1
ATOM 3052 N N . PRO A 1 382 ? -5.438 -28.010 2.209 1.00 76.44 382 PRO A N 1
ATOM 3053 C CA . PRO A 1 382 ? -4.964 -26.965 1.309 1.00 76.44 382 PRO A CA 1
ATOM 3054 C C . PRO A 1 382 ? -5.978 -26.588 0.222 1.00 76.44 382 PRO A C 1
ATOM 3056 O O . PRO A 1 382 ? -5.910 -25.474 -0.293 1.00 76.44 382 PRO A O 1
ATOM 3059 N N . GLN A 1 383 ? -6.910 -27.481 -0.132 1.00 78.38 383 GLN A N 1
ATOM 3060 C CA . GLN A 1 383 ? -7.929 -27.208 -1.151 1.00 78.38 383 GLN A CA 1
ATOM 3061 C C . GLN A 1 383 ? -8.985 -26.207 -0.672 1.00 78.38 383 GLN A C 1
ATOM 3063 O O . GLN A 1 383 ? -9.568 -25.496 -1.488 1.00 78.38 383 GLN A O 1
ATOM 3068 N N . GLU A 1 384 ? -9.194 -26.102 0.640 1.00 75.69 384 GLU A N 1
ATOM 3069 C CA . GLU A 1 384 ? -10.141 -25.156 1.237 1.00 75.69 384 GLU A CA 1
ATOM 3070 C C . GLU A 1 384 ? -9.513 -23.774 1.495 1.00 75.69 384 GLU A C 1
ATOM 3072 O O . GLU A 1 384 ? -10.222 -22.799 1.728 1.00 75.69 384 GLU A O 1
ATOM 3077 N N . ASN A 1 385 ? -8.184 -23.653 1.391 1.00 68.94 385 ASN A N 1
ATOM 3078 C CA . ASN A 1 385 ? -7.433 -22.426 1.681 1.00 68.94 385 ASN A CA 1
ATOM 3079 C C . ASN A 1 385 ? -7.265 -21.476 0.488 1.00 68.94 385 ASN A C 1
ATOM 3081 O O . ASN A 1 385 ? -6.499 -20.517 0.582 1.00 68.94 385 ASN A O 1
ATOM 3085 N N . GLY A 1 386 ? -7.954 -21.715 -0.630 1.00 62.75 386 GLY A N 1
ATOM 3086 C CA . GLY A 1 386 ? -7.740 -20.987 -1.886 1.00 62.75 386 GLY A CA 1
ATOM 3087 C C . GLY A 1 386 ? -7.919 -19.461 -1.822 1.00 62.75 386 GLY A C 1
ATOM 3088 O O . GLY A 1 386 ? -7.514 -18.780 -2.752 1.00 62.75 386 GLY A O 1
ATOM 3089 N N . GLU A 1 387 ? -8.496 -18.909 -0.748 1.00 56.81 387 GLU A N 1
ATOM 3090 C CA . GLU A 1 387 ? -8.641 -17.457 -0.537 1.00 56.81 387 GLU A CA 1
ATOM 3091 C C . GLU A 1 387 ? -7.426 -16.785 0.143 1.00 56.81 387 GLU A C 1
ATOM 3093 O O . GLU A 1 387 ? -7.417 -15.563 0.306 1.00 56.81 387 GLU A O 1
ATOM 3098 N N . LEU A 1 388 ? -6.435 -17.559 0.600 1.00 50.56 388 LEU A N 1
ATOM 3099 C CA . LEU A 1 388 ? -5.270 -17.051 1.341 1.00 50.56 388 LEU A CA 1
ATOM 3100 C C . LEU A 1 388 ? -4.057 -16.703 0.468 1.00 50.56 388 LEU A C 1
ATOM 3102 O O . LEU A 1 388 ? -3.129 -16.082 0.991 1.00 50.56 388 LEU A O 1
ATOM 3106 N N . LEU A 1 389 ? -4.041 -17.124 -0.800 1.00 44.47 389 LEU A N 1
ATOM 3107 C CA . LEU A 1 389 ? -2.892 -17.016 -1.707 1.00 44.47 389 LEU A CA 1
ATOM 3108 C C . LEU A 1 389 ? -3.214 -16.199 -2.955 1.00 44.47 389 LEU A C 1
ATOM 3110 O O . LEU A 1 389 ? -4.286 -16.435 -3.557 1.00 44.47 389 LEU A O 1
#

pLDDT: mean 77.03, std 21.63, range [23.41, 98.19]